Protein AF-A0A843UYZ5-F1 (afdb_monomer)

Foldseek 3Di:
DLLLLVLVLQQQLFPDPPFFWDQPPDDDDDDDDDDDDDDDDDPDDDPDDPDDDDDDDDDDDDDDDDDDDDDDDDDDDDDDDDDDDDDDDDDDDDDDDDDDDDDDDDDDDDDDDDDDDDDPVPVVVVVVVVVVVVVVVVVVVVVVVCCCQFPVLLVVVQVVCVVVVAAEDDADTQQWCVVVQVVQQVVLVVDDDDPPDLPCCCNSRVVVVVRCVVRNQWHWTDHGSDIGTHHNDVVVVCCQVVDPPPSTDGDADFPLVVLLFDALNPDDDPRNVLSCQLQVVCVDPVLVLVLQVQLLVLVVVLVVVVCVVCPPHPDDDDDLLVSLLLSLLSSLCCAAQVDDSVLSVLLLVLSSLSSVLSSVCSSVRVPPPPLVPPDPSSVSSVVSSVSLLVSLLVSLVVLVVCVVVVHPDQSGSSSSSVVSLVVVPVPPPPPPPNHQDSVNSSNVSSVSSVSSRSSRSSLVSLLVVVCVVPVVLVVVQVVLCCVQANPHDDHDVSVVSRDSPDPVNRCSSVSD

Organism: Colocasia esculenta (NCBI:txid4460)

Mean predicted aligned error: 15.02 Å

Radius of gyration: 32.37 Å; Cα contacts (8 Å, |Δi|>4): 406; chains: 1; bounding box: 78×110×70 Å

Solvent-accessible surface area (backbone atoms only — not comparable to full-atom values): 31396 Å² total; per-residue (Å²): 115,72,64,55,38,54,27,42,32,65,61,65,74,38,83,72,65,64,86,43,55,57,80,74,89,70,85,88,80,85,89,77,87,77,80,93,86,85,85,84,90,87,89,86,84,88,88,76,84,92,76,83,84,78,88,83,85,90,82,84,87,86,91,90,85,86,81,89,79,90,87,79,91,86,85,89,88,85,86,88,89,84,89,88,86,86,84,88,86,87,82,82,87,76,90,78,81,91,78,91,81,84,89,77,89,87,81,89,84,90,89,84,87,82,82,85,91,76,69,89,58,54,70,56,50,56,51,54,52,53,52,49,53,53,49,50,53,50,51,51,52,51,52,53,49,48,47,43,49,48,51,49,46,34,56,54,49,53,52,54,39,47,73,71,69,37,39,56,68,79,89,40,81,60,42,25,43,49,63,55,42,50,53,45,39,52,57,35,64,75,45,82,78,69,84,93,60,66,85,45,55,65,45,76,44,31,54,60,41,53,44,32,75,74,40,38,52,51,22,32,47,32,60,24,52,42,79,38,65,47,70,70,40,73,68,59,43,47,50,60,76,67,57,82,83,67,70,66,43,79,61,82,75,46,83,57,45,61,53,62,39,45,34,75,86,66,48,58,68,72,63,26,54,47,52,48,66,41,46,48,69,47,71,34,69,78,44,50,60,70,36,49,65,52,46,51,52,39,51,52,53,52,49,54,52,50,53,62,72,35,65,90,56,96,75,73,94,74,80,56,55,69,56,33,43,50,40,30,46,52,33,46,26,48,41,36,56,67,45,62,71,65,60,46,49,50,44,48,57,44,51,53,55,37,46,54,51,36,50,74,41,51,88,50,57,81,47,85,68,53,78,74,46,90,42,73,64,47,48,49,46,54,50,45,40,51,50,47,50,48,56,46,50,53,54,49,56,55,48,55,49,38,59,74,69,70,52,88,84,50,78,24,41,50,39,36,35,52,51,36,48,50,50,62,59,66,74,45,85,83,51,84,86,72,55,76,49,73,69,51,49,46,26,37,53,41,36,50,58,51,56,58,18,57,40,48,18,42,51,52,41,48,40,54,51,52,34,70,77,34,55,73,59,42,52,50,38,51,50,51,50,41,71,72,40,58,93,53,79,88,49,75,76,57,57,77,71,46,62,64,76,30,73,93,59,36,64,43,76,80,59,86

Structure (mmCIF, N/CA/C/O backbone):
data_AF-A0A843UYZ5-F1
#
_entry.id   AF-A0A843UYZ5-F1
#
loop_
_atom_site.group_PDB
_atom_site.id
_atom_site.type_symbol
_atom_site.label_atom_id
_atom_site.label_alt_id
_atom_site.label_comp_id
_atom_site.label_asym_id
_atom_site.label_entity_id
_atom_site.label_seq_id
_atom_site.pdbx_PDB_ins_code
_atom_site.Cartn_x
_atom_site.Cartn_y
_atom_site.Cartn_z
_atom_site.occupancy
_atom_site.B_iso_or_equiv
_atom_site.auth_seq_id
_atom_site.auth_comp_id
_atom_site.auth_asym_id
_atom_site.auth_atom_id
_atom_site.pdbx_PDB_model_num
ATOM 1 N N . LEU A 1 1 ? -6.862 4.902 -7.242 1.00 24.31 1 LEU A N 1
ATOM 2 C CA . LEU A 1 1 ? -7.133 3.634 -6.495 1.00 24.31 1 LEU A CA 1
ATOM 3 C C . LEU A 1 1 ? -6.486 2.431 -7.177 1.00 24.31 1 LEU A C 1
ATOM 5 O O . LEU A 1 1 ? -5.977 1.574 -6.471 1.00 24.31 1 LEU A O 1
ATOM 9 N N . VAL A 1 2 ? -6.481 2.366 -8.515 1.00 22.83 2 VAL A N 1
ATOM 10 C CA . VAL A 1 2 ? -5.618 1.429 -9.260 1.00 22.83 2 VAL A CA 1
ATOM 11 C C . VAL A 1 2 ? -4.159 1.906 -9.199 1.00 22.83 2 VAL A C 1
ATOM 13 O O . VAL A 1 2 ? -3.271 1.140 -8.844 1.00 22.83 2 VAL A O 1
ATOM 16 N N . ASP A 1 3 ? -3.939 3.202 -9.396 1.00 22.77 3 ASP A N 1
ATOM 17 C CA . ASP A 1 3 ? -2.619 3.860 -9.441 1.00 22.77 3 ASP A CA 1
ATOM 18 C C . ASP A 1 3 ? -1.890 3.775 -8.092 1.00 22.77 3 ASP A C 1
ATOM 20 O O . ASP A 1 3 ? -0.688 3.538 -8.022 1.00 22.77 3 ASP A O 1
ATOM 24 N N . THR A 1 4 ? -2.647 3.829 -6.989 1.00 25.28 4 THR A N 1
ATOM 25 C CA . THR A 1 4 ? -2.118 3.626 -5.636 1.00 25.28 4 THR A CA 1
ATOM 26 C C . THR A 1 4 ? -1.608 2.204 -5.380 1.00 25.28 4 THR A C 1
ATOM 28 O O . THR A 1 4 ? -0.781 2.030 -4.490 1.00 25.28 4 THR A O 1
ATOM 31 N N . CYS A 1 5 ? -2.029 1.186 -6.144 1.00 26.42 5 CYS A N 1
ATOM 32 C CA . CYS A 1 5 ? -1.431 -0.154 -6.070 1.00 26.42 5 CYS A CA 1
ATOM 33 C C . CYS A 1 5 ? -0.097 -0.233 -6.825 1.00 26.42 5 CYS A C 1
ATOM 35 O O . CYS A 1 5 ? 0.814 -0.924 -6.362 1.00 26.42 5 CYS A O 1
ATOM 37 N N . THR A 1 6 ? 0.046 0.497 -7.934 1.00 27.59 6 THR A N 1
ATOM 38 C CA . THR A 1 6 ? 1.318 0.640 -8.658 1.00 27.59 6 THR A CA 1
ATOM 39 C C . THR A 1 6 ? 2.333 1.376 -7.784 1.00 27.59 6 THR A C 1
ATOM 41 O O . THR A 1 6 ? 3.402 0.829 -7.512 1.00 27.59 6 THR A O 1
ATOM 44 N N . LEU A 1 7 ? 1.939 2.518 -7.205 1.00 27.64 7 LEU A N 1
ATOM 45 C CA . LEU A 1 7 ? 2.717 3.254 -6.201 1.00 27.64 7 LEU A CA 1
ATOM 46 C C . LEU A 1 7 ? 3.073 2.389 -4.984 1.00 27.64 7 LEU A C 1
ATOM 48 O O . LEU A 1 7 ? 4.202 2.446 -4.524 1.00 27.64 7 LEU A O 1
ATOM 52 N N . PHE A 1 8 ? 2.175 1.536 -4.479 1.00 31.23 8 PHE A N 1
ATOM 53 C CA . PHE A 1 8 ? 2.491 0.619 -3.369 1.00 31.23 8 PHE A CA 1
ATOM 54 C C . PHE A 1 8 ? 3.527 -0.458 -3.757 1.00 31.23 8 PHE A C 1
ATOM 56 O O . PHE A 1 8 ? 4.366 -0.840 -2.939 1.00 31.23 8 PHE A O 1
ATOM 63 N N . CYS A 1 9 ? 3.531 -0.923 -5.011 1.00 30.27 9 CYS A N 1
ATOM 64 C CA . CYS A 1 9 ? 4.573 -1.826 -5.517 1.00 30.27 9 CYS A CA 1
ATOM 65 C C . CYS A 1 9 ? 5.922 -1.108 -5.718 1.00 30.27 9 CYS A C 1
ATOM 67 O O . CYS A 1 9 ? 6.964 -1.677 -5.388 1.00 30.27 9 CYS A O 1
ATOM 69 N N . LEU A 1 10 ? 5.895 0.132 -6.219 1.00 31.00 10 LEU A N 1
ATOM 70 C CA . LEU A 1 10 ? 7.063 0.988 -6.467 1.00 31.00 10 LEU A CA 1
ATOM 71 C C . LEU A 1 10 ? 7.718 1.481 -5.161 1.00 31.00 10 LEU A C 1
ATOM 73 O O . LEU A 1 10 ? 8.932 1.364 -4.994 1.00 31.00 10 LEU A O 1
ATOM 77 N N . ALA A 1 11 ? 6.914 1.959 -4.209 1.00 30.03 11 ALA A N 1
ATOM 78 C CA . ALA A 1 11 ? 7.319 2.496 -2.906 1.00 30.03 11 ALA A CA 1
ATOM 79 C C . ALA A 1 11 ? 8.086 1.499 -2.038 1.00 30.03 11 ALA A C 1
ATOM 81 O O . ALA A 1 11 ? 9.138 1.796 -1.460 1.00 30.03 11 ALA A O 1
ATOM 82 N N . SER A 1 12 ? 7.501 0.313 -1.899 1.00 28.91 12 SER A N 1
ATOM 83 C CA . SER A 1 12 ? 7.763 -0.552 -0.755 1.00 28.91 12 SER A CA 1
ATOM 84 C C . SER A 1 12 ? 8.662 -1.740 -1.093 1.00 28.91 12 SER A C 1
ATOM 86 O O . SER A 1 12 ? 8.797 -2.647 -0.280 1.00 28.91 12 SER A O 1
ATOM 88 N N . ASN A 1 13 ? 9.281 -1.776 -2.283 1.00 35.75 13 ASN A N 1
ATOM 89 C CA . ASN A 1 13 ? 10.080 -2.922 -2.754 1.00 35.75 13 ASN A CA 1
ATOM 90 C C . ASN A 1 13 ? 9.281 -4.248 -2.809 1.00 35.75 13 ASN A C 1
ATOM 92 O O . ASN A 1 13 ? 9.868 -5.335 -2.864 1.00 35.75 13 ASN A O 1
ATOM 96 N N . ILE A 1 14 ? 7.944 -4.177 -2.784 1.00 35.22 14 ILE A N 1
ATOM 97 C CA . ILE A 1 14 ? 7.080 -5.350 -2.657 1.00 35.22 14 ILE A CA 1
ATOM 98 C C . ILE A 1 14 ? 7.134 -6.156 -3.957 1.00 35.22 14 ILE A C 1
ATOM 100 O O . ILE A 1 14 ? 6.862 -5.626 -5.036 1.00 35.22 14 ILE A O 1
ATOM 104 N N . PRO A 1 15 ? 7.444 -7.458 -3.904 1.00 30.05 15 PRO A N 1
ATOM 105 C CA . PRO A 1 15 ? 7.173 -8.336 -5.025 1.00 30.05 15 PRO A CA 1
ATOM 106 C C . PRO A 1 15 ? 5.655 -8.445 -5.235 1.00 30.05 15 PRO A C 1
ATOM 108 O O . PRO A 1 15 ? 4.947 -9.081 -4.466 1.00 30.05 15 PRO A O 1
ATOM 111 N N . HIS A 1 16 ? 5.186 -7.819 -6.313 1.00 38.69 16 HIS A N 1
ATOM 112 C CA . HIS A 1 16 ? 3.931 -8.101 -7.010 1.00 38.69 16 HIS A CA 1
ATOM 113 C C . HIS A 1 16 ? 2.649 -8.058 -6.170 1.00 38.69 16 HIS A C 1
ATOM 115 O O . HIS A 1 16 ? 2.082 -9.082 -5.790 1.00 38.69 16 HIS A O 1
ATOM 121 N N . ILE A 1 17 ? 2.108 -6.844 -6.056 1.00 30.25 17 ILE A N 1
ATOM 122 C CA . ILE A 1 17 ? 0.656 -6.619 -6.129 1.00 30.25 17 ILE A CA 1
ATOM 123 C C . ILE A 1 17 ? 0.340 -5.943 -7.480 1.00 30.25 17 ILE A C 1
ATOM 125 O O . ILE A 1 17 ? -0.443 -5.005 -7.587 1.00 30.25 17 ILE A O 1
ATOM 129 N N . CYS A 1 18 ? 0.945 -6.463 -8.555 1.00 27.62 18 CYS A N 1
ATOM 130 C CA . CYS A 1 18 ? 0.287 -6.431 -9.858 1.00 27.62 18 CYS A CA 1
ATOM 131 C C . CYS A 1 18 ? -1.019 -7.219 -9.692 1.00 27.62 18 CYS A C 1
ATOM 133 O O . CYS A 1 18 ? -1.004 -8.284 -9.072 1.00 27.62 18 CYS A O 1
ATOM 135 N N . ILE A 1 19 ? -2.148 -6.711 -10.188 1.00 26.75 19 ILE A N 1
ATOM 136 C CA . ILE A 1 19 ? -3.443 -7.367 -9.967 1.00 26.75 19 ILE A CA 1
ATOM 137 C C . ILE A 1 19 ? -3.516 -8.623 -10.846 1.00 26.75 19 ILE A C 1
ATOM 139 O O . ILE A 1 19 ? -3.962 -8.587 -11.990 1.00 26.75 19 ILE A O 1
ATOM 143 N N . LEU A 1 20 ? -3.034 -9.746 -10.309 1.00 29.72 20 LEU A N 1
ATOM 144 C CA . LEU A 1 20 ? -3.018 -11.033 -10.993 1.00 29.72 20 LEU A CA 1
ATOM 145 C C . LEU A 1 20 ? -4.397 -11.679 -10.916 1.00 29.72 20 LEU A C 1
ATOM 147 O O . LEU A 1 20 ? -4.765 -12.328 -9.930 1.00 29.72 20 LEU A O 1
ATOM 151 N N . PHE A 1 21 ? -5.159 -11.502 -11.988 1.00 25.75 21 PHE A N 1
ATOM 152 C CA . PHE A 1 21 ? -6.489 -12.067 -12.109 1.00 25.75 21 PHE A CA 1
ATOM 153 C C . PHE A 1 21 ? -6.445 -13.574 -12.328 1.00 25.75 21 PHE A C 1
ATOM 155 O O . PHE A 1 21 ? -5.776 -14.100 -13.221 1.00 25.75 21 PHE A O 1
ATOM 162 N N . ARG A 1 22 ? -7.215 -14.295 -11.515 1.00 26.42 22 ARG A N 1
ATOM 163 C CA . ARG A 1 22 ? -7.323 -15.747 -11.626 1.00 26.42 22 ARG A CA 1
ATOM 164 C C . ARG A 1 22 ? -8.361 -16.119 -12.681 1.00 26.42 22 ARG A C 1
ATOM 166 O O . ARG A 1 22 ? -9.538 -16.244 -12.357 1.00 26.42 22 ARG A O 1
ATOM 173 N N . LEU A 1 23 ? -7.914 -16.375 -13.911 1.00 24.72 23 LEU A N 1
ATOM 174 C CA . LEU A 1 23 ? -8.761 -16.965 -14.952 1.00 24.72 23 LEU A CA 1
ATOM 175 C C . LEU A 1 23 ? -9.331 -18.312 -14.474 1.00 24.72 23 LEU A C 1
ATOM 177 O O . LEU A 1 23 ? -8.620 -19.314 -14.346 1.00 24.72 23 LEU A O 1
ATOM 181 N N . SER A 1 24 ? -10.635 -18.335 -14.199 1.00 22.78 24 SER A N 1
ATOM 182 C CA . SER A 1 24 ? -11.377 -19.566 -13.946 1.00 22.78 24 SER A CA 1
ATOM 183 C C . SER A 1 24 ? -11.707 -20.219 -15.284 1.00 22.78 24 SER A C 1
ATOM 185 O O . SER A 1 24 ? -12.704 -19.879 -15.916 1.00 22.78 24 SER A O 1
ATOM 187 N N . ALA A 1 25 ? -10.861 -21.154 -15.720 1.00 23.19 25 ALA A N 1
ATOM 188 C CA . ALA A 1 25 ? -11.076 -21.938 -16.934 1.00 23.19 25 ALA A CA 1
ATOM 189 C C . ALA A 1 25 ? -12.264 -22.908 -16.771 1.00 23.19 25 ALA A C 1
ATOM 191 O O . ALA A 1 25 ? -12.086 -24.111 -16.557 1.00 23.19 25 ALA A O 1
ATOM 192 N N . ASN A 1 26 ? -13.483 -22.375 -16.860 1.00 23.12 26 ASN A N 1
ATOM 193 C CA . ASN A 1 26 ? -14.699 -23.155 -17.045 1.00 23.12 26 ASN A CA 1
ATOM 194 C C . ASN A 1 26 ? -14.893 -23.423 -18.544 1.00 23.12 26 ASN A C 1
ATOM 196 O O . ASN A 1 26 ? -14.575 -22.583 -19.383 1.00 23.12 26 ASN A O 1
ATOM 200 N N . ARG A 1 27 ? -15.349 -24.629 -18.889 1.00 28.92 27 ARG A N 1
ATOM 201 C CA . ARG A 1 27 ? -15.431 -25.072 -20.289 1.00 28.92 27 ARG A CA 1
ATOM 202 C C . ARG A 1 27 ? -16.555 -24.349 -21.044 1.00 28.92 27 ARG A C 1
ATOM 204 O O . ARG A 1 27 ? -17.593 -24.068 -20.456 1.00 28.92 27 ARG A O 1
ATOM 211 N N . ASN A 1 28 ? -16.352 -24.202 -22.357 1.00 27.12 28 ASN A N 1
ATOM 212 C CA . ASN A 1 28 ? -17.287 -23.717 -23.385 1.00 27.12 28 ASN A CA 1
ATOM 213 C C . ASN A 1 28 ? -17.425 -22.187 -23.518 1.00 27.12 28 ASN A C 1
ATOM 215 O O . ASN A 1 28 ? -18.382 -21.595 -23.032 1.00 27.12 28 ASN A O 1
ATOM 219 N N . LEU A 1 29 ? -16.531 -21.586 -24.311 1.00 25.58 29 LEU A N 1
ATOM 220 C CA . LEU A 1 29 ? -16.773 -20.342 -25.052 1.00 25.58 29 LEU A CA 1
ATOM 221 C C . LEU A 1 29 ? -16.141 -20.477 -26.453 1.00 25.58 29 LEU A C 1
ATOM 223 O O . LEU A 1 29 ? -14.927 -20.673 -26.533 1.00 25.58 29 LEU A O 1
ATOM 227 N N . PRO A 1 30 ? -16.913 -20.411 -27.554 1.00 24.80 30 PRO A N 1
ATOM 228 C CA . PRO A 1 30 ? -16.354 -20.307 -28.896 1.00 24.80 30 PRO A CA 1
ATOM 229 C C . PRO A 1 30 ? -15.963 -18.850 -29.189 1.00 24.80 30 PRO A C 1
ATOM 231 O O . PRO A 1 30 ? -16.792 -17.947 -29.111 1.00 24.80 30 PRO A O 1
ATOM 234 N N . LEU A 1 31 ? -14.699 -18.618 -29.550 1.00 25.44 31 LEU A N 1
ATOM 235 C CA . LEU A 1 31 ? -14.221 -17.311 -30.012 1.00 25.44 31 LEU A CA 1
ATOM 236 C C . LEU A 1 31 ? -14.725 -17.045 -31.434 1.00 25.44 31 LEU A C 1
ATOM 238 O O . LEU A 1 31 ? -14.150 -17.533 -32.408 1.00 25.44 31 LEU A O 1
ATOM 242 N N . GLN A 1 32 ? -15.788 -16.253 -31.561 1.00 24.75 32 GLN A N 1
ATOM 243 C CA . GLN A 1 32 ? -16.267 -15.786 -32.857 1.00 24.75 32 GLN A CA 1
ATOM 244 C C . GLN A 1 32 ? -15.521 -14.499 -33.237 1.00 24.75 32 GLN A C 1
ATOM 246 O O . GLN A 1 32 ? -15.689 -13.459 -32.606 1.00 24.75 32 GLN A O 1
ATOM 251 N N . ARG A 1 33 ? -14.666 -14.572 -34.266 1.00 24.12 33 ARG A N 1
ATOM 252 C CA . ARG A 1 33 ? -14.035 -13.382 -34.858 1.00 24.12 33 ARG A CA 1
ATOM 253 C C . ARG A 1 33 ? -15.118 -12.510 -35.499 1.00 24.12 33 ARG A C 1
ATOM 255 O O . ARG A 1 33 ? -15.842 -12.998 -36.363 1.00 24.12 33 ARG A O 1
ATOM 262 N N . GLN A 1 34 ? -15.156 -11.224 -35.161 1.00 24.38 34 GLN A N 1
ATOM 263 C CA . GLN A 1 34 ? -15.734 -10.194 -36.026 1.00 24.38 34 GLN A CA 1
ATOM 264 C C . GLN A 1 34 ? -14.660 -9.174 -36.407 1.00 24.38 34 GLN A C 1
ATOM 266 O O . GLN A 1 34 ? -13.699 -8.946 -35.674 1.00 24.38 34 GLN A O 1
ATOM 271 N N . SER A 1 35 ? -14.776 -8.675 -37.633 1.00 23.73 35 SER A N 1
ATOM 272 C CA . SER A 1 35 ? -13.728 -7.981 -38.375 1.00 23.73 35 SER A CA 1
ATOM 273 C C . SER A 1 35 ? -13.571 -6.515 -37.984 1.00 23.73 35 SER A C 1
ATOM 275 O O . SER A 1 35 ? -14.554 -5.813 -37.760 1.00 23.73 35 SER A O 1
ATOM 277 N N . GLN A 1 36 ? -12.332 -6.026 -38.043 1.00 24.50 36 GLN A N 1
ATOM 278 C CA . GLN A 1 36 ? -12.057 -4.597 -38.191 1.00 24.50 36 GLN A CA 1
ATOM 279 C C . GLN A 1 36 ? -12.667 -4.092 -39.507 1.00 24.50 36 GLN A C 1
ATOM 281 O O . GLN A 1 36 ? -12.351 -4.655 -40.551 1.00 24.50 36 GLN A O 1
ATOM 286 N N . ALA A 1 37 ? -13.484 -3.035 -39.451 1.00 22.78 37 ALA A N 1
ATOM 287 C CA . ALA A 1 37 ? -13.659 -2.044 -40.523 1.00 22.78 37 ALA A CA 1
ATOM 288 C C . ALA A 1 37 ? -14.660 -0.946 -40.106 1.00 22.78 37 ALA A C 1
ATOM 290 O O . ALA A 1 37 ? -15.835 -1.035 -40.444 1.00 22.78 37 ALA A O 1
ATOM 291 N N . GLN A 1 38 ? -14.191 0.084 -39.392 1.00 23.28 38 GLN A N 1
ATOM 292 C CA . GLN A 1 38 ? -14.538 1.498 -39.637 1.00 23.28 38 GLN A CA 1
ATOM 293 C C . GLN A 1 38 ? -13.800 2.395 -38.633 1.00 23.28 38 GLN A C 1
ATOM 295 O O . GLN A 1 38 ? -14.203 2.559 -37.484 1.00 23.28 38 GLN A O 1
ATOM 300 N N . GLU A 1 39 ? -12.688 2.967 -39.087 1.00 25.86 39 GLU A N 1
ATOM 301 C CA . GLU A 1 39 ? -12.052 4.112 -38.438 1.00 25.86 39 GLU A CA 1
ATOM 302 C C . GLU A 1 39 ? -12.732 5.419 -38.869 1.00 25.86 39 GLU A C 1
ATOM 304 O O . GLU A 1 39 ? -13.292 5.512 -39.962 1.00 25.86 39 GLU A O 1
ATOM 309 N N . GLY A 1 40 ? -12.558 6.467 -38.059 1.00 24.28 40 GLY A N 1
ATOM 310 C CA . GLY A 1 40 ? -12.625 7.850 -38.533 1.00 24.28 40 GLY A CA 1
ATOM 311 C C . GLY A 1 40 ? -13.745 8.707 -37.940 1.00 24.28 40 GLY A C 1
ATOM 312 O O . GLY A 1 40 ? -14.923 8.444 -38.139 1.00 24.28 40 GLY A O 1
ATOM 313 N N . LYS A 1 41 ? -13.333 9.829 -37.328 1.00 25.61 41 LYS A N 1
ATOM 314 C CA . LYS A 1 41 ? -14.158 10.991 -36.930 1.00 25.61 41 LYS A CA 1
ATOM 315 C C . LYS A 1 41 ? -15.136 10.806 -35.755 1.00 25.61 41 LYS A C 1
ATOM 317 O O . LYS A 1 41 ? -16.344 10.891 -35.935 1.00 25.61 41 LYS A O 1
ATOM 322 N N . LEU A 1 42 ? -14.597 10.741 -34.531 1.00 23.61 42 LEU A N 1
ATOM 323 C CA . LEU A 1 42 ? -15.243 11.344 -33.343 1.00 23.61 42 LEU A CA 1
ATOM 324 C C . LEU A 1 42 ? -14.253 11.619 -32.186 1.00 23.61 42 LEU A C 1
ATOM 326 O O . LEU A 1 42 ? -14.538 11.391 -31.016 1.00 23.61 42 LEU A O 1
ATOM 330 N N . TRP A 1 43 ? -13.072 12.150 -32.522 1.00 24.09 43 TRP A N 1
ATOM 331 C CA . TRP A 1 43 ? -12.060 12.610 -31.558 1.00 24.09 43 TRP A CA 1
ATOM 332 C C . TRP A 1 43 ? -11.929 14.138 -31.603 1.00 24.09 43 TRP A C 1
ATOM 334 O O . TRP A 1 43 ? -11.028 14.657 -32.257 1.00 24.09 43 TRP A O 1
ATOM 344 N N . THR A 1 44 ? -12.850 14.867 -30.958 1.00 25.08 44 THR A N 1
ATOM 345 C CA . THR A 1 44 ? -12.664 16.308 -30.630 1.00 25.08 44 THR A CA 1
ATOM 346 C C . THR A 1 44 ? -13.673 16.905 -29.633 1.00 25.08 44 THR A C 1
ATOM 348 O O . THR A 1 44 ? -13.568 18.086 -29.322 1.00 25.08 44 THR A O 1
ATOM 351 N N . THR A 1 45 ? -14.649 16.149 -29.108 1.00 25.02 45 THR A N 1
ATOM 352 C CA . THR A 1 45 ? -15.730 16.736 -28.285 1.00 25.02 45 THR A CA 1
ATOM 353 C C . THR A 1 45 ? -16.163 15.826 -27.132 1.00 25.02 45 THR A C 1
ATOM 355 O O . THR A 1 45 ? -17.199 15.178 -27.193 1.00 25.02 45 THR A O 1
ATOM 358 N N . MET A 1 46 ? -15.368 15.790 -26.057 1.00 23.55 46 MET A N 1
ATOM 359 C CA . MET A 1 46 ? -15.814 15.363 -24.716 1.00 23.55 46 MET A CA 1
ATOM 360 C C . MET A 1 46 ? -14.871 15.911 -23.628 1.00 23.55 46 MET A C 1
ATOM 362 O O . MET A 1 46 ? -14.271 15.183 -22.845 1.00 23.55 46 MET A O 1
ATOM 366 N N . ALA A 1 47 ? -14.741 17.240 -23.607 1.00 23.52 47 ALA A N 1
ATOM 367 C CA . ALA A 1 47 ? -14.072 18.000 -22.554 1.00 23.52 47 ALA A CA 1
ATOM 368 C C . ALA A 1 47 ? -14.993 19.146 -22.097 1.00 23.52 47 ALA A C 1
ATOM 370 O O . ALA A 1 47 ? -14.776 20.309 -22.420 1.00 23.52 47 ALA A O 1
ATOM 371 N N . ALA A 1 48 ? -16.066 18.790 -21.388 1.00 21.84 48 ALA A N 1
ATOM 372 C CA . ALA A 1 48 ? -16.941 19.722 -20.680 1.00 21.84 48 ALA A CA 1
ATOM 373 C C . ALA A 1 48 ? -17.549 18.997 -19.461 1.00 21.84 48 ALA A C 1
ATOM 375 O O . ALA A 1 48 ? -18.043 17.877 -19.626 1.00 21.84 48 ALA A O 1
ATOM 376 N N . PRO A 1 49 ? -17.489 19.569 -18.246 1.00 25.83 49 PRO A N 1
ATOM 377 C CA . PRO A 1 49 ? -18.021 18.926 -17.050 1.00 25.83 49 PRO A CA 1
ATOM 378 C C . PRO A 1 49 ? -19.549 19.021 -16.997 1.00 25.83 49 PRO A C 1
ATOM 380 O O . PRO A 1 49 ? -20.134 20.055 -17.319 1.00 25.83 49 PRO A O 1
ATOM 383 N N . ILE A 1 50 ? -20.196 17.956 -16.521 1.00 21.58 50 ILE A N 1
ATOM 384 C CA . ILE A 1 50 ? -21.608 18.000 -16.132 1.00 21.58 50 ILE A CA 1
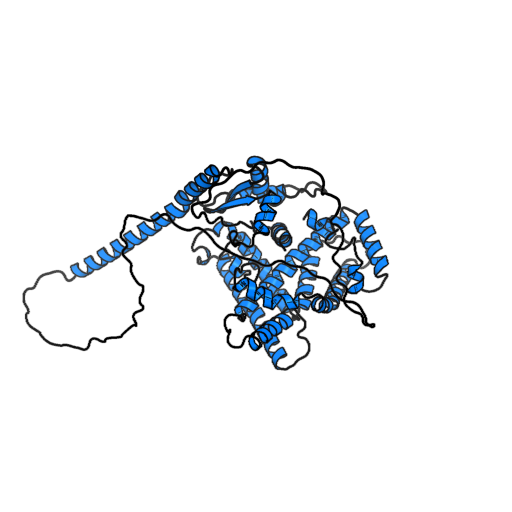ATOM 385 C C . ILE A 1 50 ? -21.687 18.722 -14.783 1.00 21.58 50 ILE A C 1
ATOM 387 O O . ILE A 1 50 ? -21.441 18.127 -13.736 1.00 21.58 50 ILE A O 1
ATOM 391 N N . VAL A 1 51 ? -22.010 20.014 -14.828 1.00 23.81 51 VAL A N 1
ATOM 392 C CA . VAL A 1 51 ? -22.431 20.795 -13.661 1.00 23.81 51 VAL A CA 1
ATOM 393 C C . VAL A 1 51 ? -23.947 20.670 -13.549 1.00 23.81 51 VAL A C 1
ATOM 395 O O . VAL A 1 51 ? -24.671 21.056 -14.464 1.00 23.81 51 VAL A O 1
ATOM 398 N N . THR A 1 52 ? -24.428 20.111 -12.442 1.00 24.47 52 THR A N 1
ATOM 399 C CA . THR A 1 52 ? -25.849 20.136 -12.075 1.00 24.47 52 THR A CA 1
ATOM 400 C C . THR A 1 52 ? -26.064 21.188 -10.996 1.00 24.47 52 THR A C 1
ATOM 402 O O . THR A 1 52 ? -25.906 20.887 -9.813 1.00 24.47 52 THR A O 1
ATOM 405 N N . ASP A 1 53 ? -26.430 22.400 -11.406 1.00 22.86 53 ASP A N 1
ATOM 406 C CA . ASP A 1 53 ? -27.010 23.390 -10.496 1.00 22.86 53 ASP A CA 1
ATOM 407 C C . ASP A 1 53 ? -28.465 23.023 -10.169 1.00 22.86 53 ASP A C 1
ATOM 409 O O . ASP A 1 53 ? -29.192 22.475 -11.004 1.00 22.86 53 ASP A O 1
ATOM 413 N N . TYR A 1 54 ? -28.893 23.344 -8.950 1.00 20.97 54 TYR A N 1
ATOM 414 C CA . TYR A 1 54 ? -30.271 23.194 -8.487 1.00 20.97 54 TYR A CA 1
ATOM 415 C C . TYR A 1 54 ? -30.705 24.466 -7.744 1.00 20.97 54 TYR A C 1
ATOM 417 O O . TYR A 1 54 ? -29.915 25.045 -7.006 1.00 20.97 54 TYR A O 1
ATOM 425 N N . GLU A 1 55 ? -31.982 24.832 -7.916 1.00 24.02 55 GLU A N 1
ATOM 426 C CA . GLU A 1 55 ? -32.695 25.981 -7.311 1.00 24.02 55 GLU A CA 1
ATOM 427 C C . GLU A 1 55 ? -32.318 27.378 -7.872 1.00 24.02 55 GLU A C 1
ATOM 429 O O . GLU A 1 55 ? -31.177 27.812 -7.838 1.00 24.02 55 GLU A O 1
ATOM 434 N N . ASN A 1 56 ? -33.266 28.178 -8.389 1.00 22.83 56 ASN A N 1
ATOM 435 C CA . ASN A 1 56 ? -34.382 28.668 -7.577 1.00 22.83 56 ASN A CA 1
ATOM 436 C C . ASN A 1 56 ? -35.646 29.147 -8.346 1.00 22.83 56 ASN A C 1
ATOM 438 O O . ASN A 1 56 ? -35.563 29.892 -9.315 1.00 22.83 56 ASN A O 1
ATOM 442 N N . SER A 1 57 ? -36.808 28.786 -7.788 1.00 21.58 57 SER A N 1
ATOM 443 C CA . SER A 1 57 ? -38.053 29.568 -7.604 1.00 21.58 57 SER A CA 1
ATOM 444 C C . SER A 1 57 ? -38.761 30.370 -8.733 1.00 21.58 57 SER A C 1
ATOM 446 O O . SER A 1 57 ? -38.308 31.411 -9.188 1.00 21.58 57 SER A O 1
ATOM 448 N N . THR A 1 58 ? -40.025 29.966 -8.958 1.00 22.73 58 THR A N 1
ATOM 449 C CA . THR A 1 58 ? -41.258 30.745 -9.269 1.00 22.73 58 THR A CA 1
ATOM 450 C C . THR A 1 58 ? -41.356 31.721 -10.463 1.00 22.73 58 THR A C 1
ATOM 452 O O . THR A 1 58 ? -40.831 32.828 -10.433 1.00 22.73 58 THR A O 1
ATOM 455 N N . ARG A 1 59 ? -42.302 31.430 -11.388 1.00 24.53 59 ARG A N 1
ATOM 456 C CA . ARG A 1 59 ? -43.564 32.207 -11.570 1.00 24.53 59 ARG A CA 1
ATOM 457 C C . ARG A 1 59 ? -44.538 31.617 -12.622 1.00 24.53 59 ARG A C 1
ATOM 459 O O . ARG A 1 59 ? -44.137 31.261 -13.716 1.00 24.53 59 ARG A O 1
ATOM 466 N N . THR A 1 60 ? -45.824 31.584 -12.243 1.00 24.81 60 THR A N 1
ATOM 467 C CA . THR A 1 60 ? -47.067 31.712 -13.055 1.00 24.81 60 THR A CA 1
ATOM 468 C C . THR A 1 60 ? -47.244 30.995 -14.412 1.00 24.81 60 THR A C 1
ATOM 470 O O . THR A 1 60 ? -46.630 31.341 -15.414 1.00 24.81 60 THR A O 1
ATOM 473 N N . ALA A 1 61 ? -48.260 30.121 -14.449 1.00 20.23 61 ALA A N 1
ATOM 474 C CA . ALA A 1 61 ? -49.039 29.672 -15.621 1.00 20.23 61 ALA A CA 1
ATOM 475 C C . ALA A 1 61 ? -49.874 30.845 -16.245 1.00 20.23 61 ALA A C 1
ATOM 477 O O . ALA A 1 61 ? -49.850 31.920 -15.638 1.00 20.23 61 ALA A O 1
ATOM 478 N N . PRO A 1 62 ? -50.670 30.698 -17.346 1.00 29.84 62 PRO A N 1
ATOM 479 C CA . PRO A 1 62 ? -51.156 29.445 -17.958 1.00 29.84 62 PRO A CA 1
ATOM 480 C C . PRO A 1 62 ? -51.269 29.384 -19.505 1.00 29.84 62 PRO A C 1
ATOM 482 O O . PRO A 1 62 ? -51.154 30.381 -20.207 1.00 29.84 62 PRO A O 1
ATOM 485 N N . GLY A 1 63 ? -51.674 28.208 -20.010 1.00 20.97 63 GLY A N 1
ATOM 486 C CA . GLY A 1 63 ? -52.622 28.133 -21.133 1.00 20.97 63 GLY A CA 1
ATOM 487 C C . GLY A 1 63 ? -52.178 27.400 -22.405 1.00 20.97 63 GLY A C 1
ATOM 488 O O . GLY A 1 63 ? -51.330 27.889 -23.138 1.00 20.97 63 GLY A O 1
ATOM 489 N N . ILE A 1 64 ? -52.907 26.309 -22.694 1.00 22.75 64 ILE A N 1
ATOM 490 C CA . ILE A 1 64 ? -53.295 25.713 -23.998 1.00 22.75 64 ILE A CA 1
ATOM 491 C C . ILE A 1 64 ? -53.031 24.196 -24.054 1.00 22.75 64 ILE A C 1
ATOM 493 O O . ILE A 1 64 ? -52.011 23.673 -23.617 1.00 22.75 64 ILE A O 1
ATOM 497 N N . SER A 1 65 ? -54.026 23.473 -24.563 1.00 19.91 65 SER A N 1
ATOM 498 C CA . SER A 1 65 ? -54.096 22.016 -24.755 1.00 19.91 65 SER A CA 1
ATOM 499 C C . SER A 1 65 ? -54.814 21.752 -26.102 1.00 19.91 65 SER A C 1
ATOM 501 O O . SER A 1 65 ? -55.226 22.714 -26.746 1.00 19.91 65 SER A O 1
ATOM 503 N N . PRO A 1 66 ? -55.105 20.503 -26.506 1.00 32.78 66 PRO A N 1
ATOM 504 C CA . PRO A 1 66 ? -54.158 19.428 -26.820 1.00 32.78 66 PRO A CA 1
ATOM 505 C C . PRO A 1 66 ? -54.435 18.789 -28.206 1.00 32.78 66 PRO A C 1
ATOM 507 O O . PRO A 1 66 ? -55.559 18.839 -28.699 1.00 32.78 66 PRO A O 1
ATOM 510 N N . VAL A 1 67 ? -53.467 18.068 -28.794 1.00 22.92 67 VAL A N 1
ATOM 511 C CA . VAL A 1 67 ? -53.722 17.157 -29.935 1.00 22.92 67 VAL A CA 1
ATOM 512 C C . VAL A 1 67 ? -52.881 15.874 -29.810 1.00 22.92 67 VAL A C 1
ATOM 514 O O . VAL A 1 67 ? -51.658 15.936 -29.790 1.00 22.92 67 VAL A O 1
ATOM 517 N N . SER A 1 68 ? -53.577 14.739 -29.638 1.00 21.42 68 SER A N 1
ATOM 518 C CA . SER A 1 68 ? -53.539 13.484 -30.436 1.00 21.42 68 SER A CA 1
ATOM 519 C C . SER A 1 68 ? -52.261 13.159 -31.257 1.00 21.42 68 SER A C 1
ATOM 521 O O . SER A 1 68 ? -51.685 14.039 -31.878 1.00 21.42 68 SER A O 1
ATOM 523 N N . SER A 1 69 ? -51.810 11.906 -31.445 1.00 22.12 69 SER A N 1
ATOM 524 C CA . SER A 1 69 ? -52.580 10.646 -31.537 1.00 22.12 69 SER A CA 1
ATOM 525 C C . SER A 1 69 ? -51.683 9.386 -31.414 1.00 22.12 69 SER A C 1
ATOM 527 O O . SER A 1 69 ? -50.528 9.455 -31.806 1.00 22.12 69 SER A O 1
ATOM 529 N N . TYR A 1 70 ? -52.257 8.264 -30.933 1.00 21.80 70 TYR A N 1
ATOM 530 C CA . TYR A 1 70 ? -52.028 6.811 -31.212 1.00 21.80 70 TYR A CA 1
ATOM 531 C C . TYR A 1 70 ? -50.670 6.275 -31.771 1.00 21.80 70 TYR A C 1
ATOM 533 O O . TYR A 1 70 ? -50.035 6.890 -32.610 1.00 21.80 70 TYR A O 1
ATOM 541 N N . HIS A 1 71 ? -50.172 5.071 -31.424 1.00 22.44 71 HIS A N 1
ATOM 542 C CA . HIS A 1 71 ? -50.866 3.775 -31.235 1.00 22.44 71 HIS A CA 1
ATOM 543 C C . HIS A 1 71 ? -50.253 2.844 -30.152 1.00 22.44 71 HIS A C 1
ATOM 545 O O . HIS A 1 71 ? -49.139 3.042 -29.676 1.00 22.44 71 HIS A O 1
ATOM 551 N N . ARG A 1 72 ? -50.996 1.778 -29.800 1.00 20.55 72 ARG A N 1
ATOM 552 C CA . ARG A 1 72 ? -50.652 0.695 -28.849 1.00 20.55 72 ARG A CA 1
ATOM 553 C C . ARG A 1 72 ? -50.831 -0.696 -29.492 1.00 20.55 72 ARG A C 1
ATOM 555 O O . ARG A 1 72 ? -51.921 -0.924 -30.002 1.00 20.55 72 ARG A O 1
ATOM 562 N N . PHE A 1 73 ? -49.872 -1.615 -29.260 1.00 20.45 73 PHE A N 1
ATOM 563 C CA . PHE A 1 73 ? -50.011 -3.102 -29.220 1.00 20.45 73 PHE A CA 1
ATOM 564 C C . PHE A 1 73 ? -50.554 -3.821 -30.499 1.00 20.45 73 PHE A C 1
ATOM 566 O O . PHE A 1 73 ? -50.938 -3.118 -31.430 1.00 20.45 73 PHE A O 1
ATOM 573 N N . PRO A 1 74 ? -50.589 -5.183 -30.612 1.00 28.31 74 PRO A N 1
ATOM 574 C CA . PRO A 1 74 ? -50.284 -6.259 -29.644 1.00 28.31 74 PRO A CA 1
ATOM 575 C C . PRO A 1 74 ? -49.336 -7.400 -30.140 1.00 28.31 74 PRO A C 1
ATOM 577 O O . PRO A 1 74 ? -48.624 -7.267 -31.128 1.00 28.31 74 PRO A O 1
ATOM 580 N N . LEU A 1 75 ? -49.317 -8.497 -29.365 1.00 23.72 75 LEU A N 1
ATOM 581 C CA . LEU A 1 75 ? -48.580 -9.770 -29.496 1.00 23.72 75 LEU A CA 1
ATOM 582 C C . LEU A 1 75 ? -49.181 -10.797 -30.497 1.00 23.72 75 LEU A C 1
ATOM 584 O O . LEU A 1 75 ? -50.318 -10.652 -30.935 1.00 23.72 75 LEU A O 1
ATOM 588 N N . ASP A 1 76 ? -48.426 -11.900 -30.662 1.00 21.56 76 ASP A N 1
ATOM 589 C CA . ASP A 1 76 ? -48.822 -13.301 -30.957 1.00 21.56 76 ASP A CA 1
ATOM 590 C C . ASP A 1 76 ? -48.915 -13.847 -32.401 1.00 21.56 76 ASP A C 1
ATOM 592 O O . ASP A 1 76 ? -49.308 -13.156 -33.336 1.00 21.56 76 ASP A O 1
ATOM 596 N N . SER A 1 77 ? -48.645 -15.175 -32.496 1.00 21.89 77 SER A N 1
ATOM 597 C CA . SER A 1 77 ? -48.682 -16.128 -33.650 1.00 21.89 77 SER A CA 1
ATOM 598 C C . SER A 1 77 ? -47.284 -16.487 -34.208 1.00 21.89 77 SER A C 1
ATOM 600 O O . SER A 1 77 ? -46.512 -15.582 -34.490 1.00 21.89 77 SER A O 1
ATOM 602 N N . ILE A 1 78 ? -46.815 -17.738 -34.406 1.00 25.52 78 ILE A N 1
ATOM 603 C CA . ILE A 1 78 ? -47.322 -19.146 -34.435 1.00 25.52 78 ILE A CA 1
ATOM 604 C C . ILE A 1 78 ? -46.134 -20.047 -33.964 1.00 25.52 78 ILE A C 1
ATOM 606 O O . ILE A 1 78 ? -45.005 -19.751 -34.336 1.00 25.52 78 ILE A O 1
ATOM 610 N N . LYS A 1 79 ? -46.167 -21.035 -33.047 1.00 23.53 79 LYS A N 1
ATOM 611 C CA . LYS A 1 79 ? -46.891 -22.322 -32.845 1.00 23.53 79 LYS A CA 1
ATOM 612 C C . LYS A 1 79 ? -46.611 -23.503 -33.821 1.00 23.53 79 LYS A C 1
ATOM 614 O O . LYS A 1 79 ? -47.037 -23.498 -34.960 1.00 23.53 79 LYS A O 1
ATOM 619 N N . ASN A 1 80 ? -46.083 -24.595 -33.245 1.00 22.92 80 ASN A N 1
ATOM 620 C CA . ASN A 1 80 ? -46.199 -26.016 -33.646 1.00 22.92 80 ASN A CA 1
ATOM 621 C C . ASN A 1 80 ? -45.394 -26.587 -34.841 1.00 22.92 80 ASN A C 1
ATOM 623 O O . ASN A 1 80 ? -45.819 -26.483 -35.984 1.00 22.92 80 ASN A O 1
ATOM 627 N N . VAL A 1 81 ? -44.416 -27.451 -34.521 1.00 23.33 81 VAL A N 1
ATOM 628 C CA . VAL A 1 81 ? -44.403 -28.874 -34.949 1.00 23.33 81 VAL A CA 1
ATOM 629 C C . VAL A 1 81 ? -44.003 -29.727 -33.730 1.00 23.33 81 VAL A C 1
ATOM 631 O O . VAL A 1 81 ? -43.131 -29.325 -32.964 1.00 23.33 81 VAL A O 1
ATOM 634 N N . THR A 1 82 ? -44.666 -30.866 -33.509 1.00 24.09 82 THR A N 1
ATOM 635 C CA . THR A 1 82 ? -44.450 -31.776 -32.361 1.00 24.09 82 THR A CA 1
ATOM 636 C C . THR A 1 82 ? -44.050 -33.190 -32.788 1.00 24.09 82 THR A C 1
ATOM 638 O O . THR A 1 82 ? -44.415 -33.622 -33.878 1.00 24.09 82 THR A O 1
ATOM 641 N N . ASP A 1 83 ? -43.441 -33.897 -31.812 1.00 22.77 83 ASP A N 1
ATOM 642 C CA . ASP A 1 83 ? -43.312 -35.366 -31.654 1.00 22.77 83 ASP A CA 1
ATOM 643 C C . ASP A 1 83 ? -42.186 -36.082 -32.460 1.00 22.77 83 ASP A C 1
ATOM 645 O O . ASP A 1 83 ? -41.704 -35.546 -33.451 1.00 22.77 83 ASP A O 1
ATOM 649 N N . ARG A 1 84 ? -41.655 -37.269 -32.079 1.00 23.41 84 ARG A N 1
ATOM 650 C CA . ARG A 1 84 ? -41.949 -38.162 -30.923 1.00 23.41 84 ARG A CA 1
ATOM 651 C C . ARG A 1 84 ? -40.758 -39.058 -30.500 1.00 23.41 84 ARG A C 1
ATOM 653 O O . ARG A 1 84 ? -40.412 -39.955 -31.260 1.00 23.41 84 ARG A O 1
ATOM 660 N N . SER A 1 85 ? -40.247 -38.955 -29.257 1.00 23.94 85 SER A N 1
ATOM 661 C CA . SER A 1 85 ? -39.656 -40.108 -28.515 1.00 23.94 85 SER A CA 1
ATOM 662 C C . SER A 1 85 ? -39.302 -39.810 -27.038 1.00 23.94 85 SER A C 1
ATOM 664 O O . SER A 1 85 ? -38.412 -39.011 -26.751 1.00 23.94 85 SER A O 1
ATOM 666 N N . LEU A 1 86 ? -39.974 -40.504 -26.111 1.00 24.12 86 LEU A N 1
ATOM 667 C CA . LEU A 1 86 ? -39.724 -40.570 -24.653 1.00 24.12 86 LEU A CA 1
ATOM 668 C C . LEU A 1 86 ? -38.623 -41.621 -24.296 1.00 24.12 86 LEU A C 1
ATOM 670 O O . LEU A 1 86 ? -38.182 -42.301 -25.223 1.00 24.12 86 LEU A O 1
ATOM 674 N N . PRO A 1 87 ? -38.202 -41.839 -23.013 1.00 30.83 87 PRO A N 1
ATOM 675 C CA . PRO A 1 87 ? -38.800 -41.372 -21.749 1.00 30.83 87 PRO A CA 1
ATOM 676 C C . PRO A 1 87 ? -37.879 -40.711 -20.696 1.00 30.83 87 PRO A C 1
ATOM 678 O O . PRO A 1 87 ? -36.667 -40.894 -20.637 1.00 30.83 87 PRO A O 1
ATOM 681 N N . HIS A 1 88 ? -38.536 -39.997 -19.776 1.00 22.72 88 HIS A N 1
ATOM 682 C CA . HIS A 1 88 ? -37.986 -39.482 -18.518 1.00 22.72 88 HIS A CA 1
ATOM 683 C C . HIS A 1 88 ? -37.804 -40.570 -17.445 1.00 22.72 88 HIS A C 1
ATOM 685 O O . HIS A 1 88 ? -38.611 -41.493 -17.354 1.00 22.72 88 HIS A O 1
ATOM 691 N N . LEU A 1 89 ? -36.919 -40.308 -16.473 1.00 22.52 89 LEU A N 1
ATOM 692 C CA . LEU A 1 89 ? -37.247 -40.579 -15.068 1.00 22.52 89 LEU A CA 1
ATOM 693 C C . LEU A 1 89 ? -36.892 -39.376 -14.180 1.00 22.52 89 LEU A C 1
ATOM 695 O O . LEU A 1 89 ? -35.795 -38.827 -14.243 1.00 22.52 89 LEU A O 1
ATOM 699 N N . ILE A 1 90 ? -37.856 -38.950 -13.365 1.00 24.97 90 ILE A N 1
ATOM 700 C CA . ILE A 1 90 ? -37.764 -37.792 -12.467 1.00 24.97 90 ILE A CA 1
ATOM 701 C C . ILE A 1 90 ? -37.420 -38.289 -11.062 1.00 24.97 90 ILE A C 1
ATOM 703 O O . ILE A 1 90 ? -38.107 -39.165 -10.544 1.00 24.97 90 ILE A O 1
ATOM 707 N N . CYS A 1 91 ? -36.442 -37.671 -10.392 1.00 22.67 91 CYS A N 1
ATOM 708 C CA . CYS A 1 91 ? -36.236 -37.862 -8.955 1.00 22.67 91 CYS A CA 1
ATOM 709 C C . CYS A 1 91 ? -36.495 -36.551 -8.199 1.00 22.67 91 CYS A C 1
ATOM 711 O O . CYS A 1 91 ? -35.713 -35.601 -8.276 1.00 22.67 91 CYS A O 1
ATOM 713 N N . ARG A 1 92 ? -37.604 -36.493 -7.451 1.00 25.05 92 ARG A N 1
ATOM 714 C CA . ARG A 1 92 ? -37.926 -35.365 -6.562 1.00 25.05 92 ARG A CA 1
ATOM 715 C C . ARG A 1 92 ? -36.955 -35.327 -5.379 1.00 25.05 92 ARG A C 1
ATOM 717 O O . ARG A 1 92 ? -36.728 -36.342 -4.728 1.00 25.05 92 ARG A O 1
ATOM 724 N N . ARG A 1 93 ? -36.463 -34.135 -5.028 1.00 26.00 93 ARG A N 1
ATOM 725 C CA . ARG A 1 93 ? -35.901 -33.884 -3.691 1.00 26.00 93 ARG A CA 1
ATOM 726 C C . ARG A 1 93 ? -37.047 -33.786 -2.685 1.00 26.00 93 ARG A C 1
ATOM 728 O O . ARG A 1 93 ? -37.998 -33.042 -2.904 1.00 26.00 93 ARG A O 1
ATOM 735 N N . SER A 1 94 ? -36.948 -34.491 -1.566 1.00 24.59 94 SER A N 1
ATOM 736 C CA . SER A 1 94 ? -37.810 -34.277 -0.400 1.00 24.59 94 SER A CA 1
ATOM 737 C C . SER A 1 94 ? -36.965 -34.304 0.864 1.00 24.59 94 SER A C 1
ATOM 739 O O . SER A 1 94 ? -36.148 -35.201 1.062 1.00 24.59 94 SER A O 1
ATOM 741 N N . CYS A 1 95 ? -37.135 -33.281 1.698 1.00 25.69 95 CYS A N 1
ATOM 742 C CA . CYS A 1 95 ? -36.490 -33.187 3.001 1.00 25.69 95 CYS A CA 1
ATOM 743 C C . CYS A 1 95 ? -36.953 -34.332 3.906 1.00 25.69 95 CYS A C 1
ATOM 745 O O . CYS A 1 95 ? -38.149 -34.615 3.960 1.00 25.69 95 CYS A O 1
ATOM 747 N N . PHE A 1 96 ? -36.049 -34.902 4.706 1.00 25.12 96 PHE A N 1
ATOM 748 C CA . PHE A 1 96 ? -36.452 -35.721 5.848 1.00 25.12 96 PHE A CA 1
ATOM 749 C C . PHE A 1 96 ? -35.760 -35.277 7.137 1.00 25.12 96 PHE A C 1
ATOM 751 O O . PHE A 1 96 ? -34.554 -35.028 7.180 1.00 25.12 96 PHE A O 1
ATOM 758 N N . ARG A 1 97 ? -36.567 -35.128 8.192 1.00 27.28 97 ARG A N 1
ATOM 759 C CA . ARG A 1 97 ? -36.139 -34.679 9.523 1.00 27.28 97 ARG A CA 1
ATOM 760 C C . ARG A 1 97 ? -35.257 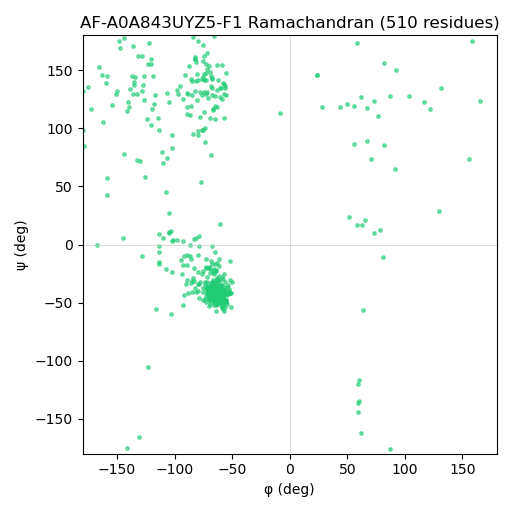-35.733 10.195 1.00 27.28 97 ARG A C 1
ATOM 762 O O . ARG A 1 97 ? -35.545 -36.925 10.127 1.00 27.28 97 ARG A O 1
ATOM 769 N N . ARG A 1 98 ? -34.265 -35.277 10.968 1.00 29.41 98 ARG A N 1
ATOM 770 C CA . ARG A 1 98 ? -33.601 -36.108 11.984 1.00 29.41 98 ARG A CA 1
ATOM 771 C C . ARG A 1 98 ? -34.641 -36.595 13.004 1.00 29.41 98 ARG A C 1
ATOM 773 O O . ARG A 1 98 ? -35.298 -35.768 13.634 1.00 29.41 98 ARG A O 1
ATOM 780 N N . ARG A 1 99 ? -34.736 -37.908 13.225 1.00 27.45 99 ARG A N 1
ATOM 781 C CA . ARG A 1 99 ? -35.310 -38.494 14.449 1.00 27.45 99 ARG A CA 1
ATOM 782 C C . ARG A 1 99 ? -34.220 -39.279 15.169 1.00 27.45 99 ARG A C 1
ATOM 784 O O . ARG A 1 99 ? -33.531 -40.091 14.566 1.00 27.45 99 ARG A O 1
ATOM 791 N N . ILE A 1 100 ? -34.060 -38.981 16.453 1.00 29.77 100 ILE A N 1
ATOM 792 C CA . ILE A 1 100 ? -33.101 -39.622 17.351 1.00 29.77 100 ILE A CA 1
ATOM 793 C C . ILE A 1 100 ? -33.753 -40.895 17.895 1.00 29.77 100 ILE A C 1
ATOM 795 O O . ILE A 1 100 ? -34.859 -40.823 18.427 1.00 29.77 100 ILE A O 1
ATOM 799 N N . ILE A 1 101 ? -33.068 -42.035 17.804 1.00 30.03 101 ILE A N 1
ATOM 800 C CA . ILE A 1 101 ? -33.458 -43.282 18.475 1.00 30.03 101 ILE A CA 1
ATOM 801 C C . ILE A 1 101 ? -32.250 -43.773 19.280 1.00 30.03 101 ILE A C 1
ATOM 803 O O . ILE A 1 101 ? -31.155 -43.920 18.742 1.00 30.03 101 ILE A O 1
ATOM 807 N N . LYS A 1 102 ? -32.448 -43.979 20.587 1.00 30.00 102 LYS A N 1
ATOM 808 C CA . LYS A 1 102 ? -31.456 -44.560 21.506 1.00 30.00 102 LYS A CA 1
ATOM 809 C C . LYS A 1 102 ? -31.541 -46.092 21.457 1.00 30.00 102 LYS A C 1
ATOM 811 O O . LYS A 1 102 ? -32.662 -46.596 21.499 1.00 30.00 102 LYS A O 1
ATOM 816 N N . PRO A 1 103 ? -30.426 -46.834 21.527 1.00 35.41 103 PRO A N 1
ATOM 817 C CA . PRO A 1 103 ? -30.444 -48.220 21.975 1.00 35.41 103 PRO A CA 1
ATOM 818 C C . PRO A 1 103 ? -30.294 -48.289 23.506 1.00 35.41 103 PRO A C 1
ATOM 820 O O . PRO A 1 103 ? -29.382 -47.694 24.083 1.00 35.41 103 PRO A O 1
ATOM 823 N N . ARG A 1 104 ? -31.189 -49.025 24.174 1.00 32.78 104 ARG A N 1
ATOM 824 C CA . ARG A 1 104 ? -31.034 -49.469 25.569 1.00 32.78 104 ARG A CA 1
ATOM 825 C C . ARG A 1 104 ? -30.724 -50.968 25.564 1.00 32.78 104 ARG A C 1
ATOM 827 O O . ARG A 1 104 ? -31.448 -51.718 24.927 1.00 32.78 104 ARG A O 1
ATOM 834 N N . LEU A 1 105 ? -29.677 -51.336 26.304 1.00 33.59 105 LEU A N 1
ATOM 835 C CA . LEU A 1 105 ? -29.511 -52.566 27.095 1.00 33.59 105 LEU A CA 1
ATOM 836 C C . LEU A 1 105 ? -30.260 -53.840 26.659 1.00 33.59 105 LEU A C 1
ATOM 838 O O . LEU A 1 105 ? -31.471 -53.948 26.832 1.00 33.59 105 LEU A O 1
ATOM 842 N N . LEU A 1 106 ? -29.483 -54.878 26.341 1.00 32.94 106 LEU A N 1
ATOM 843 C CA . LEU A 1 106 ? -29.823 -56.260 26.680 1.00 32.94 106 LEU A CA 1
ATOM 844 C C . LEU A 1 106 ? -28.551 -56.977 27.154 1.00 32.94 106 LEU A C 1
ATOM 846 O O . LEU A 1 106 ? -27.477 -56.805 26.582 1.00 32.94 106 LEU A O 1
ATOM 850 N N . HIS A 1 107 ? -28.677 -57.705 28.260 1.00 33.28 107 HIS A N 1
ATOM 851 C CA . HIS A 1 107 ? -27.611 -58.405 28.982 1.00 33.28 107 HIS A CA 1
ATOM 852 C C . HIS A 1 107 ? -27.968 -59.902 29.014 1.00 33.28 107 HIS A C 1
ATOM 854 O O . HIS A 1 107 ? -29.158 -60.200 29.009 1.00 33.28 107 HIS A O 1
ATOM 860 N N . TRP A 1 108 ? -26.962 -60.784 29.152 1.00 31.25 108 TRP A N 1
ATOM 861 C CA . TRP A 1 108 ? -26.984 -62.271 29.051 1.00 31.25 108 TRP A CA 1
ATOM 862 C C . TRP A 1 108 ? -26.791 -62.816 27.621 1.00 31.25 108 TRP A C 1
ATOM 864 O O . TRP A 1 108 ? -27.454 -62.372 26.698 1.00 31.25 108 TRP A O 1
ATOM 874 N N . CYS A 1 109 ? -25.865 -63.746 27.350 1.00 29.66 109 CYS A N 1
ATOM 875 C CA . CYS A 1 109 ? -25.495 -64.937 28.132 1.00 29.66 109 CYS A CA 1
ATOM 876 C C . CYS A 1 109 ? -23.974 -65.191 28.234 1.00 29.66 109 CYS A C 1
ATOM 878 O O . CYS A 1 109 ? -23.230 -65.020 27.273 1.00 29.66 109 CYS A O 1
ATOM 880 N N . LEU A 1 110 ? -23.538 -65.709 29.388 1.00 37.91 110 LEU A N 1
ATOM 881 C CA . LEU A 1 110 ? -22.251 -66.398 29.567 1.00 37.91 110 LEU A CA 1
ATOM 882 C C . LEU A 1 110 ? -22.369 -67.854 29.094 1.00 37.91 110 LEU A C 1
ATOM 884 O O . LEU A 1 110 ? -23.358 -68.503 29.426 1.00 37.91 110 LEU A O 1
ATOM 888 N N . GLY A 1 111 ? -21.343 -68.409 28.432 1.00 31.56 111 GLY A N 1
ATOM 889 C CA . GLY A 1 111 ? -21.257 -69.871 28.303 1.00 31.56 111 GLY A CA 1
ATOM 890 C C . GLY A 1 111 ? -20.469 -70.464 27.136 1.00 31.56 111 GLY A C 1
ATOM 891 O O . GLY A 1 111 ? -21.073 -71.096 26.277 1.00 31.56 111 GLY A O 1
ATOM 892 N N . ARG A 1 112 ? -19.129 -70.395 27.176 1.00 37.00 112 ARG A N 1
ATOM 893 C CA . ARG A 1 112 ? -18.241 -71.587 27.164 1.00 37.00 112 ARG A CA 1
ATOM 894 C C . ARG A 1 112 ? -16.760 -71.189 27.228 1.00 37.00 112 ARG A C 1
ATOM 896 O O . ARG A 1 112 ? -16.304 -70.329 26.486 1.00 37.00 112 ARG A O 1
ATOM 903 N N . ARG A 1 113 ? -16.015 -71.845 28.124 1.00 39.59 113 ARG A N 1
ATOM 904 C CA . ARG A 1 113 ? -14.542 -71.887 28.128 1.00 39.59 113 ARG A CA 1
ATOM 905 C C . ARG A 1 113 ? -14.074 -73.045 27.242 1.00 39.59 113 ARG A C 1
ATOM 907 O O . ARG A 1 113 ? -14.761 -74.063 27.197 1.00 39.59 113 ARG A O 1
ATOM 914 N N . GLY A 1 114 ? -12.869 -72.953 26.683 1.00 33.84 114 GLY A N 1
ATOM 915 C CA . GLY A 1 114 ? -12.126 -74.127 26.214 1.00 33.84 114 GLY A CA 1
ATOM 916 C C . GLY A 1 114 ? -10.953 -73.789 25.292 1.00 33.84 114 GLY A C 1
ATOM 917 O O . GLY A 1 114 ? -11.185 -73.201 24.248 1.00 33.84 114 GLY A O 1
ATOM 918 N N . LEU A 1 115 ? -9.746 -74.237 25.675 1.00 38.00 115 LEU A N 1
ATOM 919 C CA . LEU A 1 115 ? -8.509 -74.307 24.866 1.00 38.00 115 LEU A CA 1
ATOM 920 C C . LEU A 1 115 ? -7.916 -72.930 24.473 1.00 38.00 115 LEU A C 1
ATOM 922 O O . LEU A 1 115 ? -8.372 -72.276 23.548 1.00 38.00 115 LEU A O 1
ATOM 926 N N . MET A 1 116 ? -7.036 -72.333 25.287 1.00 34.41 116 MET A N 1
ATOM 927 C CA . MET A 1 116 ? -5.587 -72.614 25.433 1.00 34.41 116 MET A CA 1
ATOM 928 C C . MET A 1 116 ? -4.737 -72.382 24.171 1.00 34.41 116 MET A C 1
ATOM 930 O O . MET A 1 116 ? -4.958 -73.016 23.149 1.00 34.41 116 MET A O 1
ATOM 934 N N . GLY A 1 117 ? -3.665 -71.590 24.328 1.00 42.28 117 GLY A N 1
ATOM 935 C CA . GLY A 1 117 ? -2.461 -71.679 23.490 1.00 42.28 117 GLY A CA 1
ATOM 936 C C . GLY A 1 117 ? -2.415 -70.789 22.244 1.00 42.28 117 GLY A C 1
ATOM 937 O O . GLY A 1 117 ? -2.330 -71.303 21.138 1.00 42.28 117 GLY A O 1
ATOM 938 N N . GLY A 1 118 ? -2.399 -69.462 22.409 1.00 41.94 118 GLY A N 1
ATOM 939 C CA . GLY A 1 118 ? -2.200 -68.531 21.290 1.00 41.94 118 GLY A CA 1
ATOM 940 C C . GLY A 1 118 ? -1.783 -67.135 21.753 1.00 41.94 118 GLY A C 1
ATOM 941 O O . GLY A 1 118 ? -2.600 -66.402 22.300 1.00 41.94 118 GLY A O 1
ATOM 942 N N . SER A 1 119 ? -0.500 -66.817 21.563 1.00 48.91 119 SER A N 1
ATOM 943 C CA . SER A 1 119 ? 0.170 -65.517 21.735 1.00 48.91 119 SER A CA 1
ATOM 944 C C . SER A 1 119 ? -0.728 -64.290 22.005 1.00 48.91 119 SER A C 1
ATOM 946 O O . SER A 1 119 ? -1.402 -63.765 21.118 1.00 48.91 119 SER A O 1
ATOM 948 N N . HIS A 1 120 ? -0.622 -63.721 23.213 1.00 48.50 120 HIS A N 1
ATOM 949 C CA . HIS A 1 120 ? -1.131 -62.371 23.511 1.00 48.50 120 HIS A CA 1
ATOM 950 C C . HIS A 1 120 ? -0.366 -61.244 22.774 1.00 48.50 120 HIS A C 1
ATOM 952 O O . HIS A 1 120 ? -0.735 -60.079 22.906 1.00 48.50 120 HIS A O 1
ATOM 958 N N . GLY A 1 121 ? 0.664 -61.564 21.979 1.00 53.44 121 GLY A N 1
ATOM 959 C CA . GLY A 1 121 ? 1.344 -60.608 21.102 1.00 53.44 121 GLY A CA 1
ATOM 960 C C . GLY A 1 121 ? 0.641 -60.389 19.756 1.00 53.44 121 GLY A C 1
ATOM 961 O O . GLY A 1 121 ? 0.684 -59.283 19.219 1.00 53.44 121 GLY A O 1
ATOM 962 N N . ASP A 1 122 ? -0.046 -61.395 19.212 1.00 57.53 122 ASP A N 1
ATOM 963 C CA . ASP A 1 122 ? -0.395 -61.398 17.781 1.00 57.53 122 ASP A CA 1
ATOM 964 C C . ASP A 1 122 ? -1.470 -60.358 17.438 1.00 57.53 122 ASP A C 1
ATOM 966 O O . ASP A 1 122 ? -1.335 -59.605 16.473 1.00 57.53 122 ASP A O 1
ATOM 970 N N . GLY A 1 123 ? -2.510 -60.239 18.269 1.00 58.94 123 GLY A N 1
ATOM 971 C CA . GLY A 1 123 ? -3.564 -59.231 18.089 1.00 58.94 123 GLY A CA 1
ATOM 972 C C . GLY A 1 123 ? -3.046 -57.787 18.144 1.00 58.94 123 GLY A C 1
ATOM 973 O O . GLY A 1 123 ? -3.569 -56.917 17.449 1.00 58.94 123 GLY A O 1
ATOM 974 N N . PHE A 1 124 ? -1.985 -57.536 18.917 1.00 63.12 124 PHE A N 1
ATOM 975 C CA . PHE A 1 124 ? -1.318 -56.234 18.972 1.00 63.12 124 PHE A CA 1
ATOM 976 C C . PHE A 1 124 ? -0.563 -55.960 17.665 1.00 63.12 124 PHE A C 1
ATOM 978 O O . PHE A 1 124 ? -0.710 -54.883 17.086 1.00 63.12 124 PHE A O 1
ATOM 985 N N . VAL A 1 125 ? 0.171 -56.954 17.149 1.00 71.50 125 VAL A N 1
ATOM 986 C CA . VAL A 1 125 ? 0.897 -56.862 15.871 1.00 71.50 125 VAL A CA 1
ATOM 987 C C . VAL A 1 125 ? -0.049 -56.478 14.727 1.00 71.50 125 VAL A C 1
ATOM 989 O O . VAL A 1 125 ? 0.227 -55.502 14.029 1.00 71.50 125 VAL A O 1
ATOM 992 N N . TRP A 1 126 ? -1.200 -57.140 14.570 1.00 74.50 126 TRP A N 1
ATOM 993 C CA . TRP A 1 126 ? -2.155 -56.814 13.496 1.00 74.50 126 TRP A CA 1
ATOM 994 C C . TRP A 1 126 ? -2.675 -55.366 13.542 1.00 74.50 126 TRP A C 1
ATOM 996 O O . TRP A 1 126 ? -2.853 -54.749 12.489 1.00 74.50 126 TRP A O 1
ATOM 1006 N N . VAL A 1 127 ? -2.860 -54.784 14.734 1.00 80.50 127 VAL A N 1
ATOM 1007 C CA . VAL A 1 127 ? -3.255 -53.370 14.883 1.00 80.50 127 VAL A CA 1
ATOM 1008 C C . VAL A 1 127 ? -2.140 -52.430 14.418 1.00 80.50 127 VAL A C 1
ATOM 1010 O O . VAL A 1 127 ? -2.415 -51.484 13.677 1.00 80.50 127 VAL A O 1
ATOM 1013 N N . TRP A 1 128 ? -0.880 -52.698 14.774 1.00 83.19 128 TRP A N 1
ATOM 1014 C CA . TRP A 1 128 ? 0.260 -51.897 14.305 1.00 83.19 128 TRP A CA 1
ATOM 1015 C C . TRP A 1 128 ? 0.491 -52.016 12.796 1.00 83.19 128 TRP A C 1
ATOM 1017 O O . TRP A 1 128 ? 0.774 -51.006 12.153 1.00 83.19 128 TRP A O 1
ATOM 1027 N N . TRP A 1 129 ? 0.297 -53.198 12.206 1.00 86.50 129 TRP A N 1
ATOM 1028 C CA . TRP A 1 129 ? 0.331 -53.372 10.748 1.00 86.50 129 TRP A CA 1
ATOM 1029 C C . TRP A 1 129 ? -0.804 -52.608 10.049 1.00 86.50 129 TRP A C 1
ATOM 1031 O O . TRP A 1 129 ? -0.560 -51.929 9.051 1.00 86.50 129 TRP A O 1
ATOM 1041 N N . GLY A 1 130 ? -2.024 -52.635 10.597 1.00 86.62 130 GLY A N 1
ATOM 1042 C CA . GLY A 1 130 ? -3.152 -51.847 10.087 1.00 86.62 130 GLY A CA 1
ATOM 1043 C C . GLY A 1 130 ? -2.898 -50.335 10.144 1.00 86.62 130 GLY A C 1
ATOM 1044 O O . GLY A 1 130 ? -3.104 -49.632 9.153 1.00 86.62 130 GLY A O 1
ATOM 1045 N N . LEU A 1 131 ? -2.378 -49.833 11.269 1.00 89.75 131 LEU A N 1
ATOM 1046 C CA . LEU A 1 131 ? -1.969 -48.430 11.418 1.00 89.75 131 LEU A CA 1
ATOM 1047 C C . LEU A 1 131 ? -0.817 -48.061 10.469 1.00 89.75 131 LEU A C 1
ATOM 1049 O O . LEU A 1 131 ? -0.843 -46.985 9.871 1.00 89.75 131 LEU A O 1
ATOM 1053 N N . GLY A 1 132 ? 0.154 -48.959 10.279 1.00 90.81 132 GLY A N 1
ATOM 1054 C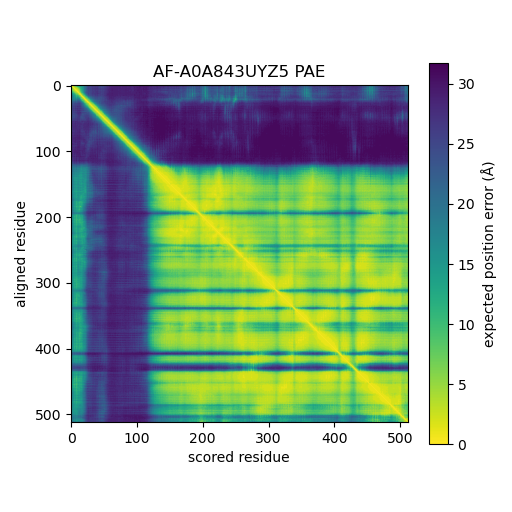 CA . GLY A 1 132 ? 1.262 -48.789 9.338 1.00 90.81 132 GLY A CA 1
ATOM 1055 C C . GLY A 1 132 ? 0.794 -48.668 7.886 1.00 90.81 132 GLY A C 1
ATOM 1056 O O . GLY A 1 132 ? 1.226 -47.758 7.180 1.00 90.81 132 GLY A O 1
ATOM 1057 N N . LEU A 1 133 ? -0.145 -49.514 7.451 1.00 91.69 133 LEU A N 1
ATOM 1058 C CA . LEU A 1 133 ? -0.739 -49.445 6.109 1.00 91.69 133 LEU A CA 1
ATOM 1059 C C . LEU A 1 133 ? -1.564 -48.167 5.897 1.00 91.69 133 LEU A C 1
ATOM 1061 O O . LEU A 1 133 ? -1.480 -47.555 4.831 1.00 91.69 133 LEU A O 1
ATOM 1065 N N . LEU A 1 134 ? -2.316 -47.717 6.908 1.00 93.00 134 LEU A N 1
ATOM 1066 C CA . LEU A 1 134 ? -3.040 -46.441 6.855 1.00 93.00 134 LEU A CA 1
ATOM 1067 C C . LEU A 1 134 ? -2.084 -45.242 6.764 1.00 93.00 134 LEU A C 1
ATOM 1069 O O . LEU A 1 134 ? -2.317 -44.329 5.968 1.00 93.00 134 LEU A O 1
ATOM 1073 N N . LEU A 1 135 ? -0.990 -45.256 7.531 1.00 93.50 135 LEU A N 1
ATOM 1074 C CA . LEU A 1 135 ? 0.040 -44.219 7.483 1.00 93.50 135 LEU A CA 1
ATOM 1075 C C . LEU A 1 135 ? 0.768 -44.219 6.131 1.00 93.50 135 LEU A C 1
ATOM 1077 O O . LEU A 1 135 ? 0.937 -43.154 5.540 1.00 93.50 135 LEU A O 1
ATOM 1081 N N . LEU A 1 136 ? 1.117 -45.391 5.593 1.00 93.88 136 LEU A N 1
ATOM 1082 C CA . LEU A 1 136 ? 1.703 -45.533 4.258 1.00 93.88 136 LEU A CA 1
ATOM 1083 C C . LEU A 1 136 ? 0.762 -44.987 3.172 1.00 93.88 136 LEU A C 1
ATOM 1085 O O . LEU A 1 136 ? 1.184 -44.182 2.342 1.00 93.88 136 LEU A O 1
ATOM 1089 N N . GLY A 1 137 ? -0.522 -45.356 3.206 1.00 95.12 137 GLY A N 1
ATOM 1090 C CA . GLY A 1 137 ? -1.536 -44.850 2.277 1.00 95.12 137 GLY A CA 1
ATOM 1091 C C . GLY A 1 137 ? -1.713 -43.330 2.355 1.00 95.12 137 GLY A C 1
ATOM 1092 O O . GLY A 1 137 ? -1.830 -42.661 1.324 1.00 95.12 137 GLY A O 1
ATOM 1093 N N . TRP A 1 138 ? -1.657 -42.758 3.562 1.00 94.75 138 TRP A N 1
ATOM 1094 C CA . TRP A 1 138 ? -1.655 -41.308 3.761 1.00 94.75 138 TRP A CA 1
ATOM 1095 C C . TRP A 1 138 ? -0.396 -40.650 3.179 1.00 94.75 138 TRP A C 1
ATOM 1097 O O . TRP A 1 138 ? -0.522 -39.681 2.429 1.00 94.75 138 TRP A O 1
ATOM 1107 N N . VAL A 1 139 ? 0.801 -41.192 3.439 1.00 94.19 139 VAL A N 1
ATOM 1108 C CA . VAL A 1 139 ? 2.068 -40.686 2.873 1.00 94.19 139 VAL A CA 1
ATOM 1109 C C . VAL A 1 139 ? 2.029 -40.714 1.344 1.00 94.19 139 VAL A C 1
ATOM 1111 O O . VAL A 1 139 ? 2.291 -39.688 0.716 1.00 94.19 139 VAL A O 1
ATOM 1114 N N . VAL A 1 140 ? 1.623 -41.832 0.734 1.00 95.06 140 VAL A N 1
ATOM 1115 C CA . VAL A 1 140 ? 1.476 -41.955 -0.728 1.00 95.06 140 VAL A CA 1
ATOM 1116 C C . VAL A 1 140 ? 0.490 -40.915 -1.268 1.00 95.06 140 VAL A C 1
ATOM 1118 O O . VAL A 1 140 ? 0.796 -40.239 -2.252 1.00 95.06 140 VAL A O 1
ATOM 1121 N N . MET A 1 141 ? -0.652 -40.697 -0.605 1.00 94.12 141 MET A N 1
ATOM 1122 C CA . MET A 1 141 ? -1.606 -39.657 -1.007 1.00 94.12 141 MET A CA 1
ATOM 1123 C C . MET A 1 141 ? -0.993 -38.247 -0.957 1.00 94.12 141 MET A C 1
ATOM 1125 O O . MET A 1 141 ? -1.247 -37.445 -1.861 1.00 94.12 141 MET A O 1
ATOM 1129 N N . GLN A 1 142 ? -0.183 -37.926 0.057 1.00 92.38 142 GLN A N 1
ATOM 1130 C CA . GLN A 1 142 ? 0.492 -36.624 0.137 1.00 92.38 142 GLN A CA 1
ATOM 1131 C C . GLN A 1 142 ? 1.585 -36.474 -0.928 1.00 92.38 142 GLN A C 1
ATOM 1133 O O . GLN A 1 142 ? 1.676 -35.411 -1.543 1.00 92.38 142 GLN A O 1
ATOM 1138 N N . VAL A 1 143 ? 2.359 -37.526 -1.216 1.00 93.88 143 VAL A N 1
ATOM 1139 C CA . VAL A 1 143 ? 3.359 -37.528 -2.300 1.00 93.88 143 VAL A CA 1
ATOM 1140 C C . VAL A 1 143 ? 2.685 -37.310 -3.657 1.00 93.88 143 VAL A C 1
ATOM 1142 O O . VAL A 1 143 ? 3.097 -36.425 -4.405 1.00 93.88 143 VAL A O 1
ATOM 1145 N N . VAL A 1 144 ? 1.593 -38.023 -3.954 1.00 94.69 144 VAL A N 1
ATOM 1146 C CA . VAL A 1 144 ? 0.815 -37.825 -5.191 1.00 94.69 144 VAL A CA 1
ATOM 1147 C C . VAL A 1 144 ? 0.273 -36.396 -5.278 1.00 94.69 144 VAL A C 1
ATOM 1149 O O . VAL A 1 144 ? 0.385 -35.764 -6.329 1.00 94.69 144 VAL A O 1
ATOM 1152 N N . ARG A 1 145 ? -0.255 -35.833 -4.182 1.00 92.81 145 ARG A N 1
ATOM 1153 C CA . ARG A 1 145 ? -0.693 -34.425 -4.139 1.00 92.81 145 ARG A CA 1
ATOM 1154 C C . ARG A 1 145 ? 0.457 -33.451 -4.392 1.00 92.81 145 ARG A C 1
ATOM 1156 O O . ARG A 1 145 ? 0.269 -32.505 -5.155 1.00 92.81 145 ARG A O 1
ATOM 1163 N N . ALA A 1 146 ? 1.631 -33.685 -3.808 1.00 91.00 146 ALA A N 1
ATOM 1164 C CA . ALA A 1 146 ? 2.814 -32.854 -4.008 1.00 91.00 146 ALA A CA 1
ATOM 1165 C C . ALA A 1 146 ? 3.306 -32.905 -5.463 1.00 91.00 146 ALA A C 1
ATOM 1167 O O . ALA A 1 146 ? 3.506 -31.855 -6.067 1.00 91.00 146 ALA A O 1
ATOM 1168 N N . VAL A 1 147 ? 3.405 -34.090 -6.075 1.00 93.69 147 VAL A N 1
ATOM 1169 C CA . VAL A 1 147 ? 3.762 -34.245 -7.500 1.00 93.69 147 VAL A CA 1
ATOM 1170 C C . VAL A 1 147 ? 2.720 -33.577 -8.406 1.00 93.69 147 VAL A C 1
ATOM 1172 O O . VAL A 1 147 ? 3.072 -32.861 -9.348 1.00 93.69 147 VAL A O 1
ATOM 1175 N N . MET A 1 148 ? 1.430 -33.735 -8.101 1.00 94.00 148 MET A N 1
ATOM 1176 C CA . MET A 1 148 ? 0.357 -33.089 -8.859 1.00 94.00 148 MET A CA 1
ATOM 1177 C C . MET A 1 148 ? 0.399 -31.559 -8.754 1.00 94.00 148 MET A C 1
ATOM 1179 O O . MET A 1 148 ? 0.104 -30.877 -9.738 1.00 94.00 148 MET A O 1
ATOM 1183 N N . TRP A 1 149 ? 0.776 -31.019 -7.595 1.00 92.19 149 TRP A N 1
ATOM 1184 C CA . TRP A 1 149 ? 0.874 -29.582 -7.332 1.00 92.19 149 TRP A CA 1
ATOM 1185 C C . TRP A 1 149 ? 2.153 -28.946 -7.900 1.00 92.19 149 TRP A C 1
ATOM 1187 O O . TRP A 1 149 ? 2.063 -27.911 -8.553 1.00 92.19 149 TRP A O 1
ATOM 1197 N N . VAL A 1 150 ? 3.321 -29.567 -7.703 1.00 92.50 150 VAL A N 1
ATOM 1198 C CA . VAL A 1 150 ? 4.632 -29.013 -8.098 1.00 92.50 150 VAL A CA 1
ATOM 1199 C C . VAL A 1 150 ? 4.987 -29.309 -9.555 1.00 92.50 150 VAL A C 1
ATOM 1201 O O . VAL A 1 150 ? 5.674 -28.511 -10.175 1.00 92.50 150 VAL A O 1
ATOM 1204 N N . TRP A 1 151 ? 4.553 -30.435 -10.132 1.00 92.69 151 TRP A N 1
ATOM 1205 C CA . TRP A 1 151 ? 5.007 -30.861 -11.466 1.00 92.69 151 TRP A CA 1
ATOM 1206 C C . TRP A 1 151 ? 3.887 -30.896 -12.503 1.00 92.69 151 TRP A C 1
ATOM 1208 O O . TRP A 1 151 ? 3.986 -30.265 -13.558 1.00 92.69 151 TRP A O 1
ATOM 1218 N N . TRP A 1 152 ? 2.808 -31.633 -12.221 1.00 94.88 152 TRP A N 1
ATOM 1219 C CA . TRP A 1 152 ? 1.769 -31.889 -13.223 1.00 94.88 152 TRP A CA 1
ATOM 1220 C C . TRP A 1 152 ? 0.915 -30.656 -13.520 1.00 94.88 152 TRP A C 1
ATOM 1222 O O . TRP A 1 152 ? 0.719 -30.301 -14.683 1.00 94.88 152 TRP A O 1
ATOM 1232 N N . THR A 1 153 ? 0.411 -29.985 -12.481 1.00 95.06 153 TH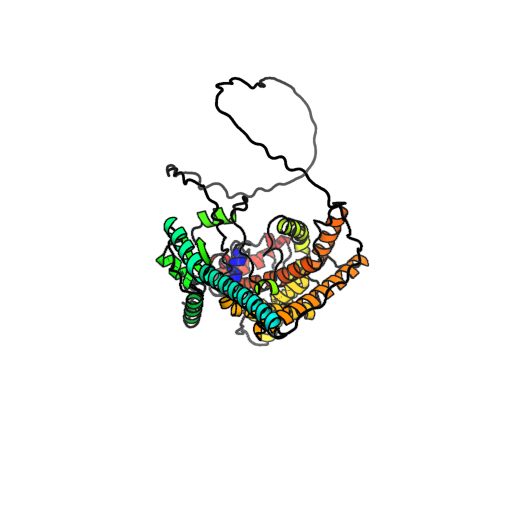R A N 1
ATOM 1233 C CA . THR A 1 153 ? -0.480 -28.827 -12.645 1.00 95.06 153 THR A CA 1
ATOM 1234 C C . THR A 1 153 ? 0.210 -27.653 -13.348 1.00 95.06 153 THR A C 1
ATOM 1236 O O . THR A 1 153 ? -0.387 -27.164 -14.308 1.00 95.06 153 THR A O 1
ATOM 1239 N N . PRO A 1 154 ? 1.448 -27.245 -12.989 1.00 95.38 154 PRO A N 1
ATOM 1240 C CA . PRO A 1 154 ? 2.170 -26.191 -13.701 1.00 95.38 154 PRO A CA 1
ATOM 1241 C C . PRO A 1 154 ? 2.361 -26.530 -15.180 1.00 95.38 154 PRO A C 1
ATOM 1243 O O . PRO A 1 154 ? 1.893 -25.788 -16.037 1.00 95.38 154 PRO A O 1
ATOM 1246 N N . ARG A 1 155 ? 2.908 -27.711 -15.507 1.00 95.19 155 ARG A N 1
ATOM 1247 C CA . ARG A 1 155 ? 3.111 -28.134 -16.907 1.00 95.19 155 ARG A CA 1
ATOM 1248 C C . ARG A 1 155 ? 1.808 -28.223 -17.707 1.00 95.19 155 ARG A C 1
ATOM 1250 O O . ARG A 1 155 ? 1.799 -27.926 -18.899 1.00 95.19 155 ARG A O 1
ATOM 1257 N N . ARG A 1 156 ? 0.696 -28.621 -17.078 1.00 96.44 156 ARG A N 1
ATOM 1258 C CA . ARG A 1 156 ? -0.629 -28.635 -17.719 1.00 96.44 156 ARG A CA 1
ATOM 1259 C C . ARG A 1 156 ? -1.141 -27.219 -17.997 1.00 96.44 156 ARG A C 1
ATOM 1261 O O . ARG A 1 156 ? -1.684 -26.988 -19.072 1.00 96.44 156 ARG A O 1
ATOM 1268 N N . LEU A 1 157 ? -0.985 -26.297 -17.045 1.00 96.12 157 LEU A N 1
ATOM 1269 C CA . LEU A 1 157 ? -1.385 -24.897 -17.213 1.00 96.12 157 LEU A CA 1
ATOM 1270 C C . LEU A 1 157 ? -0.511 -24.183 -18.251 1.00 96.12 157 LEU A C 1
ATOM 1272 O O . LEU A 1 157 ? -1.054 -23.468 -19.083 1.00 96.12 157 LEU A O 1
ATOM 1276 N N . GLU A 1 158 ? 0.799 -24.444 -18.272 1.00 96.19 158 GLU A N 1
ATOM 1277 C CA . GLU A 1 158 ? 1.719 -23.896 -19.275 1.00 96.19 158 GLU A CA 1
ATOM 1278 C C . GLU A 1 158 ? 1.273 -24.260 -20.697 1.00 96.19 158 GLU A C 1
ATOM 1280 O O . GLU A 1 158 ? 1.107 -23.387 -21.546 1.00 96.19 158 GLU A O 1
ATOM 1285 N N . ARG A 1 159 ? 0.994 -25.549 -20.946 1.00 96.44 159 ARG A N 1
ATOM 1286 C CA . ARG A 1 159 ? 0.467 -26.011 -22.240 1.00 96.44 159 ARG A CA 1
ATOM 1287 C C . ARG A 1 159 ? -0.856 -25.334 -22.588 1.00 96.44 159 ARG A C 1
ATOM 1289 O O . ARG A 1 159 ? -1.028 -24.931 -23.730 1.00 96.44 159 ARG A O 1
ATOM 1296 N N . ALA A 1 160 ? -1.767 -25.196 -21.623 1.00 97.19 160 ALA A N 1
ATOM 1297 C CA . ALA A 1 160 ? -3.071 -24.579 -21.850 1.00 97.19 160 ALA A CA 1
ATOM 1298 C C . ALA A 1 160 ? -2.973 -23.079 -22.189 1.00 97.19 160 ALA A C 1
ATOM 1300 O O . ALA A 1 160 ? -3.736 -22.611 -23.030 1.00 97.19 160 ALA A O 1
ATOM 1301 N N . LEU A 1 161 ? -2.045 -22.339 -21.570 1.00 96.69 161 LEU A N 1
ATOM 1302 C CA . LEU A 1 161 ? -1.779 -20.927 -21.879 1.00 96.69 161 LEU A CA 1
ATOM 1303 C C . LEU A 1 161 ? -1.140 -20.774 -23.265 1.00 96.69 161 LEU A C 1
ATOM 1305 O O . LEU A 1 161 ? -1.635 -20.001 -24.083 1.00 96.69 161 LEU A O 1
ATOM 1309 N N . ARG A 1 162 ? -0.124 -21.591 -23.582 1.00 96.50 162 ARG A N 1
ATOM 1310 C CA . ARG A 1 162 ? 0.504 -21.603 -24.916 1.00 96.50 162 ARG A CA 1
ATOM 1311 C C . ARG A 1 162 ? -0.486 -21.997 -26.024 1.00 96.50 162 ARG A C 1
ATOM 1313 O O . ARG A 1 162 ? -0.460 -21.404 -27.094 1.00 96.50 162 ARG A O 1
ATOM 1320 N N . GLN A 1 163 ? -1.403 -22.934 -25.763 1.00 97.12 163 GLN A N 1
ATOM 1321 C CA . GLN A 1 163 ? -2.493 -23.303 -26.686 1.00 97.12 163 GLN A CA 1
ATOM 1322 C C . GLN A 1 163 ? -3.518 -22.179 -26.911 1.00 97.12 163 GLN A C 1
ATOM 1324 O O . GLN A 1 163 ? -4.150 -22.144 -27.961 1.00 97.12 163 GLN A O 1
ATOM 1329 N N . GLN A 1 164 ? -3.671 -21.258 -25.956 1.00 95.69 164 GLN A N 1
ATOM 1330 C CA . GLN A 1 164 ? -4.483 -20.042 -26.103 1.00 95.69 164 GLN A CA 1
ATOM 1331 C C . GLN A 1 164 ? -3.721 -18.901 -26.803 1.00 95.69 164 GLN A C 1
ATOM 1333 O O . GLN A 1 164 ? -4.245 -17.798 -26.914 1.00 95.69 164 GLN A O 1
ATOM 1338 N N . GLY A 1 165 ? -2.493 -19.149 -27.273 1.00 95.25 165 GLY A N 1
ATOM 1339 C CA . GLY A 1 165 ? -1.652 -18.144 -27.921 1.00 95.25 165 GLY A CA 1
ATOM 1340 C C . GLY A 1 165 ? -0.964 -17.179 -26.955 1.00 95.25 165 GLY A C 1
ATOM 1341 O O . GLY A 1 165 ? -0.422 -16.181 -27.413 1.00 95.25 165 GLY A O 1
ATOM 1342 N N . ILE A 1 166 ? -0.963 -17.455 -25.643 1.00 96.31 166 ILE A N 1
ATOM 1343 C CA . ILE A 1 166 ? -0.287 -16.615 -24.646 1.00 96.31 166 ILE A CA 1
ATOM 1344 C C . ILE A 1 166 ? 1.167 -17.110 -24.486 1.00 96.31 166 ILE A C 1
ATOM 1346 O O . ILE A 1 166 ? 1.370 -18.229 -24.000 1.00 96.31 166 ILE A O 1
ATOM 1350 N N . PRO A 1 167 ? 2.184 -16.327 -24.894 1.00 96.62 167 PRO A N 1
ATOM 1351 C CA . PRO A 1 167 ? 3.597 -16.648 -24.688 1.00 96.62 167 PRO A CA 1
ATOM 1352 C C . PRO A 1 167 ? 4.030 -16.414 -23.232 1.00 96.62 167 PRO A C 1
ATOM 1354 O O . PRO A 1 167 ? 3.285 -15.878 -22.414 1.00 96.62 167 PRO A O 1
ATOM 1357 N N . GLY A 1 168 ? 5.242 -16.837 -22.877 1.00 95.25 168 GLY A N 1
ATOM 1358 C CA . GLY A 1 168 ? 5.732 -16.727 -21.504 1.00 95.25 168 GLY A CA 1
ATOM 1359 C C . GLY A 1 168 ? 6.862 -17.690 -21.160 1.00 95.25 168 GLY A C 1
ATOM 1360 O O . GLY A 1 168 ? 7.244 -18.569 -21.950 1.00 95.25 168 GLY A O 1
ATOM 1361 N N . ASN A 1 169 ? 7.384 -17.524 -19.947 1.00 94.31 169 ASN A N 1
ATOM 1362 C CA . ASN A 1 169 ? 8.510 -18.293 -19.426 1.00 94.31 169 ASN A CA 1
ATOM 1363 C C . ASN A 1 169 ? 8.143 -19.769 -19.210 1.00 94.31 169 ASN A C 1
ATOM 1365 O O . ASN A 1 169 ? 7.040 -20.105 -18.780 1.00 94.31 169 ASN A O 1
ATOM 1369 N N . SER A 1 170 ? 9.083 -20.673 -19.479 1.00 94.56 170 SER A N 1
ATOM 1370 C CA . SER A 1 170 ? 8.915 -22.102 -19.188 1.00 94.56 170 SER A CA 1
ATOM 1371 C C . SER A 1 170 ? 9.001 -22.371 -17.686 1.00 94.56 170 SER A C 1
ATOM 1373 O O . SER A 1 170 ? 9.833 -21.780 -16.994 1.00 94.56 170 SER A O 1
ATOM 1375 N N . TYR A 1 171 ? 8.172 -23.279 -17.167 1.00 94.50 171 TYR A N 1
ATOM 1376 C CA . TYR A 1 171 ? 8.093 -23.510 -15.724 1.00 94.50 171 TYR A CA 1
ATOM 1377 C C . TYR A 1 171 ? 9.406 -24.046 -15.116 1.00 94.50 171 TYR A C 1
ATOM 1379 O O . TYR A 1 171 ? 9.834 -25.168 -15.408 1.00 94.50 171 TYR A O 1
ATOM 1387 N N . ARG A 1 172 ? 10.002 -23.278 -14.193 1.00 93.19 172 ARG A N 1
ATOM 1388 C CA . ARG A 1 172 ? 11.142 -23.702 -13.359 1.00 93.19 172 ARG A CA 1
ATOM 1389 C C . ARG A 1 172 ? 10.640 -24.366 -12.070 1.00 93.19 172 ARG A C 1
ATOM 1391 O O . ARG A 1 172 ? 9.796 -23.812 -11.366 1.00 93.19 172 ARG A O 1
ATOM 1398 N N . LEU A 1 173 ? 11.169 -25.546 -11.738 1.00 91.12 173 LEU A N 1
ATOM 1399 C CA . LEU A 1 173 ? 10.629 -26.398 -10.672 1.00 91.12 173 LEU A CA 1
ATOM 1400 C C . LEU A 1 173 ? 10.548 -25.699 -9.302 1.00 91.12 173 LEU A C 1
ATOM 1402 O O . LEU A 1 173 ? 11.503 -25.061 -8.858 1.00 91.12 173 LEU A O 1
ATOM 1406 N N . LEU A 1 174 ? 9.418 -25.897 -8.617 1.00 86.62 174 LEU A N 1
ATOM 1407 C CA . LEU A 1 174 ? 9.052 -25.371 -7.296 1.00 86.62 174 LEU A CA 1
ATOM 1408 C C . LEU A 1 174 ? 8.934 -23.839 -7.221 1.00 86.62 174 LEU A C 1
ATOM 1410 O O . LEU A 1 174 ? 7.874 -23.350 -6.846 1.00 86.62 174 LEU A O 1
ATOM 1414 N N . PHE A 1 175 ? 9.978 -23.094 -7.585 1.00 87.06 175 PHE A N 1
ATOM 1415 C CA . PHE A 1 175 ? 10.061 -21.641 -7.403 1.00 87.06 175 PHE A CA 1
ATOM 1416 C C . PHE A 1 175 ? 9.582 -20.814 -8.601 1.00 87.06 175 PHE A C 1
ATOM 1418 O O . PHE A 1 175 ? 9.297 -19.633 -8.415 1.00 87.06 175 PHE A O 1
ATOM 1425 N N . GLY A 1 176 ? 9.466 -21.382 -9.803 1.00 91.25 176 GLY A N 1
ATOM 1426 C CA . GLY A 1 176 ? 9.159 -20.584 -10.988 1.00 91.25 176 GLY A CA 1
ATOM 1427 C C . GLY A 1 176 ? 10.218 -19.503 -11.225 1.00 91.25 176 GLY A C 1
ATOM 1428 O O . GLY A 1 176 ? 11.415 -19.741 -11.039 1.00 91.25 176 GLY A O 1
ATOM 1429 N N . ASP A 1 177 ? 9.778 -18.293 -11.554 1.00 91.06 177 ASP A N 1
ATOM 1430 C CA . ASP A 1 177 ? 10.661 -17.159 -11.828 1.00 91.06 177 ASP A CA 1
ATOM 1431 C C . ASP A 1 177 ? 11.047 -16.385 -10.549 1.00 91.06 177 ASP A C 1
ATOM 1433 O O . ASP A 1 177 ? 11.835 -15.447 -10.598 1.00 91.06 177 ASP A O 1
ATOM 1437 N N . MET A 1 178 ? 10.566 -16.798 -9.368 1.00 86.19 178 MET A N 1
ATOM 1438 C CA . MET A 1 178 ? 10.752 -16.078 -8.094 1.00 86.19 178 MET A CA 1
ATOM 1439 C C . MET A 1 178 ? 12.217 -15.817 -7.710 1.00 86.19 178 MET A C 1
ATOM 1441 O O . MET A 1 178 ? 12.552 -14.751 -7.183 1.00 86.19 178 MET A O 1
ATOM 1445 N N . ARG A 1 179 ? 13.099 -16.794 -7.958 1.00 88.56 179 ARG A N 1
ATOM 1446 C CA . ARG A 1 179 ? 14.546 -16.651 -7.712 1.00 88.56 179 ARG A CA 1
ATOM 1447 C C . ARG A 1 179 ? 15.193 -15.699 -8.718 1.00 88.56 179 ARG A C 1
ATOM 1449 O O . ARG A 1 179 ? 16.039 -14.901 -8.332 1.00 88.56 179 ARG A O 1
ATOM 1456 N N . GLU A 1 180 ? 14.743 -15.748 -9.970 1.00 90.62 180 GLU A N 1
ATOM 1457 C CA . GLU A 1 180 ? 15.207 -14.873 -11.049 1.00 90.62 180 GLU A CA 1
ATOM 1458 C C . GLU A 1 180 ? 14.800 -13.419 -10.789 1.00 90.62 180 GLU A C 1
ATOM 1460 O O . GLU A 1 180 ? 15.647 -12.534 -10.823 1.00 90.62 180 GLU A O 1
ATOM 1465 N N . SER A 1 181 ? 13.535 -13.190 -10.415 1.00 88.50 181 SER A N 1
ATOM 1466 C CA . SER A 1 181 ? 13.021 -11.879 -10.000 1.00 88.50 181 SER A CA 1
ATOM 1467 C C . SER A 1 181 ? 13.857 -11.291 -8.861 1.00 88.50 181 SER A C 1
ATOM 1469 O O . SER A 1 181 ? 14.201 -10.114 -8.895 1.00 88.50 181 SER A O 1
ATOM 1471 N N . THR A 1 182 ? 14.252 -12.112 -7.877 1.00 85.69 182 THR A N 1
ATOM 1472 C CA . THR A 1 182 ? 15.110 -11.650 -6.771 1.00 85.69 182 THR A CA 1
ATOM 1473 C C . THR A 1 182 ? 16.503 -11.250 -7.268 1.00 85.69 182 THR A C 1
ATOM 1475 O O . THR A 1 182 ? 16.919 -10.119 -7.028 1.00 85.69 182 THR A O 1
ATOM 1478 N N . ARG A 1 183 ? 17.177 -12.129 -8.028 1.00 91.38 183 ARG A N 1
ATOM 1479 C CA . ARG A 1 183 ? 18.510 -11.883 -8.611 1.00 91.38 183 ARG A CA 1
ATOM 1480 C C . ARG A 1 183 ? 18.539 -10.603 -9.452 1.00 91.38 183 ARG A C 1
ATOM 1482 O O . ARG A 1 183 ? 19.368 -9.728 -9.224 1.00 91.38 183 ARG A O 1
ATOM 1489 N N . LEU A 1 184 ? 17.594 -10.466 -10.382 1.00 90.56 184 LEU A N 1
ATOM 1490 C CA . LEU A 1 184 ? 17.502 -9.311 -11.276 1.00 90.56 184 LEU A CA 1
ATOM 1491 C C . LEU A 1 184 ? 17.241 -8.002 -10.514 1.00 90.56 184 LEU A C 1
ATOM 1493 O O . LEU A 1 184 ? 17.799 -6.971 -10.874 1.00 90.56 184 LEU A O 1
ATOM 1497 N N . ARG A 1 185 ? 16.435 -8.024 -9.441 1.00 86.75 185 ARG A N 1
ATOM 1498 C CA . ARG A 1 185 ? 16.206 -6.846 -8.580 1.00 86.75 185 ARG A CA 1
ATOM 1499 C C . ARG A 1 185 ? 17.450 -6.450 -7.788 1.00 86.75 185 ARG A C 1
ATOM 1501 O O . ARG A 1 185 ? 17.672 -5.260 -7.581 1.00 86.75 185 ARG A O 1
ATOM 1508 N N . GLU A 1 186 ? 18.237 -7.411 -7.315 1.00 88.81 186 GLU A N 1
ATOM 1509 C CA . GLU A 1 186 ? 19.504 -7.139 -6.624 1.00 88.81 186 GLU A CA 1
ATOM 1510 C C . GLU A 1 186 ? 20.525 -6.530 -7.598 1.00 88.81 186 GLU A C 1
ATOM 1512 O O . GLU A 1 186 ? 21.063 -5.456 -7.330 1.00 88.81 186 GLU A O 1
ATOM 1517 N N . GLU A 1 187 ? 20.685 -7.115 -8.787 1.00 91.88 187 GLU A N 1
ATOM 1518 C CA . GLU A 1 187 ? 21.539 -6.581 -9.859 1.00 91.88 187 GLU A CA 1
ATOM 1519 C C . GLU A 1 187 ? 21.096 -5.194 -10.350 1.00 91.88 187 GLU A C 1
ATOM 1521 O O . GLU A 1 187 ? 21.937 -4.333 -10.612 1.00 91.88 187 GLU A O 1
ATOM 1526 N N . ALA A 1 188 ? 19.788 -4.945 -10.449 1.00 88.19 188 ALA A N 1
ATOM 1527 C CA . ALA A 1 188 ? 19.250 -3.635 -10.807 1.00 88.19 188 ALA A CA 1
ATOM 1528 C C . ALA A 1 188 ? 19.558 -2.572 -9.741 1.00 88.19 188 ALA A C 1
ATOM 1530 O O . ALA A 1 188 ? 19.899 -1.444 -10.092 1.00 88.19 188 ALA A O 1
ATOM 1531 N N . LYS A 1 189 ? 19.487 -2.919 -8.448 1.00 84.25 189 LYS A N 1
ATOM 1532 C CA . LYS A 1 189 ? 19.802 -2.000 -7.338 1.00 84.25 189 LYS A CA 1
ATOM 1533 C C . LYS A 1 189 ? 21.276 -1.613 -7.283 1.00 84.25 189 LYS A C 1
ATOM 1535 O O . LYS A 1 189 ? 21.560 -0.456 -6.986 1.00 84.25 189 LYS A O 1
ATOM 1540 N N . LEU A 1 190 ? 22.178 -2.553 -7.578 1.00 89.81 190 LEU A N 1
ATOM 1541 C CA . LEU A 1 190 ? 23.630 -2.327 -7.587 1.00 89.81 190 LEU A CA 1
ATOM 1542 C C . LEU A 1 190 ? 24.084 -1.355 -8.687 1.00 89.81 190 LEU A C 1
ATOM 1544 O O . LEU A 1 190 ? 25.131 -0.726 -8.556 1.00 89.81 190 LEU A O 1
ATOM 1548 N N . LYS A 1 191 ? 23.306 -1.210 -9.764 1.00 87.56 191 LYS A N 1
ATOM 1549 C CA . LYS A 1 191 ? 23.572 -0.224 -10.818 1.00 87.56 191 LYS A CA 1
ATOM 1550 C C . LYS A 1 191 ? 23.083 1.166 -10.376 1.00 87.56 191 LYS A C 1
ATOM 1552 O O . LYS A 1 191 ? 21.998 1.253 -9.788 1.00 87.56 191 LYS A O 1
ATOM 1557 N N . PRO A 1 192 ? 23.807 2.259 -10.680 1.00 83.38 192 PRO A N 1
ATOM 1558 C CA . PRO A 1 192 ? 23.272 3.608 -10.512 1.00 83.38 192 PRO A CA 1
ATOM 1559 C C . PRO A 1 192 ? 22.058 3.819 -11.432 1.00 83.38 192 PRO A C 1
ATOM 1561 O O . PRO A 1 192 ? 21.925 3.154 -12.462 1.00 83.38 192 PRO A O 1
ATOM 1564 N N . MET A 1 193 ? 21.161 4.737 -11.068 1.00 77.06 193 MET A N 1
ATOM 1565 C CA . MET A 1 193 ? 20.130 5.196 -12.003 1.00 77.06 193 MET A CA 1
ATOM 1566 C C . MET A 1 193 ? 20.752 6.128 -13.049 1.00 77.06 193 MET A C 1
ATOM 1568 O O . MET A 1 193 ? 21.592 6.949 -12.678 1.00 77.06 193 MET A O 1
ATOM 1572 N N . PRO A 1 194 ? 20.332 6.055 -14.326 1.00 73.62 194 PRO A N 1
ATOM 1573 C CA . PRO A 1 194 ? 20.619 7.110 -15.289 1.00 73.62 194 PRO A CA 1
ATOM 1574 C C . PRO A 1 194 ? 20.074 8.442 -14.764 1.00 73.62 194 PRO A C 1
ATOM 1576 O O . PRO A 1 194 ? 18.913 8.517 -14.349 1.00 73.62 194 PRO A O 1
ATOM 1579 N N . SER A 1 195 ? 20.908 9.480 -14.764 1.00 71.44 195 SER A N 1
ATOM 1580 C CA . SER A 1 195 ? 20.534 10.803 -14.265 1.00 71.44 195 SER A CA 1
ATOM 1581 C C . SER A 1 195 ? 19.283 11.317 -14.978 1.00 71.44 195 SER A C 1
ATOM 1583 O O . SER A 1 195 ? 19.241 11.342 -16.205 1.00 71.44 195 SER A O 1
ATOM 1585 N N . PHE A 1 196 ? 18.285 11.748 -14.203 1.00 71.75 196 PHE A N 1
ATOM 1586 C CA . PHE A 1 196 ? 17.058 12.389 -14.694 1.00 71.75 196 PHE A CA 1
ATOM 1587 C C . PHE A 1 196 ? 16.152 11.530 -15.608 1.00 71.75 196 PHE A C 1
ATOM 1589 O O . PHE A 1 196 ? 15.266 12.075 -16.259 1.00 71.75 196 PHE A O 1
ATOM 1596 N N . SER A 1 197 ? 16.315 10.199 -15.640 1.00 78.88 197 SER A N 1
ATOM 1597 C CA . SER A 1 197 ? 15.395 9.315 -16.378 1.00 78.88 197 SER A CA 1
ATOM 1598 C C . SER A 1 197 ? 14.127 8.986 -15.581 1.00 78.88 197 SER A C 1
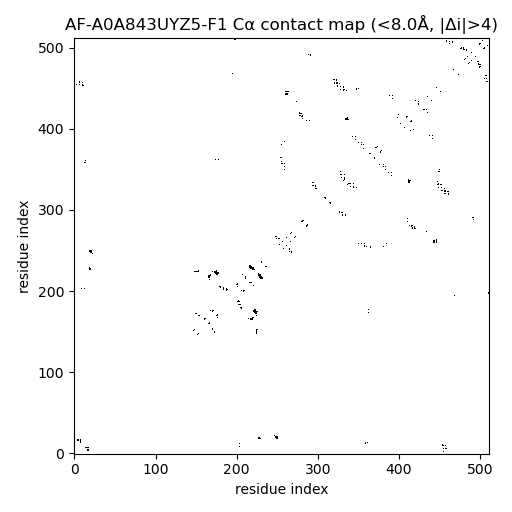ATOM 1600 O O . SER A 1 197 ? 14.201 8.546 -14.431 1.00 78.88 197 SER A O 1
ATOM 1602 N N . HIS A 1 198 ? 12.969 9.117 -16.232 1.00 78.69 198 HIS A N 1
ATOM 1603 C CA . HIS A 1 198 ? 11.686 8.595 -15.746 1.00 78.69 198 HIS A CA 1
ATOM 1604 C C . HIS A 1 198 ? 11.447 7.125 -16.136 1.00 78.69 198 HIS A C 1
ATOM 1606 O O . HIS A 1 198 ? 10.562 6.486 -15.573 1.00 78.69 198 HIS A O 1
ATOM 1612 N N . ASP A 1 199 ? 12.237 6.552 -17.056 1.00 82.06 199 ASP A N 1
ATOM 1613 C CA . ASP A 1 199 ? 12.165 5.116 -17.341 1.00 82.06 199 ASP A CA 1
ATOM 1614 C C . ASP A 1 199 ? 12.833 4.320 -16.213 1.00 82.06 199 ASP A C 1
ATOM 1616 O O . ASP A 1 199 ? 14.059 4.189 -16.127 1.00 82.06 199 ASP A O 1
ATOM 1620 N N . ILE A 1 200 ? 11.986 3.822 -15.314 1.00 82.75 200 ILE A N 1
ATOM 1621 C CA . ILE A 1 200 ? 12.362 3.039 -14.135 1.00 82.75 200 ILE A CA 1
ATOM 1622 C C . ILE A 1 200 ? 11.873 1.587 -14.197 1.00 82.75 200 ILE A C 1
ATOM 1624 O O . ILE A 1 200 ? 12.160 0.813 -13.277 1.00 82.75 200 ILE A O 1
ATOM 1628 N N . ALA A 1 201 ? 11.161 1.183 -15.256 1.00 83.69 201 ALA A N 1
ATOM 1629 C CA . ALA A 1 201 ? 10.527 -0.136 -15.342 1.00 83.69 201 ALA A CA 1
ATOM 1630 C C . ALA A 1 201 ? 11.568 -1.263 -15.245 1.00 83.69 201 ALA A C 1
ATOM 1632 O O . ALA A 1 201 ? 11.464 -2.144 -14.386 1.00 83.69 201 ALA A O 1
ATOM 1633 N N . ALA A 1 202 ? 12.646 -1.148 -16.024 1.00 85.81 202 ALA A N 1
ATOM 1634 C CA . ALA A 1 202 ? 13.789 -2.059 -16.003 1.00 85.81 202 ALA A CA 1
ATOM 1635 C C . ALA A 1 202 ? 14.559 -2.082 -14.663 1.00 85.81 202 ALA A C 1
ATOM 1637 O O . ALA A 1 202 ? 15.332 -3.009 -14.421 1.00 85.81 202 ALA A O 1
ATOM 1638 N N . ARG A 1 203 ? 14.364 -1.096 -13.772 1.00 84.75 203 ARG A N 1
ATOM 1639 C CA . ARG A 1 203 ? 14.963 -1.079 -12.424 1.00 84.75 203 ARG A CA 1
ATOM 1640 C C . ARG A 1 203 ? 14.059 -1.721 -11.375 1.00 84.75 203 ARG A C 1
ATOM 1642 O O . ARG A 1 203 ? 14.552 -2.443 -10.510 1.00 84.75 203 ARG A O 1
ATOM 1649 N N . VAL A 1 204 ? 12.761 -1.423 -11.410 1.00 82.81 204 VAL A N 1
ATOM 1650 C CA . VAL A 1 204 ? 11.824 -1.806 -10.341 1.00 82.81 204 VAL A CA 1
ATOM 1651 C C . VAL A 1 204 ? 11.222 -3.191 -10.573 1.00 82.81 204 VAL A C 1
ATOM 1653 O O . VAL A 1 204 ? 11.127 -3.990 -9.637 1.00 82.81 204 VAL A O 1
ATOM 1656 N N . VAL A 1 205 ? 10.854 -3.493 -11.818 1.00 86.38 205 VAL A N 1
ATOM 1657 C CA . VAL A 1 205 ? 10.236 -4.759 -12.241 1.00 86.38 205 VAL A CA 1
ATOM 1658 C C . VAL A 1 205 ? 11.035 -5.390 -13.396 1.00 86.38 205 VAL A C 1
ATOM 1660 O O . VAL A 1 205 ? 10.504 -5.607 -14.485 1.00 86.38 205 VAL A O 1
ATOM 1663 N N . PRO A 1 206 ? 12.340 -5.679 -13.190 1.00 90.12 206 PRO A N 1
ATOM 1664 C CA . PRO A 1 206 ? 13.244 -6.084 -14.268 1.00 90.12 206 PRO A CA 1
ATOM 1665 C C . PRO A 1 206 ? 12.808 -7.371 -14.977 1.00 90.12 206 PRO A C 1
ATOM 1667 O O . PRO A 1 206 ? 12.937 -7.460 -16.194 1.00 90.12 206 PRO A O 1
ATOM 1670 N N . LEU A 1 207 ? 12.270 -8.351 -14.238 1.00 90.69 207 LEU A N 1
ATOM 1671 C CA . LEU A 1 207 ? 11.792 -9.615 -14.805 1.00 90.69 207 LEU A CA 1
ATOM 1672 C C . LEU A 1 207 ? 10.604 -9.387 -15.748 1.00 90.69 207 LEU A C 1
ATOM 1674 O O . LEU A 1 207 ? 10.556 -9.960 -16.832 1.00 90.69 207 LEU A O 1
ATOM 1678 N N . GLU A 1 208 ? 9.647 -8.563 -15.333 1.00 89.06 208 GLU A N 1
ATOM 1679 C CA . GLU A 1 208 ? 8.427 -8.269 -16.084 1.00 89.06 208 GLU A CA 1
ATOM 1680 C C . GLU A 1 208 ? 8.738 -7.411 -17.307 1.00 89.06 208 GLU A C 1
ATOM 1682 O O . GLU A 1 208 ? 8.159 -7.640 -18.366 1.00 89.06 208 GLU A O 1
ATOM 1687 N N . ASN A 1 209 ? 9.694 -6.485 -17.189 1.00 90.44 209 ASN A N 1
ATOM 1688 C CA . ASN A 1 209 ? 10.189 -5.709 -18.318 1.00 90.44 209 ASN A CA 1
ATOM 1689 C C . ASN A 1 209 ? 10.857 -6.619 -19.366 1.00 90.44 209 ASN A C 1
ATOM 1691 O O . ASN A 1 209 ? 10.444 -6.621 -20.522 1.00 90.44 209 ASN A O 1
ATOM 1695 N N . GLN A 1 210 ? 11.788 -7.491 -18.952 1.00 93.38 210 GLN A N 1
ATOM 1696 C CA . GLN A 1 210 ? 12.404 -8.484 -19.847 1.00 93.38 210 GLN A CA 1
ATOM 1697 C C . GLN A 1 210 ? 11.376 -9.439 -20.471 1.00 93.38 210 GLN A C 1
ATOM 1699 O O . GLN A 1 210 ? 11.474 -9.792 -21.649 1.00 93.38 210 GLN A O 1
ATOM 1704 N N . ALA A 1 211 ? 10.382 -9.879 -19.695 1.00 92.88 211 ALA A N 1
ATOM 1705 C CA . ALA A 1 211 ? 9.327 -10.758 -20.184 1.00 92.88 211 ALA A CA 1
ATOM 1706 C C . ALA A 1 211 ? 8.408 -10.042 -21.188 1.00 92.88 211 ALA A C 1
ATOM 1708 O O . ALA A 1 211 ? 8.023 -10.651 -22.184 1.00 92.88 211 ALA A O 1
ATOM 1709 N N . MET A 1 212 ? 8.111 -8.756 -20.981 1.00 92.50 212 MET A N 1
ATOM 1710 C CA . MET A 1 212 ? 7.365 -7.921 -21.925 1.00 92.50 212 MET A CA 1
ATOM 1711 C C . MET A 1 212 ? 8.138 -7.702 -23.231 1.00 92.50 212 MET A C 1
ATOM 1713 O O . MET A 1 212 ? 7.549 -7.818 -24.302 1.00 92.50 212 MET A O 1
ATOM 1717 N N . GLU A 1 213 ? 9.441 -7.431 -23.160 1.00 93.56 213 GLU A N 1
ATOM 1718 C CA . GLU A 1 213 ? 10.312 -7.285 -24.337 1.00 93.56 213 GLU A CA 1
ATOM 1719 C C . GLU A 1 213 ? 10.419 -8.594 -25.138 1.00 93.56 213 GLU A C 1
ATOM 1721 O O . GLU A 1 213 ? 10.385 -8.577 -26.366 1.00 93.56 213 GLU A O 1
ATOM 1726 N N . THR A 1 214 ? 10.502 -9.737 -24.449 1.00 95.62 214 THR A N 1
ATOM 1727 C CA . THR A 1 214 ? 10.699 -11.058 -25.077 1.00 95.62 214 THR A CA 1
ATOM 1728 C C . THR A 1 214 ? 9.404 -11.665 -25.625 1.00 95.62 214 THR A C 1
ATOM 1730 O O . THR A 1 214 ? 9.406 -12.285 -26.687 1.00 95.62 214 THR A O 1
ATOM 1733 N N . HIS A 1 215 ? 8.296 -11.536 -24.887 1.00 95.12 215 HIS A N 1
ATOM 1734 C CA . HIS A 1 215 ? 7.030 -12.234 -25.160 1.00 95.12 215 HIS A CA 1
ATOM 1735 C C . HIS A 1 215 ? 5.891 -11.287 -25.574 1.00 95.12 215 HIS A C 1
ATOM 1737 O O . HIS A 1 215 ? 4.820 -11.751 -25.957 1.00 95.12 215 HIS A O 1
ATOM 1743 N N . GLY A 1 216 ? 6.094 -9.971 -25.515 1.00 94.38 216 GLY A N 1
ATOM 1744 C CA . GLY A 1 216 ? 5.093 -8.958 -25.845 1.00 94.38 216 GLY A CA 1
ATOM 1745 C C . GLY A 1 216 ? 4.184 -8.554 -24.676 1.00 94.38 216 GLY A C 1
ATOM 1746 O O . GLY A 1 216 ? 4.333 -8.982 -23.529 1.00 94.38 216 GLY A O 1
ATOM 1747 N N . LYS A 1 217 ? 3.201 -7.693 -24.979 1.00 93.00 217 LYS A N 1
ATOM 1748 C CA . LYS A 1 217 ? 2.329 -7.045 -23.978 1.00 93.00 217 LYS A CA 1
ATOM 1749 C C . LYS A 1 217 ? 1.434 -8.001 -23.183 1.00 93.00 217 LYS A C 1
ATOM 1751 O O . LYS A 1 217 ? 0.987 -7.632 -22.104 1.00 93.00 217 LYS A O 1
ATOM 1756 N N . VAL A 1 218 ? 1.141 -9.192 -23.701 1.00 95.12 218 VAL A N 1
ATOM 1757 C CA . VAL A 1 218 ? 0.338 -10.206 -23.005 1.00 95.12 218 VAL A CA 1
ATOM 1758 C C . VAL A 1 218 ? 1.161 -11.479 -22.928 1.00 95.12 218 VAL A C 1
ATOM 1760 O O . VAL A 1 218 ? 1.384 -12.138 -23.939 1.00 95.12 218 VAL A O 1
ATOM 1763 N N . HIS A 1 219 ? 1.631 -11.809 -21.731 1.00 94.88 219 HIS A N 1
ATOM 1764 C CA . HIS A 1 219 ? 2.522 -12.943 -21.498 1.00 94.88 219 HIS A CA 1
ATOM 1765 C C . HIS A 1 219 ? 2.287 -13.547 -20.108 1.00 94.88 219 HIS A C 1
ATOM 1767 O O . HIS A 1 219 ? 1.515 -13.003 -19.318 1.00 94.88 219 HIS A O 1
ATOM 1773 N N . PHE A 1 220 ? 2.957 -14.654 -19.771 1.00 95.19 220 PHE A N 1
ATOM 1774 C CA . PHE A 1 220 ? 2.937 -15.196 -18.409 1.00 95.19 220 PHE A CA 1
ATOM 1775 C C . PHE A 1 220 ? 4.323 -15.432 -17.785 1.00 95.19 220 PHE A C 1
ATOM 1777 O O . PHE A 1 220 ? 5.276 -15.839 -18.455 1.00 95.19 220 PHE A O 1
ATOM 1784 N N . THR A 1 221 ? 4.401 -15.209 -16.471 1.00 94.50 221 THR A N 1
ATOM 1785 C CA . THR A 1 221 ? 5.541 -15.522 -15.586 1.00 94.50 221 THR A CA 1
ATOM 1786 C C . THR A 1 221 ? 5.102 -16.465 -14.453 1.00 94.50 221 THR A C 1
ATOM 1788 O O . THR A 1 221 ? 3.918 -16.798 -14.333 1.00 94.50 221 THR A O 1
ATOM 1791 N N . TRP A 1 222 ? 6.037 -16.956 -13.631 1.00 92.50 222 TRP A N 1
ATOM 1792 C CA . TRP A 1 222 ? 5.760 -17.980 -12.607 1.00 92.50 222 TRP A CA 1
ATOM 1793 C C . TRP A 1 222 ? 6.003 -17.544 -11.160 1.00 92.50 222 TRP A C 1
ATOM 1795 O O . TRP A 1 222 ? 7.138 -17.300 -10.748 1.00 92.50 222 TRP A O 1
ATOM 1805 N N . PHE A 1 223 ? 4.947 -17.615 -10.348 1.00 87.56 223 PHE A N 1
ATOM 1806 C CA . PHE A 1 223 ? 4.957 -17.385 -8.903 1.00 87.56 223 PHE A CA 1
ATOM 1807 C C . PHE A 1 223 ? 4.925 -18.721 -8.163 1.00 87.56 223 PHE A C 1
ATOM 1809 O O . PHE A 1 223 ? 3.865 -19.238 -7.787 1.00 87.56 223 PHE A O 1
ATOM 1816 N N . GLY A 1 224 ? 6.098 -19.335 -8.004 1.00 88.12 224 GLY A N 1
ATOM 1817 C CA . GLY A 1 224 ? 6.162 -20.739 -7.613 1.00 88.12 224 GLY A CA 1
ATOM 1818 C C . GLY A 1 224 ? 5.455 -21.608 -8.666 1.00 88.12 224 GLY A C 1
ATOM 1819 O O . GLY A 1 224 ? 5.637 -21.372 -9.859 1.00 88.12 224 GLY A O 1
ATOM 1820 N N . PRO A 1 225 ? 4.609 -22.579 -8.278 1.00 90.25 225 PRO A N 1
ATOM 1821 C CA . PRO A 1 225 ? 3.838 -23.410 -9.210 1.00 90.25 225 PRO A CA 1
ATOM 1822 C C . PRO A 1 225 ? 2.584 -22.727 -9.793 1.00 90.25 225 PRO A C 1
ATOM 1824 O O . PRO A 1 225 ? 1.781 -23.391 -10.452 1.00 90.25 225 PRO A O 1
ATOM 1827 N N . TYR A 1 226 ? 2.369 -21.431 -9.552 1.00 89.94 226 TYR A N 1
ATOM 1828 C CA . TYR A 1 226 ? 1.214 -20.697 -10.072 1.00 89.94 226 TYR A CA 1
ATOM 1829 C C . TYR A 1 226 ? 1.637 -19.788 -11.236 1.00 89.94 226 TYR A C 1
ATOM 1831 O O . TYR A 1 226 ? 2.506 -18.938 -11.035 1.00 89.94 226 TYR A O 1
ATOM 1839 N N . PRO A 1 227 ? 1.046 -19.928 -12.437 1.00 92.50 227 PRO A N 1
ATOM 1840 C CA . PRO A 1 227 ? 1.294 -18.991 -13.522 1.00 92.50 227 PRO A CA 1
ATOM 1841 C C . PRO A 1 227 ? 0.549 -17.678 -13.262 1.00 92.50 227 PRO A C 1
ATOM 1843 O O . PRO A 1 227 ? -0.574 -17.672 -12.750 1.00 92.50 227 PRO A O 1
ATOM 1846 N N . ALA A 1 228 ? 1.177 -16.581 -13.657 1.00 90.62 228 ALA A N 1
ATOM 1847 C CA . ALA A 1 228 ? 0.676 -15.221 -13.581 1.00 90.62 228 ALA A CA 1
ATOM 1848 C C . ALA A 1 228 ? 0.602 -14.654 -14.996 1.00 90.62 228 ALA A C 1
ATOM 1850 O O . ALA A 1 228 ? 1.630 -14.548 -15.657 1.00 90.62 228 ALA A O 1
ATOM 1851 N N . VAL A 1 229 ? -0.601 -14.326 -15.472 1.00 92.81 229 VAL A N 1
ATOM 1852 C CA . VAL A 1 229 ? -0.779 -13.659 -16.768 1.00 92.81 229 VAL A CA 1
ATOM 1853 C C . VAL A 1 229 ? -0.643 -12.157 -16.549 1.00 92.81 229 VAL A C 1
ATOM 1855 O O . VAL A 1 229 ? -1.424 -11.566 -15.802 1.00 92.81 229 VAL A O 1
ATOM 1858 N N . ASN A 1 230 ? 0.344 -11.559 -17.206 1.00 91.75 230 ASN A N 1
ATOM 1859 C CA . ASN A 1 230 ? 0.619 -10.132 -17.185 1.00 91.75 230 ASN A CA 1
ATOM 1860 C C . ASN A 1 230 ? -0.025 -9.504 -18.425 1.00 91.75 230 ASN A C 1
ATOM 1862 O O . ASN A 1 230 ? 0.155 -9.991 -19.544 1.00 91.75 230 ASN A O 1
ATOM 1866 N N . ILE A 1 231 ? -0.796 -8.438 -18.217 1.00 91.56 231 ILE A N 1
ATOM 1867 C CA . ILE A 1 231 ? -1.533 -7.728 -19.265 1.00 91.56 231 ILE A CA 1
ATOM 1868 C C . ILE A 1 231 ? -1.042 -6.283 -19.261 1.00 91.56 231 ILE A C 1
ATOM 1870 O O . ILE A 1 231 ? -1.429 -5.505 -18.396 1.00 91.56 231 ILE A O 1
ATOM 1874 N N . MET A 1 232 ? -0.187 -5.952 -20.226 1.00 89.06 232 MET A N 1
ATOM 1875 C CA . MET A 1 232 ? 0.409 -4.627 -20.455 1.00 89.06 232 MET A CA 1
ATOM 1876 C C . MET A 1 232 ? -0.254 -3.891 -21.634 1.00 89.06 232 MET A C 1
ATOM 1878 O O . MET A 1 232 ? 0.262 -2.890 -22.127 1.00 89.06 232 MET A O 1
ATOM 1882 N N . ASP A 1 233 ? -1.383 -4.404 -22.129 1.00 90.75 233 ASP A N 1
ATOM 1883 C CA . ASP A 1 233 ? -2.197 -3.728 -23.136 1.00 90.75 233 ASP A CA 1
ATOM 1884 C C . ASP A 1 233 ? -3.302 -2.882 -22.471 1.00 90.75 233 ASP A C 1
ATOM 1886 O O . ASP A 1 233 ? -4.089 -3.431 -21.695 1.00 90.75 233 ASP A O 1
ATOM 1890 N N . PRO A 1 234 ? -3.408 -1.572 -22.767 1.00 90.19 234 PRO A N 1
ATOM 1891 C CA . PRO A 1 234 ? -4.330 -0.676 -22.071 1.00 90.19 234 PRO A CA 1
ATOM 1892 C C . PRO A 1 234 ? -5.812 -0.945 -22.373 1.00 90.19 234 PRO A C 1
ATOM 1894 O O . PRO A 1 234 ? -6.664 -0.613 -21.545 1.00 90.19 234 PRO A O 1
ATOM 1897 N N . VAL A 1 235 ? -6.149 -1.548 -23.520 1.00 92.81 235 VAL A N 1
ATOM 1898 C CA . VAL A 1 235 ? -7.539 -1.906 -23.852 1.00 92.81 235 VAL A CA 1
ATOM 1899 C C . VAL A 1 235 ? -7.962 -3.106 -23.010 1.00 92.81 235 VAL A C 1
ATOM 1901 O O . VAL A 1 235 ? -9.000 -3.054 -22.348 1.00 92.81 235 VAL A O 1
ATOM 1904 N N . LEU A 1 236 ? -7.116 -4.137 -22.946 1.00 91.25 236 LEU A N 1
ATOM 1905 C CA . LEU A 1 236 ? -7.358 -5.316 -22.111 1.00 91.25 236 LEU A CA 1
ATOM 1906 C C . LEU A 1 236 ? -7.306 -4.983 -20.612 1.00 91.25 236 LEU A C 1
ATOM 1908 O O . LEU A 1 236 ? -8.160 -5.444 -19.859 1.00 91.25 236 LEU A O 1
ATOM 1912 N N . MET A 1 237 ? -6.371 -4.135 -20.167 1.00 90.69 237 MET A N 1
ATOM 1913 C CA . MET A 1 237 ? -6.353 -3.609 -18.793 1.00 90.69 237 MET A CA 1
ATOM 1914 C C . MET A 1 237 ? -7.682 -2.926 -18.448 1.00 90.69 237 MET A C 1
ATOM 1916 O O . MET A 1 237 ? -8.262 -3.208 -17.398 1.00 90.69 237 MET A O 1
ATOM 1920 N N . ARG A 1 238 ? -8.195 -2.055 -19.332 1.00 89.75 238 ARG A N 1
ATOM 1921 C CA . ARG A 1 238 ? -9.483 -1.378 -19.133 1.00 89.75 238 ARG A CA 1
ATOM 1922 C C . ARG A 1 238 ? -10.632 -2.374 -19.055 1.00 89.75 238 ARG A C 1
ATOM 1924 O O . ARG A 1 238 ? -11.456 -2.236 -18.154 1.00 89.75 238 ARG A O 1
ATOM 1931 N N . GLU A 1 239 ? -10.697 -3.347 -19.963 1.00 90.06 239 GLU A N 1
ATOM 1932 C CA . GLU A 1 239 ? -11.731 -4.386 -19.944 1.00 90.06 239 GLU A CA 1
ATOM 1933 C C . GLU A 1 239 ? -11.721 -5.123 -18.601 1.00 90.06 239 GLU A C 1
ATOM 1935 O O . GLU A 1 239 ? -12.730 -5.144 -17.899 1.00 90.06 239 GLU A O 1
ATOM 1940 N N . VAL A 1 240 ? -10.560 -5.643 -18.204 1.00 88.12 240 VAL A N 1
ATOM 1941 C CA . VAL A 1 240 ? -10.376 -6.428 -16.981 1.00 88.12 240 VAL A CA 1
ATOM 1942 C C . VAL A 1 240 ? -10.718 -5.624 -15.717 1.00 88.12 240 VAL A C 1
ATOM 1944 O O . VAL A 1 240 ? -11.418 -6.135 -14.843 1.00 88.12 240 VAL A O 1
ATOM 1947 N N . LEU A 1 241 ? -10.283 -4.362 -15.625 1.00 86.00 241 LEU A N 1
ATOM 1948 C CA . LEU A 1 241 ? -10.529 -3.490 -14.465 1.00 86.00 241 LEU A CA 1
ATOM 1949 C C . LEU A 1 241 ? -11.960 -2.924 -14.406 1.00 86.00 241 LEU A C 1
ATOM 1951 O O . LEU A 1 241 ? -12.437 -2.594 -13.320 1.00 86.00 241 LEU A O 1
ATOM 1955 N N . SER A 1 242 ? -12.649 -2.807 -15.546 1.00 85.69 242 SER A N 1
ATOM 1956 C CA . SER A 1 242 ? -14.017 -2.258 -15.625 1.00 85.69 242 SER A CA 1
ATOM 1957 C C . SER A 1 242 ? -15.108 -3.334 -15.574 1.00 85.69 242 SER A C 1
ATOM 1959 O O . SER A 1 242 ? -16.287 -3.011 -15.410 1.00 85.69 242 SER A O 1
ATOM 1961 N N . ASN A 1 243 ? -14.743 -4.607 -15.739 1.00 81.19 243 ASN A N 1
ATOM 1962 C CA . ASN A 1 243 ? -15.668 -5.732 -15.810 1.00 81.19 243 ASN A CA 1
ATOM 1963 C C . ASN A 1 243 ? -16.392 -5.964 -14.470 1.00 81.19 243 ASN A C 1
ATOM 1965 O O . ASN A 1 243 ? -15.787 -6.330 -13.464 1.00 81.19 243 ASN A O 1
ATOM 1969 N N . LYS A 1 244 ? -17.721 -5.812 -14.477 1.00 77.88 244 LYS A N 1
ATOM 1970 C CA . LYS A 1 244 ? -18.586 -6.025 -13.301 1.00 77.88 244 LYS A CA 1
ATOM 1971 C C . LYS A 1 244 ? -19.261 -7.404 -13.270 1.00 77.88 244 LYS A C 1
ATOM 1973 O O . LYS A 1 244 ? -20.032 -7.676 -12.35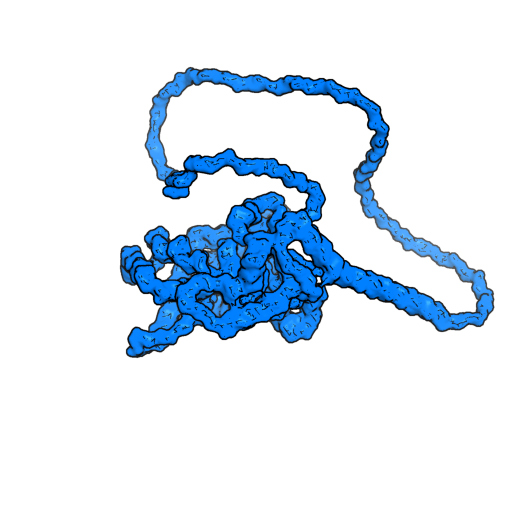7 1.00 77.88 244 LYS A O 1
ATOM 1978 N N . PHE A 1 245 ? -18.964 -8.290 -14.225 1.00 79.62 245 PHE A N 1
ATOM 1979 C CA . PHE A 1 245 ? -19.557 -9.632 -14.322 1.00 79.62 245 PHE A CA 1
ATOM 1980 C C . PHE A 1 245 ? -18.931 -10.652 -13.350 1.00 79.62 245 PHE A C 1
ATOM 1982 O O . PHE A 1 245 ? -19.332 -11.812 -13.320 1.00 79.62 245 PHE A O 1
ATOM 1989 N N . GLY A 1 246 ? -17.933 -10.250 -12.554 1.00 76.75 246 GLY A N 1
ATOM 1990 C CA . GLY A 1 246 ? -17.299 -11.115 -11.550 1.00 76.75 246 GLY A CA 1
ATOM 1991 C C . GLY A 1 246 ? -16.384 -12.202 -12.128 1.00 76.75 246 GLY A C 1
ATOM 1992 O O . GLY A 1 246 ? -15.927 -13.071 -11.387 1.00 76.75 246 GLY A O 1
ATOM 1993 N N . HIS A 1 247 ? -16.083 -12.149 -13.432 1.00 82.38 247 HIS A N 1
ATOM 1994 C CA . HIS A 1 247 ? -15.121 -13.041 -14.096 1.00 82.38 247 HIS A CA 1
ATOM 1995 C C . HIS A 1 247 ? -13.697 -12.871 -13.542 1.00 82.38 247 HIS A C 1
ATOM 1997 O O . HIS A 1 247 ? -12.898 -13.808 -13.535 1.00 82.38 247 HIS A O 1
ATOM 2003 N N . PHE A 1 248 ? -13.398 -11.661 -13.070 1.00 83.50 248 PHE A N 1
ATOM 2004 C CA . PHE A 1 248 ? -12.088 -11.209 -12.639 1.00 83.50 248 PHE A CA 1
ATOM 2005 C C . PHE A 1 248 ? -12.097 -10.954 -11.127 1.00 83.50 248 PHE A C 1
ATOM 2007 O O . PHE A 1 248 ? -12.563 -9.923 -10.653 1.00 83.50 248 PHE A O 1
ATOM 2014 N N . GLN A 1 249 ? -11.598 -11.934 -10.369 1.00 82.19 249 GLN A N 1
ATOM 2015 C CA . GLN A 1 249 ? -11.447 -11.858 -8.911 1.00 82.19 249 GLN A CA 1
ATOM 2016 C C . GLN A 1 249 ? -10.069 -11.317 -8.523 1.00 82.19 249 GLN A C 1
ATOM 2018 O O . GLN A 1 249 ? -9.062 -11.634 -9.168 1.00 82.19 249 GLN A O 1
ATOM 2023 N N . LYS A 1 250 ? -10.025 -10.570 -7.417 1.00 79.31 250 LYS A N 1
ATOM 2024 C CA . LYS A 1 250 ? -8.803 -10.149 -6.730 1.00 79.31 250 LYS A CA 1
ATOM 2025 C C . LYS A 1 250 ? -7.946 -11.361 -6.366 1.00 79.31 250 LYS A C 1
ATOM 2027 O O . LYS A 1 250 ? -8.434 -12.440 -6.015 1.00 79.31 250 LYS A O 1
ATOM 2032 N N . GLN A 1 251 ? -6.633 -11.165 -6.377 1.00 72.19 251 GLN A N 1
ATOM 2033 C CA . GLN A 1 251 ? -5.694 -12.194 -5.955 1.00 72.19 251 GLN A CA 1
ATOM 2034 C C . GLN A 1 251 ? -5.888 -12.536 -4.468 1.00 72.19 251 GLN A C 1
ATOM 2036 O O . GLN A 1 251 ? -5.948 -11.661 -3.604 1.00 72.19 251 GLN A O 1
ATOM 2041 N N . LYS A 1 252 ? -5.951 -13.834 -4.148 1.00 72.50 252 LYS A N 1
ATOM 2042 C CA . LYS A 1 252 ? -6.086 -14.296 -2.760 1.00 72.50 252 LYS A CA 1
ATOM 2043 C C . LYS A 1 252 ? -4.845 -13.929 -1.954 1.00 72.50 252 LYS A C 1
ATOM 2045 O O . LYS A 1 252 ? -3.760 -14.426 -2.239 1.00 72.50 252 LYS A O 1
ATOM 2050 N N . SER A 1 253 ? -5.024 -13.125 -0.911 1.00 69.75 253 SER A N 1
ATOM 2051 C CA . SER A 1 253 ? -3.943 -12.656 -0.044 1.00 69.75 253 SER A CA 1
ATOM 2052 C C . SER A 1 253 ? -3.157 -13.804 0.598 1.00 69.75 253 SER A C 1
ATOM 2054 O O . SER A 1 253 ? -3.726 -14.778 1.108 1.00 69.75 253 SER A O 1
ATOM 2056 N N . SER A 1 254 ? -1.833 -13.658 0.629 1.00 75.12 254 SER A N 1
ATOM 2057 C CA . SER A 1 254 ? -0.942 -14.609 1.289 1.00 75.12 254 SER A CA 1
ATOM 2058 C C . SER A 1 254 ? -1.263 -14.775 2.782 1.00 75.12 254 SER A C 1
ATOM 2060 O O . SER A 1 254 ? -1.782 -13.857 3.424 1.00 75.12 254 SER A O 1
ATOM 2062 N N . PRO A 1 255 ? -0.938 -15.924 3.404 1.00 79.69 255 PRO A N 1
ATOM 2063 C CA . PRO A 1 255 ? -1.034 -16.051 4.852 1.00 79.69 255 PRO A CA 1
ATOM 2064 C C . PRO A 1 255 ? -0.185 -15.011 5.600 1.00 79.69 255 PRO A C 1
ATOM 2066 O O . PRO A 1 255 ? -0.573 -14.641 6.700 1.00 79.69 255 PRO A O 1
ATOM 2069 N N . ALA A 1 256 ? 0.931 -14.536 5.037 1.00 79.06 256 ALA A N 1
ATOM 2070 C CA . ALA A 1 256 ? 1.760 -13.499 5.654 1.00 79.06 256 ALA A CA 1
ATOM 2071 C C . ALA A 1 256 ? 1.113 -12.105 5.537 1.00 79.06 256 ALA A C 1
ATOM 2073 O O . ALA A 1 256 ? 0.952 -11.417 6.537 1.00 79.06 256 ALA A O 1
ATOM 2074 N N . SER A 1 257 ? 0.644 -11.715 4.349 1.00 80.06 257 SER A N 1
ATOM 2075 C CA . SER A 1 257 ? -0.010 -10.417 4.129 1.00 80.06 257 SER A CA 1
ATOM 2076 C C . SER A 1 257 ? -1.320 -10.275 4.908 1.00 80.06 257 SER A C 1
ATOM 2078 O O . SER A 1 257 ? -1.591 -9.193 5.407 1.00 80.06 257 SER A O 1
ATOM 2080 N N . ARG A 1 258 ? -2.064 -11.370 5.147 1.00 83.75 258 ARG A N 1
ATOM 2081 C CA . ARG A 1 258 ? -3.219 -11.383 6.072 1.00 83.75 258 ARG A CA 1
ATOM 2082 C C . ARG A 1 258 ? -2.875 -11.122 7.552 1.00 83.75 258 ARG A C 1
ATOM 2084 O O . ARG A 1 258 ? -3.789 -11.068 8.365 1.00 83.75 258 ARG A O 1
ATOM 2091 N N . LEU A 1 259 ? -1.596 -11.035 7.933 1.00 85.38 259 LEU A N 1
ATOM 2092 C CA . LEU A 1 259 ? -1.179 -10.494 9.238 1.00 85.38 259 LEU A CA 1
ATOM 2093 C C . LEU A 1 259 ? -0.932 -8.983 9.173 1.00 85.38 259 LEU A C 1
ATOM 2095 O O . LEU A 1 259 ? -1.204 -8.282 10.140 1.00 85.38 259 LEU A O 1
ATOM 2099 N N . LEU A 1 260 ? -0.435 -8.479 8.044 1.00 85.06 260 LEU A N 1
ATOM 2100 C CA . LEU A 1 260 ? -0.200 -7.051 7.854 1.00 85.06 260 LEU A CA 1
ATOM 2101 C C . LEU A 1 260 ? -1.521 -6.277 7.753 1.00 85.06 260 LEU A C 1
ATOM 2103 O O . LEU A 1 260 ? -1.715 -5.299 8.471 1.00 85.06 260 LEU A O 1
ATOM 2107 N N . VAL A 1 261 ? -2.409 -6.712 6.855 1.00 84.06 261 VAL A N 1
ATOM 2108 C CA . VAL A 1 261 ? -3.652 -6.006 6.528 1.00 84.06 261 VAL A CA 1
ATOM 2109 C C . VAL A 1 261 ? -4.645 -6.922 5.806 1.00 84.06 261 VAL A C 1
ATOM 2111 O O . VAL A 1 261 ? -4.255 -7.772 4.997 1.00 84.06 261 VAL A O 1
ATOM 2114 N N . THR A 1 262 ? -5.940 -6.726 6.055 1.00 84.88 262 THR A N 1
ATOM 2115 C CA . THR A 1 262 ? -7.016 -7.244 5.197 1.00 84.88 262 THR A CA 1
ATOM 2116 C C . THR A 1 262 ? -7.928 -6.114 4.710 1.00 84.88 262 THR A C 1
ATOM 2118 O O . THR A 1 262 ? -7.529 -5.378 3.807 1.00 84.88 262 THR A O 1
ATOM 2121 N N . GLY A 1 263 ? -9.140 -5.973 5.246 1.00 85.81 263 GLY A N 1
ATOM 2122 C CA . GLY A 1 263 ? -10.048 -4.870 4.908 1.00 85.81 263 GLY A CA 1
ATOM 2123 C C . GLY A 1 263 ? -10.487 -4.800 3.434 1.00 85.81 263 GLY A C 1
ATOM 2124 O O . GLY A 1 263 ? -10.332 -5.758 2.657 1.00 85.81 263 GLY A O 1
ATOM 2125 N N . LEU A 1 264 ? -10.994 -3.629 3.030 1.00 88.12 264 LEU A N 1
ATOM 2126 C CA . LEU A 1 264 ? -11.508 -3.300 1.690 1.00 88.12 264 LEU A CA 1
ATOM 2127 C C . LEU A 1 264 ? -10.563 -3.664 0.538 1.00 88.12 264 LEU A C 1
ATOM 2129 O O . LEU A 1 264 ? -11.029 -4.010 -0.555 1.00 88.12 264 LEU A O 1
ATOM 2133 N N . ALA A 1 265 ? -9.249 -3.604 0.764 1.00 82.81 265 ALA A N 1
ATOM 2134 C CA . ALA A 1 265 ? -8.250 -4.013 -0.217 1.00 82.81 265 ALA A CA 1
ATOM 2135 C C . ALA A 1 265 ? -8.455 -5.478 -0.638 1.00 82.81 265 ALA A C 1
ATOM 2137 O O . ALA A 1 265 ? -8.449 -5.791 -1.828 1.00 82.81 265 ALA A O 1
ATOM 2138 N N . THR A 1 266 ? -8.743 -6.361 0.322 1.00 83.00 266 THR A N 1
ATOM 2139 C CA . THR A 1 266 ? -8.777 -7.821 0.127 1.00 83.00 266 THR A CA 1
ATOM 2140 C C . THR A 1 266 ? -10.178 -8.422 0.000 1.00 83.00 266 THR A C 1
ATOM 2142 O O . THR A 1 266 ? -10.321 -9.490 -0.590 1.00 83.00 266 THR A O 1
ATOM 2145 N N . TYR A 1 267 ? -11.214 -7.764 0.530 1.00 87.44 267 TYR A N 1
ATOM 2146 C CA . TYR A 1 267 ? -12.582 -8.290 0.487 1.00 87.44 267 TYR A CA 1
ATOM 2147 C C . TYR A 1 267 ? -13.210 -8.213 -0.912 1.00 87.44 267 TYR A C 1
ATOM 2149 O O . TYR A 1 267 ? -12.860 -7.354 -1.725 1.00 87.44 267 TYR A O 1
ATOM 2157 N N . GLU A 1 268 ? -14.184 -9.095 -1.156 1.00 85.06 268 GLU A N 1
ATOM 2158 C CA . GLU A 1 268 ? -14.987 -9.188 -2.383 1.00 85.06 268 GLU A CA 1
ATOM 2159 C C . GLU A 1 268 ? -16.482 -9.386 -2.062 1.00 85.06 268 GLU A C 1
ATOM 2161 O O . GLU A 1 268 ? -16.854 -9.638 -0.911 1.00 85.06 268 GLU A O 1
ATOM 2166 N N . GLY A 1 269 ? -17.337 -9.299 -3.089 1.00 86.94 269 GLY A N 1
ATOM 2167 C CA . GLY A 1 269 ? -18.763 -9.639 -3.012 1.00 86.94 269 GLY A CA 1
ATOM 2168 C C . GLY A 1 269 ? -19.551 -8.820 -1.984 1.00 86.94 269 GLY A C 1
ATOM 2169 O O . GLY A 1 269 ? -19.265 -7.641 -1.767 1.00 86.94 269 GLY A O 1
ATOM 2170 N N . GLU A 1 270 ? -20.533 -9.460 -1.334 1.00 87.56 270 GLU A N 1
ATOM 2171 C CA . GLU A 1 270 ? -21.386 -8.834 -0.307 1.00 87.56 270 GLU A CA 1
ATOM 2172 C C . GLU A 1 270 ? -20.564 -8.166 0.807 1.00 87.56 270 GLU A C 1
ATOM 2174 O O . GLU A 1 270 ? -20.874 -7.042 1.197 1.00 87.56 270 GLU A O 1
ATOM 2179 N N . LYS A 1 271 ? -19.477 -8.804 1.276 1.00 88.62 271 LYS A N 1
ATOM 2180 C CA . LYS A 1 271 ? -18.637 -8.239 2.344 1.00 88.62 271 LYS A CA 1
ATOM 2181 C C . LYS A 1 271 ? -17.957 -6.946 1.897 1.00 88.62 271 LYS A C 1
ATOM 2183 O O . LYS A 1 271 ? -17.974 -5.963 2.630 1.00 88.62 271 LYS A O 1
ATOM 2188 N N . TRP A 1 272 ? -17.392 -6.912 0.690 1.00 90.62 272 TRP A N 1
ATOM 2189 C CA . TRP A 1 272 ? -16.798 -5.681 0.164 1.00 90.62 272 TRP A CA 1
ATOM 2190 C C . TRP A 1 272 ? -17.836 -4.567 -0.004 1.00 90.62 272 TRP A C 1
ATOM 2192 O O . TRP A 1 272 ? -17.582 -3.438 0.409 1.00 90.62 272 TRP A O 1
ATOM 2202 N N . ALA A 1 273 ? -19.012 -4.886 -0.554 1.00 89.69 273 ALA A N 1
ATOM 2203 C CA . ALA A 1 273 ? -20.082 -3.912 -0.760 1.00 89.69 273 ALA A CA 1
ATOM 2204 C C . ALA A 1 273 ? -20.588 -3.316 0.568 1.00 89.69 273 ALA A C 1
ATOM 2206 O O . ALA A 1 273 ? -20.727 -2.098 0.678 1.00 89.69 273 ALA A O 1
ATOM 2207 N N . MET A 1 274 ? -20.784 -4.158 1.590 1.00 89.56 274 MET A N 1
ATOM 2208 C CA . MET A 1 274 ? -21.143 -3.754 2.954 1.00 89.56 274 MET A CA 1
ATOM 2209 C C . MET A 1 274 ? -20.103 -2.802 3.554 1.00 89.56 274 MET A C 1
ATOM 2211 O O . MET A 1 274 ? -20.441 -1.680 3.923 1.00 89.56 274 MET A O 1
ATOM 2215 N N . HIS A 1 275 ? -18.828 -3.209 3.589 1.00 91.81 275 HIS A N 1
ATOM 2216 C CA . HIS A 1 275 ? -17.749 -2.374 4.127 1.00 91.81 275 HIS A CA 1
ATOM 2217 C C . HIS A 1 275 ? -17.666 -1.039 3.378 1.00 91.81 275 HIS A C 1
ATOM 2219 O O . HIS A 1 275 ? -17.584 0.019 3.996 1.00 91.81 275 HIS A O 1
ATOM 2225 N N . ARG A 1 276 ? -17.760 -1.060 2.041 1.00 91.31 276 ARG A N 1
ATOM 2226 C CA . ARG A 1 276 ? -17.670 0.150 1.216 1.00 91.31 276 ARG A CA 1
ATOM 2227 C C . ARG A 1 276 ? -18.823 1.116 1.501 1.00 91.31 276 ARG A C 1
ATOM 2229 O O . ARG A 1 276 ? -18.576 2.314 1.591 1.00 91.31 276 ARG A O 1
ATOM 2236 N N . ARG A 1 277 ? -20.047 0.610 1.702 1.00 89.62 277 ARG A N 1
ATOM 2237 C CA . ARG A 1 277 ? -21.226 1.411 2.082 1.00 89.62 277 ARG A CA 1
ATOM 2238 C C . ARG A 1 277 ? -21.071 2.069 3.458 1.00 89.62 277 ARG A C 1
ATOM 2240 O O . ARG A 1 277 ? -21.433 3.233 3.597 1.00 89.62 277 ARG A O 1
ATOM 2247 N N . ILE A 1 278 ? -20.525 1.352 4.441 1.00 89.50 278 ILE A N 1
ATOM 2248 C CA . ILE A 1 278 ? -20.326 1.858 5.812 1.00 89.50 278 ILE A CA 1
ATOM 2249 C C . ILE A 1 278 ? -19.177 2.881 5.872 1.00 89.50 278 ILE A C 1
ATOM 2251 O O . ILE A 1 278 ? -19.261 3.858 6.606 1.00 89.50 278 ILE A O 1
ATOM 2255 N N . ILE A 1 279 ? -18.116 2.679 5.085 1.00 91.56 279 ILE 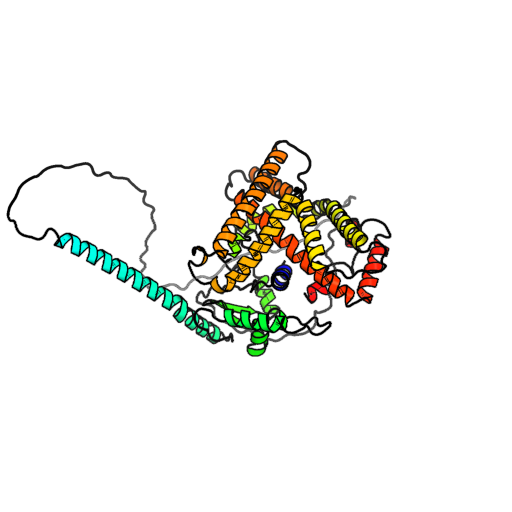A N 1
ATOM 2256 C CA . ILE A 1 279 ? -16.897 3.505 5.105 1.00 91.56 279 ILE A CA 1
ATOM 2257 C C . ILE A 1 279 ? -17.035 4.794 4.275 1.00 91.56 279 ILE A C 1
ATOM 2259 O O . ILE A 1 279 ? -16.500 5.830 4.666 1.00 91.56 279 ILE A O 1
ATOM 2263 N N . ASN A 1 280 ? -17.729 4.754 3.131 1.00 90.94 280 ASN A N 1
ATOM 2264 C CA . ASN A 1 280 ? -17.806 5.881 2.188 1.00 90.94 280 ASN A CA 1
ATOM 2265 C C . ASN A 1 280 ? -18.217 7.244 2.800 1.00 90.94 280 ASN A C 1
ATOM 2267 O O . ASN A 1 280 ? -17.574 8.228 2.427 1.00 90.94 280 ASN A O 1
ATOM 2271 N N . PRO A 1 281 ? -19.201 7.347 3.722 1.00 88.50 281 PRO A N 1
ATOM 2272 C CA . PRO A 1 281 ? -19.623 8.631 4.298 1.00 88.50 281 PRO A CA 1
ATOM 2273 C C . PRO A 1 281 ? -18.490 9.430 4.952 1.00 88.50 281 PRO A C 1
ATOM 2275 O O . PRO A 1 281 ? -18.475 10.657 4.886 1.00 88.50 281 PRO A O 1
ATOM 2278 N N . ALA A 1 282 ? -17.497 8.749 5.529 1.00 87.00 282 ALA A N 1
ATOM 2279 C CA . ALA A 1 282 ? -16.352 9.401 6.160 1.00 87.00 282 ALA A CA 1
ATOM 2280 C C . ALA A 1 282 ? -15.359 10.029 5.157 1.00 87.00 282 ALA A C 1
ATOM 2282 O O . ALA A 1 282 ? -14.507 10.823 5.548 1.00 87.00 282 ALA A O 1
ATOM 2283 N N . PHE A 1 283 ? -15.489 9.703 3.867 1.00 88.94 283 PHE A N 1
ATOM 2284 C CA . PHE A 1 283 ? -14.706 10.264 2.761 1.00 88.94 283 PHE A CA 1
ATOM 2285 C C . PHE A 1 283 ? -15.504 11.272 1.912 1.00 88.94 283 PHE A C 1
ATOM 2287 O O . PHE A 1 283 ? -15.050 11.668 0.839 1.00 88.94 283 PHE A O 1
ATOM 2294 N N . HIS A 1 284 ? -16.688 11.700 2.363 1.00 89.44 284 HIS A N 1
ATOM 2295 C CA . HIS A 1 284 ? -17.428 12.787 1.718 1.00 89.44 284 HIS A CA 1
ATOM 2296 C C . HIS A 1 284 ? -16.712 14.134 1.915 1.00 89.44 284 HIS A C 1
ATOM 2298 O O . HIS A 1 284 ? -16.086 14.375 2.947 1.00 89.44 284 HIS A O 1
ATOM 2304 N N . VAL A 1 285 ? -16.844 15.039 0.937 1.00 87.50 285 VAL A N 1
ATOM 2305 C CA . VAL A 1 285 ? -16.155 16.346 0.896 1.00 87.50 285 VAL A CA 1
ATOM 2306 C C . VAL A 1 285 ? -16.336 17.156 2.185 1.00 87.50 285 VAL A C 1
ATOM 2308 O O . VAL A 1 285 ? -15.371 17.714 2.703 1.00 87.50 285 VAL A O 1
ATOM 2311 N N . GLU A 1 286 ? -17.542 17.166 2.750 1.00 86.88 286 GLU A N 1
ATOM 2312 C CA . GLU A 1 286 ? -17.859 17.849 4.012 1.00 86.88 286 GLU A CA 1
ATOM 2313 C C . GLU A 1 286 ? -17.045 17.326 5.202 1.00 86.88 286 GLU A C 1
ATOM 2315 O O . GLU A 1 286 ? -16.620 18.106 6.050 1.00 86.88 286 GLU A O 1
ATOM 2320 N N . LYS A 1 287 ? -16.777 16.016 5.253 1.00 87.12 287 LYS A N 1
ATOM 2321 C CA . LYS A 1 287 ? -15.953 15.397 6.300 1.00 87.12 287 LYS A CA 1
ATOM 2322 C C . LYS A 1 287 ? -14.461 15.595 6.039 1.00 87.12 287 LYS A C 1
ATOM 2324 O O . LYS A 1 287 ? -13.713 15.860 6.975 1.00 87.12 287 LYS A O 1
ATOM 2329 N N . LEU A 1 288 ? -14.036 15.606 4.774 1.00 86.19 288 LEU A N 1
ATOM 2330 C CA . LEU A 1 288 ? -12.662 15.963 4.397 1.00 86.19 288 LEU A CA 1
ATOM 2331 C C . LEU A 1 288 ? -12.322 17.429 4.734 1.00 86.19 288 LEU A C 1
ATOM 2333 O O . LEU A 1 288 ? -11.199 17.705 5.159 1.00 86.19 288 LEU A O 1
ATOM 2337 N N . LYS A 1 289 ? -13.285 18.363 4.637 1.00 87.44 289 LYS A N 1
ATOM 2338 C CA . LYS A 1 289 ? -13.119 19.766 5.078 1.00 87.44 289 LYS A CA 1
ATOM 2339 C C . LYS A 1 289 ? -12.672 19.869 6.546 1.00 87.44 289 LYS A C 1
ATOM 2341 O O . LYS A 1 289 ? -11.831 20.711 6.861 1.00 87.44 289 LYS A O 1
ATOM 2346 N N . LEU A 1 290 ? -13.155 18.981 7.421 1.00 85.88 290 LEU A N 1
ATOM 2347 C CA . LEU A 1 290 ? -12.817 18.955 8.854 1.00 85.88 290 LEU A CA 1
ATOM 2348 C C . LEU A 1 290 ? -11.366 18.515 9.132 1.00 85.88 290 LEU A C 1
ATOM 2350 O O . LEU A 1 290 ? -10.821 18.828 10.189 1.00 85.88 290 LEU A O 1
ATOM 2354 N N . MET A 1 291 ? -10.713 17.832 8.186 1.00 87.88 291 MET A N 1
ATOM 2355 C CA . MET A 1 291 ? -9.334 17.339 8.329 1.00 87.88 291 MET A CA 1
ATOM 2356 C C . MET A 1 291 ? -8.270 18.403 8.005 1.00 87.88 291 MET A C 1
ATOM 2358 O O . MET A 1 291 ? -7.125 18.298 8.456 1.00 87.88 291 MET A O 1
ATOM 2362 N N . LEU A 1 292 ? -8.633 19.457 7.263 1.00 87.94 292 LEU A N 1
ATOM 2363 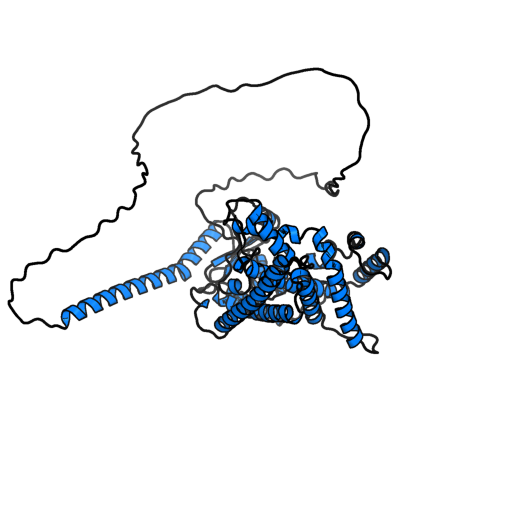C CA . LEU A 1 292 ? -7.698 20.476 6.773 1.00 87.94 292 LEU A CA 1
ATOM 2364 C C . LEU A 1 292 ? -6.892 21.204 7.877 1.00 87.94 292 LEU A C 1
ATOM 2366 O O . LEU A 1 292 ? -5.686 21.391 7.683 1.00 87.94 292 LEU A O 1
ATOM 2370 N N . PRO A 1 293 ? -7.461 21.572 9.047 1.00 88.38 293 PRO A N 1
ATOM 2371 C CA . PRO A 1 293 ? -6.688 22.189 10.128 1.00 88.38 293 PRO A CA 1
ATOM 2372 C C . PRO A 1 293 ? -5.568 21.283 10.654 1.00 88.38 293 PRO A C 1
ATOM 2374 O O . PRO A 1 293 ? -4.469 21.760 10.940 1.00 88.38 293 PRO A O 1
ATOM 2377 N N . ALA A 1 294 ? -5.813 19.972 10.728 1.00 88.69 294 ALA A N 1
ATOM 2378 C CA . ALA A 1 294 ? -4.818 19.001 11.169 1.00 88.69 294 ALA A CA 1
ATOM 2379 C C . ALA A 1 294 ? -3.718 18.793 10.117 1.00 88.69 294 ALA A C 1
ATOM 2381 O O . ALA A 1 294 ? -2.548 18.710 10.493 1.00 88.69 294 ALA A O 1
ATOM 2382 N N . PHE A 1 295 ? -4.050 18.793 8.817 1.00 90.06 295 PHE A N 1
ATOM 2383 C CA . PHE A 1 295 ? -3.040 18.820 7.750 1.00 90.06 295 PHE A CA 1
ATOM 2384 C C . PHE A 1 295 ? -2.135 20.056 7.883 1.00 90.06 295 PHE A C 1
ATOM 2386 O O . PHE A 1 295 ? -0.913 19.922 7.932 1.00 90.06 295 PHE A O 1
ATOM 2393 N N . SER A 1 296 ? -2.728 21.248 8.036 1.00 90.25 296 SER A N 1
ATOM 2394 C CA . SER A 1 296 ? -1.987 22.507 8.195 1.00 90.25 296 SER A CA 1
ATOM 2395 C C . SER A 1 296 ? -1.074 22.495 9.428 1.00 90.25 296 SER A C 1
ATOM 2397 O O . SER A 1 296 ? 0.090 22.883 9.325 1.00 90.25 296 SER A O 1
ATOM 2399 N N . ALA A 1 297 ? -1.553 21.991 10.572 1.00 91.06 297 ALA A N 1
ATOM 2400 C CA . ALA A 1 297 ? -0.741 21.841 11.780 1.00 91.06 297 ALA A CA 1
ATOM 2401 C C . ALA A 1 297 ? 0.473 20.918 11.560 1.00 91.06 297 ALA A C 1
ATOM 2403 O O . ALA A 1 297 ? 1.589 21.286 11.923 1.00 91.06 297 ALA A O 1
ATOM 2404 N N . CYS A 1 298 ? 0.286 19.767 10.901 1.00 92.25 298 CYS A N 1
ATOM 2405 C CA . CYS A 1 298 ? 1.389 18.854 10.576 1.00 92.25 298 CYS A CA 1
ATOM 2406 C C . CYS A 1 298 ? 2.412 19.493 9.621 1.00 92.25 298 CYS A C 1
ATOM 2408 O O . CYS A 1 298 ? 3.613 19.283 9.785 1.00 92.25 298 CYS A O 1
ATOM 2410 N N . CYS A 1 299 ? 1.962 20.287 8.640 1.00 93.12 299 CYS A N 1
ATOM 2411 C CA . CYS A 1 299 ? 2.859 21.004 7.728 1.00 93.12 299 CYS A CA 1
ATOM 2412 C C . CYS A 1 299 ? 3.699 22.051 8.473 1.00 93.12 299 CYS A C 1
ATOM 2414 O O . CYS A 1 299 ? 4.901 22.140 8.246 1.00 93.12 299 CYS A O 1
ATOM 2416 N N . ILE A 1 300 ? 3.090 22.816 9.384 1.00 92.69 300 ILE A N 1
ATOM 2417 C CA . ILE A 1 300 ? 3.793 23.824 10.194 1.00 92.69 300 ILE A CA 1
ATOM 2418 C C . ILE A 1 300 ? 4.824 23.157 11.116 1.00 92.69 300 ILE A C 1
ATOM 2420 O O . ILE A 1 300 ? 5.948 23.638 11.234 1.00 92.69 300 ILE A O 1
ATOM 2424 N N . GLU A 1 301 ? 4.482 22.025 11.733 1.00 92.88 301 GLU A N 1
ATOM 2425 C CA . GLU A 1 301 ? 5.416 21.257 12.564 1.00 92.88 301 GLU A CA 1
ATOM 2426 C C . GLU A 1 301 ? 6.592 20.695 11.752 1.00 92.88 301 GLU A C 1
ATOM 2428 O O . GLU A 1 301 ? 7.733 20.777 12.208 1.00 92.88 301 GLU A O 1
ATOM 2433 N N . LEU A 1 302 ? 6.343 20.175 10.543 1.00 93.94 302 LEU A N 1
ATOM 2434 C CA . LEU A 1 302 ? 7.384 19.730 9.610 1.00 93.94 302 LEU A CA 1
ATOM 2435 C C . LEU A 1 302 ? 8.336 20.880 9.246 1.00 93.94 302 LEU A C 1
ATOM 2437 O O . LEU A 1 302 ? 9.547 20.748 9.424 1.00 93.94 302 LEU A O 1
ATOM 2441 N N . LEU A 1 303 ? 7.789 22.014 8.798 1.00 92.69 303 LEU A N 1
ATOM 2442 C CA . LEU A 1 303 ? 8.571 23.193 8.416 1.00 92.69 303 LEU A CA 1
ATOM 2443 C C . LEU A 1 303 ? 9.387 23.731 9.597 1.00 92.69 303 LEU A C 1
ATOM 2445 O O . LEU A 1 303 ? 10.580 23.964 9.442 1.00 92.69 303 LEU A O 1
ATOM 2449 N N . SER A 1 304 ? 8.812 23.797 10.802 1.00 93.06 304 SER A N 1
ATOM 2450 C CA . SER A 1 304 ? 9.543 24.218 12.005 1.00 93.06 304 SER A CA 1
ATOM 2451 C C . SER A 1 304 ? 10.708 23.281 12.359 1.00 93.06 304 SER A C 1
ATOM 2453 O O . SER A 1 304 ? 11.725 23.735 12.885 1.00 93.06 304 SER A O 1
ATOM 2455 N N . ARG A 1 305 ? 10.620 21.972 12.062 1.00 91.69 305 ARG A N 1
ATOM 2456 C CA . ARG A 1 305 ? 11.783 21.070 12.188 1.00 91.69 305 ARG A CA 1
ATOM 2457 C C . ARG A 1 305 ? 12.859 21.381 11.149 1.00 91.69 305 ARG A C 1
ATOM 2459 O O . ARG A 1 305 ? 14.038 21.298 11.480 1.00 91.69 305 ARG A O 1
ATOM 2466 N N . TRP A 1 306 ? 12.477 21.719 9.920 1.00 92.44 306 TRP A N 1
ATOM 2467 C CA . TRP A 1 306 ? 13.422 22.035 8.843 1.00 92.44 306 TRP A CA 1
ATOM 2468 C C . TRP A 1 306 ? 14.111 23.387 9.078 1.00 92.44 306 TRP A C 1
ATOM 2470 O O . TRP A 1 306 ? 15.330 23.465 8.971 1.00 92.44 306 TRP A O 1
ATOM 2480 N N . GLU A 1 307 ? 13.378 24.408 9.523 1.00 91.25 307 GLU A N 1
ATOM 2481 C CA . GLU A 1 307 ? 13.925 25.700 9.973 1.00 91.25 307 GLU A CA 1
ATOM 2482 C C . GLU A 1 307 ? 14.944 25.520 11.111 1.00 91.25 307 GLU A C 1
ATOM 2484 O O . GLU A 1 307 ? 16.030 26.093 11.077 1.00 91.25 307 GLU A O 1
ATOM 2489 N N . LYS A 1 308 ? 14.647 24.656 12.093 1.00 90.62 308 LYS A N 1
ATOM 2490 C CA . LYS A 1 308 ? 15.585 24.331 13.185 1.00 90.62 308 LYS A CA 1
ATOM 2491 C C . LYS A 1 308 ? 16.836 23.585 12.719 1.00 90.62 308 LYS A C 1
ATOM 2493 O O . LYS A 1 308 ? 17.883 23.765 13.330 1.00 90.62 308 LYS A O 1
ATOM 2498 N N . LYS A 1 309 ? 16.739 22.753 11.674 1.00 88.06 309 LYS A N 1
ATOM 2499 C CA . LYS A 1 309 ? 17.903 22.103 11.044 1.00 88.06 309 LYS A CA 1
ATOM 2500 C C . LYS A 1 309 ? 18.758 23.098 10.258 1.00 88.06 309 LYS A C 1
ATOM 2502 O O . LYS A 1 309 ? 19.972 22.960 10.256 1.00 88.06 309 LYS A O 1
ATOM 2507 N N . LEU A 1 310 ? 18.127 24.085 9.621 1.00 89.31 310 LEU A N 1
ATOM 2508 C CA . LEU A 1 310 ? 18.799 25.141 8.867 1.00 89.31 310 LEU A CA 1
ATOM 2509 C C . LEU A 1 310 ? 19.575 26.106 9.784 1.00 89.31 310 LEU A C 1
ATOM 2511 O O . LEU A 1 310 ? 20.670 26.544 9.442 1.00 89.31 310 LEU A O 1
ATOM 2515 N N . GLY A 1 311 ? 19.029 26.421 10.963 1.00 84.44 311 GLY A N 1
ATOM 2516 C CA . GLY A 1 311 ? 19.710 27.237 11.970 1.00 84.44 311 GLY A CA 1
ATOM 2517 C C . GLY A 1 311 ? 20.052 28.638 11.451 1.00 84.44 311 GLY A C 1
ATOM 2518 O O . GLY A 1 311 ? 19.157 29.423 11.150 1.00 84.44 311 GLY A O 1
ATOM 2519 N N . SER A 1 312 ? 21.347 28.956 11.367 1.00 81.69 312 SER A N 1
ATOM 2520 C CA . SER A 1 312 ? 21.862 30.211 10.793 1.00 81.69 312 SER A CA 1
ATOM 2521 C C . SER A 1 312 ? 22.420 30.068 9.369 1.00 81.69 312 SER A C 1
ATOM 2523 O O . SER A 1 312 ? 22.953 31.037 8.825 1.00 81.69 312 SER A O 1
ATOM 2525 N N . GLU A 1 313 ? 22.348 28.881 8.763 1.00 81.44 313 GLU A N 1
ATOM 2526 C CA . GLU A 1 313 ? 22.827 28.635 7.400 1.00 81.44 313 GLU A CA 1
ATOM 2527 C C . GLU A 1 313 ? 21.793 29.066 6.344 1.00 81.44 313 GLU A C 1
ATOM 2529 O O . GLU A 1 313 ? 20.611 29.253 6.629 1.00 81.44 313 GLU A O 1
ATOM 2534 N N . ARG A 1 314 ? 22.230 29.253 5.091 1.00 81.06 314 ARG A N 1
ATOM 2535 C CA . ARG A 1 314 ? 21.336 29.648 3.979 1.00 81.06 314 ARG A CA 1
ATOM 2536 C C . ARG A 1 314 ? 20.712 28.466 3.233 1.00 81.06 314 ARG A C 1
ATOM 2538 O O . ARG A 1 314 ? 19.735 28.655 2.514 1.00 81.06 314 ARG A O 1
ATOM 2545 N N . SER A 1 315 ? 21.276 27.271 3.377 1.00 87.75 315 SER A N 1
ATOM 2546 C CA . SER A 1 315 ? 20.852 26.043 2.698 1.00 87.75 315 SER A CA 1
ATOM 2547 C C . SER A 1 315 ? 21.357 24.827 3.468 1.00 87.75 315 SER A C 1
ATOM 2549 O O . SER A 1 315 ? 22.474 24.869 3.965 1.00 87.75 315 SER A O 1
ATOM 2551 N N . CYS A 1 316 ? 20.583 23.744 3.503 1.00 88.31 316 CYS A N 1
ATOM 2552 C CA . CYS A 1 316 ? 20.935 22.494 4.178 1.00 88.31 316 CYS A CA 1
ATOM 2553 C C . CYS A 1 316 ? 20.600 21.307 3.258 1.00 88.31 316 CYS A C 1
ATOM 2555 O O . CYS A 1 316 ? 19.566 21.329 2.586 1.00 88.31 316 CYS A O 1
ATOM 2557 N N . GLU A 1 317 ? 21.456 20.283 3.219 1.00 89.88 317 GLU A N 1
ATOM 2558 C CA . GLU A 1 317 ? 21.149 19.016 2.547 1.00 89.88 317 GLU A CA 1
ATOM 2559 C C . GLU A 1 317 ? 20.225 18.166 3.432 1.00 89.88 317 GLU A C 1
ATOM 2561 O O . GLU A 1 317 ? 20.473 17.986 4.626 1.00 89.88 317 GLU A O 1
ATOM 2566 N N . LEU A 1 318 ? 19.138 17.644 2.857 1.00 89.50 318 LEU A N 1
ATOM 2567 C CA . LEU A 1 318 ? 18.109 16.920 3.599 1.00 89.50 318 LEU A CA 1
ATOM 2568 C C . LEU A 1 318 ? 17.604 15.708 2.810 1.00 89.50 318 LEU A C 1
ATOM 2570 O O . LEU A 1 318 ? 17.018 15.862 1.740 1.00 89.50 318 LEU A O 1
ATOM 2574 N N . ASP A 1 319 ? 17.717 14.515 3.399 1.00 90.62 319 ASP A N 1
ATOM 2575 C CA . ASP A 1 319 ? 16.903 13.375 2.974 1.00 90.62 319 ASP A CA 1
ATOM 2576 C C . ASP A 1 319 ? 15.437 13.629 3.362 1.00 90.62 319 ASP A C 1
ATOM 2578 O O . ASP A 1 319 ? 15.057 13.628 4.538 1.00 90.62 319 ASP A O 1
ATOM 2582 N N . VAL A 1 320 ? 14.612 13.881 2.347 1.00 92.00 320 VAL A N 1
ATOM 2583 C CA . VAL A 1 320 ? 13.189 14.194 2.507 1.00 92.00 320 VAL A CA 1
ATOM 2584 C C . VAL A 1 320 ? 12.344 12.964 2.838 1.00 92.00 320 VAL A C 1
ATOM 2586 O O . VAL A 1 320 ? 11.273 13.118 3.427 1.00 92.00 320 VAL A O 1
ATOM 2589 N N . ARG A 1 321 ? 12.791 11.739 2.518 1.00 90.38 321 ARG A N 1
ATOM 2590 C CA . ARG A 1 321 ? 11.962 10.530 2.674 1.00 90.38 321 ARG A CA 1
ATOM 2591 C C . ARG A 1 321 ? 11.589 10.259 4.144 1.00 90.38 321 ARG A C 1
ATOM 2593 O O . ARG A 1 321 ? 10.393 10.111 4.408 1.00 90.38 321 ARG A O 1
ATOM 2600 N N . PRO A 1 322 ? 12.524 10.230 5.119 1.00 91.25 322 PRO A N 1
ATOM 2601 C CA . PRO A 1 322 ? 12.184 10.026 6.529 1.00 91.25 322 PRO A CA 1
ATOM 2602 C C . PRO A 1 322 ? 11.282 11.134 7.085 1.00 91.25 322 PRO A C 1
ATOM 2604 O O . PRO A 1 322 ? 10.360 10.864 7.855 1.00 91.25 322 PRO A O 1
ATOM 2607 N N . GLU A 1 323 ? 11.506 12.383 6.670 1.00 92.44 323 GLU A N 1
ATOM 2608 C CA . GLU A 1 323 ? 10.702 13.533 7.094 1.00 92.44 323 GLU A CA 1
ATOM 2609 C C . GLU A 1 323 ? 9.260 13.453 6.571 1.00 92.44 323 GLU A C 1
ATOM 2611 O O . GLU A 1 323 ? 8.319 13.707 7.328 1.00 92.44 323 GLU A O 1
ATOM 2616 N N . LEU A 1 324 ? 9.068 13.031 5.317 1.00 93.12 324 LEU A N 1
ATOM 2617 C CA . LEU A 1 324 ? 7.752 12.833 4.703 1.00 93.12 324 LEU A CA 1
ATOM 2618 C C . LEU A 1 324 ? 7.029 11.586 5.234 1.00 93.12 324 LEU A C 1
ATOM 2620 O O . LEU A 1 324 ? 5.807 11.618 5.410 1.00 93.12 324 LEU A O 1
ATOM 2624 N N . GLN A 1 325 ? 7.754 10.513 5.565 1.00 89.38 325 GLN A N 1
ATOM 2625 C CA . GLN A 1 325 ? 7.191 9.377 6.305 1.00 89.38 325 GLN A CA 1
ATOM 2626 C C . GLN A 1 325 ? 6.700 9.811 7.693 1.00 89.38 325 GLN A C 1
ATOM 2628 O O . GLN A 1 325 ? 5.598 9.436 8.083 1.00 89.38 325 GLN A O 1
ATOM 2633 N N . ILE A 1 326 ? 7.455 10.644 8.418 1.00 90.00 326 ILE A N 1
ATOM 2634 C CA . ILE A 1 326 ? 7.015 11.224 9.698 1.00 90.00 326 ILE A CA 1
ATOM 2635 C C . ILE A 1 326 ? 5.791 12.131 9.503 1.00 90.00 326 ILE A C 1
ATOM 2637 O O . ILE A 1 326 ? 4.807 11.985 10.221 1.00 90.00 326 ILE A O 1
ATOM 2641 N N . PHE A 1 327 ? 5.819 13.041 8.529 1.00 92.44 327 PHE A N 1
ATOM 2642 C CA . PHE A 1 327 ? 4.718 13.970 8.261 1.00 92.44 327 PHE A CA 1
ATOM 2643 C C . PHE A 1 327 ? 3.400 13.243 7.957 1.00 92.44 327 PHE A C 1
ATOM 2645 O O . PHE A 1 327 ? 2.380 13.512 8.589 1.00 92.44 327 PHE A O 1
ATOM 2652 N N . THR A 1 328 ? 3.421 12.280 7.036 1.00 91.12 328 THR A N 1
ATOM 2653 C CA . THR A 1 328 ? 2.216 11.527 6.645 1.00 91.12 328 THR A CA 1
ATOM 2654 C C . THR A 1 328 ? 1.681 10.633 7.766 1.00 91.12 328 THR A C 1
ATOM 2656 O O . THR A 1 328 ? 0.464 10.506 7.904 1.00 91.12 328 THR A O 1
ATOM 2659 N N . ARG A 1 329 ? 2.558 10.086 8.624 1.00 89.62 329 ARG A N 1
ATOM 2660 C CA . ARG A 1 329 ? 2.185 9.380 9.866 1.00 89.62 329 ARG A CA 1
ATOM 2661 C C . ARG A 1 329 ? 1.376 10.266 10.800 1.00 89.62 329 ARG A C 1
ATOM 2663 O O . ARG A 1 329 ? 0.362 9.846 11.357 1.00 89.62 329 ARG A O 1
ATOM 2670 N N . ASP A 1 330 ? 1.869 11.480 11.002 1.00 89.50 330 ASP A N 1
ATOM 2671 C CA . ASP A 1 330 ? 1.331 12.436 11.962 1.00 89.50 330 ASP A CA 1
ATOM 2672 C C . ASP A 1 330 ? -0.010 12.986 11.446 1.00 89.50 330 ASP A C 1
ATOM 2674 O O . ASP A 1 330 ? -0.986 13.062 12.197 1.00 89.50 330 ASP A O 1
ATOM 2678 N N . VAL A 1 331 ? -0.102 13.203 10.128 1.00 91.31 331 VAL A N 1
ATOM 2679 C CA . VAL A 1 331 ? -1.345 13.489 9.399 1.00 91.31 331 VAL A CA 1
ATOM 2680 C C . VAL A 1 331 ? -2.397 12.394 9.595 1.00 91.31 331 VAL A C 1
ATOM 2682 O O . VAL A 1 331 ? -3.497 12.707 10.062 1.00 91.31 331 VAL A O 1
ATOM 2685 N N . ILE A 1 332 ? -2.103 11.126 9.272 1.00 89.31 332 ILE A N 1
ATOM 2686 C CA . ILE A 1 332 ? -3.111 10.053 9.364 1.00 89.31 332 ILE A CA 1
ATOM 2687 C C . ILE A 1 332 ? -3.502 9.776 10.824 1.00 89.31 332 ILE A C 1
ATOM 2689 O O . ILE A 1 332 ? -4.680 9.595 11.118 1.00 89.31 332 ILE A O 1
ATOM 2693 N N . SER A 1 333 ? -2.554 9.849 11.764 1.00 88.88 333 SER A N 1
ATOM 2694 C CA . SER A 1 333 ? -2.828 9.658 13.198 1.00 88.88 333 SER A CA 1
ATOM 2695 C C . SER A 1 333 ? -3.781 10.724 13.754 1.00 88.88 333 SER A C 1
ATOM 2697 O O . SER A 1 333 ? -4.722 10.393 14.478 1.00 88.88 333 SER A O 1
ATOM 2699 N N . ARG A 1 334 ? -3.592 11.998 13.377 1.00 87.44 334 ARG A N 1
ATOM 2700 C CA . ARG A 1 334 ? -4.496 13.089 13.773 1.00 87.44 334 ARG A CA 1
ATOM 2701 C C . ARG A 1 334 ? -5.865 12.993 13.100 1.00 87.44 334 ARG A C 1
ATOM 2703 O O . ARG A 1 334 ? -6.875 13.109 13.782 1.00 87.44 334 ARG A O 1
ATOM 2710 N N . THR A 1 335 ? -5.906 12.800 11.782 1.00 88.06 335 THR A N 1
ATOM 2711 C CA . THR A 1 335 ? -7.147 12.953 10.993 1.00 88.0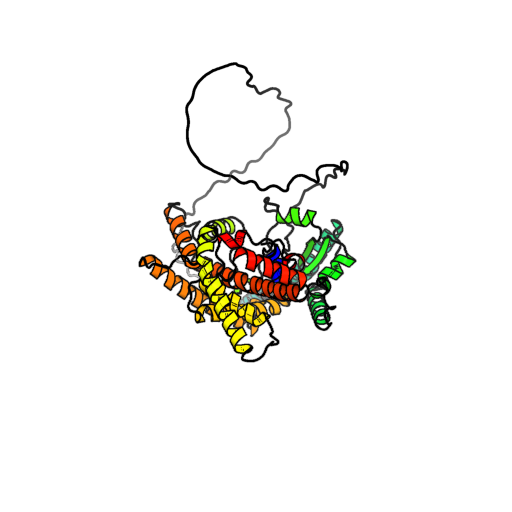6 335 THR A CA 1
ATOM 2712 C C . THR A 1 335 ? -8.022 11.713 10.945 1.00 88.06 335 THR A C 1
ATOM 2714 O O . THR A 1 335 ? -9.246 11.835 10.907 1.00 88.06 335 THR A O 1
ATOM 2717 N N . ALA A 1 336 ? -7.428 10.519 10.970 1.00 84.56 336 ALA A N 1
ATOM 2718 C CA . ALA A 1 336 ? -8.197 9.285 10.928 1.00 84.56 336 ALA A CA 1
ATOM 2719 C C . ALA A 1 336 ? -8.523 8.715 12.313 1.00 84.56 336 ALA A C 1
ATOM 2721 O O . ALA A 1 336 ? -9.518 8.009 12.449 1.00 84.56 336 ALA A O 1
ATOM 2722 N N . PHE A 1 337 ? -7.720 9.010 13.339 1.00 83.31 337 PHE A N 1
ATOM 2723 C CA . PHE A 1 337 ? -7.819 8.303 14.620 1.00 83.31 337 PHE A CA 1
ATOM 2724 C C . PHE A 1 337 ? -7.930 9.197 15.852 1.00 83.31 337 PHE A C 1
ATOM 2726 O O . PHE A 1 337 ? -8.181 8.663 16.936 1.00 83.31 337 PHE A O 1
ATOM 2733 N N . GLY A 1 338 ? -7.723 10.516 15.718 1.00 76.56 338 GLY A N 1
ATOM 2734 C CA . GLY A 1 338 ? -7.674 11.464 16.840 1.00 76.56 338 GLY A CA 1
ATOM 2735 C C . GLY A 1 338 ? -6.718 11.030 17.961 1.00 76.56 338 GLY A C 1
ATOM 2736 O O . GLY A 1 338 ? -6.933 11.360 19.124 1.00 76.56 338 GLY A O 1
ATOM 2737 N N . SER A 1 339 ? -5.724 10.199 17.631 1.00 65.44 339 SER A N 1
ATOM 2738 C CA . SER A 1 339 ? -4.989 9.383 18.599 1.00 65.44 339 SER A CA 1
ATOM 2739 C C . SER A 1 339 ? -3.892 10.172 19.302 1.00 65.44 339 SER A C 1
ATOM 2741 O O . SER A 1 339 ? -3.326 11.097 18.712 1.00 65.44 339 SER A O 1
ATOM 2743 N N . ASN A 1 340 ? -3.478 9.727 20.494 1.00 64.94 340 ASN A N 1
ATOM 2744 C CA . ASN A 1 340 ? -2.194 10.175 21.027 1.00 64.94 340 ASN A CA 1
ATOM 2745 C C . ASN A 1 340 ? -1.081 9.796 20.030 1.00 64.94 340 ASN A C 1
ATOM 2747 O O . ASN A 1 340 ? -1.070 8.700 19.460 1.00 64.94 340 ASN A O 1
ATOM 2751 N N . TYR A 1 341 ? -0.133 10.709 19.839 1.00 69.06 341 TYR A N 1
ATOM 2752 C CA . TYR A 1 341 ? 0.994 10.586 18.918 1.00 69.06 341 TYR A CA 1
ATOM 2753 C C . TYR A 1 341 ? 1.797 9.292 19.081 1.00 69.06 341 TYR A C 1
ATOM 2755 O O . TYR A 1 341 ? 2.380 8.796 18.118 1.00 69.06 341 TYR A O 1
ATOM 2763 N N . GLU A 1 342 ? 1.847 8.756 20.296 1.00 79.62 342 GLU A N 1
ATOM 2764 C CA . GLU A 1 342 ? 2.606 7.557 20.644 1.00 79.62 342 GLU A CA 1
ATOM 2765 C C . GLU A 1 342 ? 1.936 6.270 20.140 1.00 79.62 342 GLU A C 1
ATOM 2767 O O . GLU A 1 342 ? 2.623 5.405 19.595 1.00 79.62 342 GLU A O 1
ATOM 2772 N N . GLU A 1 343 ? 0.604 6.167 20.235 1.00 84.19 343 GLU A N 1
ATOM 2773 C CA . GLU A 1 343 ? -0.168 4.999 19.779 1.00 84.19 343 GLU A CA 1
ATOM 2774 C C . GLU A 1 343 ? -0.041 4.836 18.256 1.00 84.19 343 GLU A C 1
ATOM 2776 O O . GLU A 1 343 ? 0.402 3.791 17.771 1.00 84.19 343 GLU A O 1
ATOM 2781 N N . GLY A 1 344 ? -0.321 5.907 17.500 1.00 83.44 344 GLY A N 1
ATOM 2782 C CA . GLY A 1 344 ? -0.172 5.924 16.040 1.00 83.44 344 GLY A CA 1
ATOM 2783 C C . GLY A 1 344 ? 1.275 5.703 15.584 1.00 83.44 344 GLY A C 1
ATOM 2784 O O . GLY A 1 344 ? 1.528 4.954 14.637 1.00 83.44 344 GLY A O 1
ATOM 2785 N N . ARG A 1 345 ? 2.258 6.270 16.302 1.00 84.25 345 ARG A N 1
ATOM 2786 C CA . ARG A 1 345 ? 3.686 6.042 16.022 1.00 84.25 345 ARG A CA 1
ATOM 2787 C C . ARG A 1 345 ? 4.090 4.586 16.220 1.00 84.25 345 ARG A C 1
ATOM 2789 O O . ARG A 1 345 ? 4.842 4.064 15.394 1.00 84.25 345 ARG A O 1
ATOM 2796 N N . ARG A 1 346 ? 3.594 3.932 17.273 1.00 90.62 346 ARG A N 1
ATOM 2797 C CA . ARG A 1 346 ? 3.890 2.523 17.543 1.00 90.62 346 ARG A CA 1
ATOM 2798 C C . ARG A 1 346 ? 3.245 1.604 16.509 1.00 90.62 346 ARG A C 1
ATOM 2800 O O . ARG A 1 346 ? 3.937 0.726 15.996 1.00 90.62 346 ARG A O 1
ATOM 2807 N N . ILE A 1 347 ? 1.978 1.839 16.151 1.00 90.62 347 ILE A N 1
ATOM 2808 C CA . ILE A 1 347 ? 1.291 1.101 15.076 1.00 90.62 347 ILE A CA 1
ATOM 2809 C C . ILE A 1 347 ? 2.089 1.195 13.771 1.00 90.62 347 ILE A C 1
ATOM 2811 O O . ILE A 1 347 ? 2.383 0.161 13.173 1.00 90.62 347 ILE A O 1
ATOM 2815 N N . PHE A 1 348 ? 2.502 2.401 13.366 1.00 85.94 348 PHE A N 1
ATOM 2816 C CA . PHE A 1 348 ? 3.264 2.586 12.131 1.00 85.94 348 PHE A CA 1
ATOM 2817 C C . PHE A 1 348 ? 4.593 1.819 12.129 1.00 85.94 348 PHE A C 1
ATOM 2819 O O . PHE A 1 348 ? 4.849 1.048 11.207 1.00 85.94 348 PHE A O 1
ATOM 2826 N N . GLN A 1 349 ? 5.423 1.984 13.168 1.00 89.62 349 GLN A N 1
ATOM 2827 C CA . GLN A 1 349 ? 6.717 1.291 13.269 1.00 89.62 349 GLN A CA 1
ATOM 2828 C C . GLN A 1 349 ? 6.560 -0.229 13.130 1.00 89.62 349 GLN A C 1
ATOM 2830 O O . GLN A 1 349 ? 7.308 -0.877 12.398 1.00 89.62 349 GLN A O 1
ATOM 2835 N N . LEU A 1 350 ? 5.548 -0.784 13.799 1.00 93.44 350 LEU A N 1
ATOM 2836 C CA . LEU A 1 350 ? 5.211 -2.200 13.730 1.00 93.44 350 LEU A CA 1
ATOM 2837 C C . LEU A 1 350 ? 4.713 -2.612 12.336 1.00 93.44 350 LEU A C 1
ATOM 2839 O O . LEU A 1 350 ? 5.083 -3.681 11.858 1.00 93.44 350 LEU A O 1
ATOM 2843 N N . GLN A 1 351 ? 3.907 -1.791 11.656 1.00 89.12 351 GLN A N 1
ATOM 2844 C CA . GLN A 1 351 ? 3.432 -2.089 10.300 1.00 89.12 351 GLN A CA 1
ATOM 2845 C C . GLN A 1 351 ? 4.546 -2.044 9.243 1.00 89.12 351 GLN A C 1
ATOM 2847 O O . GLN A 1 351 ? 4.517 -2.876 8.336 1.00 89.12 351 GLN A O 1
ATOM 2852 N N . VAL A 1 352 ? 5.545 -1.162 9.369 1.00 87.50 352 VAL A N 1
ATOM 2853 C CA . VAL A 1 352 ? 6.738 -1.164 8.494 1.00 87.50 352 VAL A CA 1
ATOM 2854 C C . VAL A 1 352 ? 7.551 -2.439 8.693 1.00 87.50 352 VAL A C 1
ATOM 2856 O O . VAL A 1 352 ? 7.812 -3.156 7.728 1.00 87.50 352 VAL A O 1
ATOM 2859 N N . GLU A 1 353 ? 7.875 -2.788 9.942 1.00 90.75 353 GLU A N 1
ATOM 2860 C CA . GLU A 1 353 ? 8.605 -4.026 10.252 1.00 90.75 353 GLU A CA 1
ATOM 2861 C C . GLU A 1 353 ? 7.835 -5.265 9.751 1.00 90.75 353 GLU A C 1
ATOM 2863 O O . GLU A 1 353 ? 8.394 -6.169 9.125 1.00 90.75 353 GLU A O 1
ATOM 2868 N N . GLN A 1 354 ? 6.517 -5.292 9.960 1.00 90.81 354 GLN A N 1
ATOM 2869 C CA . GLN A 1 354 ? 5.634 -6.343 9.461 1.00 90.81 354 GLN A CA 1
ATOM 2870 C C . GLN A 1 354 ? 5.639 -6.422 7.929 1.00 90.81 354 GLN A C 1
ATOM 2872 O O . GLN A 1 354 ? 5.612 -7.528 7.382 1.00 90.81 354 GLN A O 1
ATOM 2877 N N . LEU A 1 355 ? 5.670 -5.285 7.231 1.00 87.88 355 LEU A N 1
ATOM 2878 C CA . LEU A 1 355 ? 5.725 -5.225 5.774 1.00 87.88 355 LEU A CA 1
ATOM 2879 C C . LEU A 1 355 ? 7.046 -5.798 5.244 1.00 87.88 355 LEU A C 1
ATOM 2881 O O . LEU A 1 355 ? 7.019 -6.665 4.367 1.00 87.88 355 LEU A O 1
ATOM 2885 N N . GLU A 1 356 ? 8.183 -5.419 5.826 1.00 86.25 356 GLU A N 1
ATOM 2886 C CA . GLU A 1 356 ? 9.491 -5.996 5.491 1.00 86.25 356 GLU A CA 1
ATOM 2887 C C . GLU A 1 356 ? 9.523 -7.516 5.707 1.00 86.25 356 GLU A C 1
ATOM 2889 O O . GLU A 1 356 ? 9.976 -8.269 4.839 1.00 86.25 356 GLU A O 1
ATOM 2894 N N . LEU A 1 357 ? 8.979 -8.004 6.827 1.00 87.81 357 LEU A N 1
ATOM 2895 C CA . LEU A 1 357 ? 8.885 -9.439 7.110 1.00 87.81 357 LEU A CA 1
ATOM 2896 C C . LEU A 1 357 ? 7.976 -10.181 6.115 1.00 87.81 357 LEU A C 1
ATOM 2898 O O . LEU A 1 357 ? 8.276 -11.325 5.752 1.00 87.81 357 LEU A O 1
ATOM 2902 N N . VAL A 1 358 ? 6.898 -9.549 5.635 1.00 85.00 358 VAL A N 1
ATOM 2903 C CA . VAL A 1 358 ? 6.026 -10.091 4.576 1.00 85.00 358 VAL A CA 1
ATOM 2904 C C . VAL A 1 358 ? 6.772 -10.168 3.242 1.00 85.00 358 VAL A C 1
ATOM 2906 O O . VAL A 1 358 ? 6.738 -11.224 2.606 1.00 85.00 358 VAL A O 1
ATOM 2909 N N . ILE A 1 359 ? 7.500 -9.116 2.856 1.00 80.62 359 ILE A N 1
ATOM 2910 C CA . ILE A 1 359 ? 8.332 -9.072 1.639 1.00 80.62 359 ILE A CA 1
ATOM 2911 C C . ILE A 1 359 ? 9.384 -10.185 1.669 1.00 80.62 359 ILE A C 1
ATOM 2913 O O . ILE A 1 359 ? 9.462 -11.001 0.750 1.00 80.62 359 ILE A O 1
ATOM 2917 N N . GLN A 1 360 ? 10.135 -10.295 2.766 1.00 79.62 360 GLN A N 1
ATOM 2918 C CA . GLN A 1 360 ? 11.146 -11.342 2.951 1.00 79.62 360 GLN A CA 1
ATOM 2919 C C . GLN A 1 360 ? 10.558 -12.764 2.988 1.00 79.62 360 GLN A C 1
ATOM 2921 O O . GLN A 1 360 ? 11.280 -13.736 2.768 1.00 79.62 360 GLN A O 1
ATOM 2926 N N . SER A 1 361 ? 9.266 -12.910 3.295 1.00 79.19 361 SER A N 1
ATOM 2927 C CA . SER A 1 361 ? 8.566 -14.202 3.309 1.00 79.19 361 SER A CA 1
ATOM 2928 C C . SER A 1 361 ? 7.953 -14.569 1.953 1.00 79.19 361 SER A C 1
ATOM 2930 O O . SER A 1 361 ? 7.503 -15.704 1.775 1.00 79.19 361 SER A O 1
ATOM 2932 N N . PHE A 1 362 ? 7.940 -13.649 0.985 1.00 74.31 362 PHE A N 1
ATOM 2933 C CA . PHE A 1 362 ? 7.228 -13.812 -0.282 1.00 74.31 362 PHE A CA 1
ATOM 2934 C C . PHE A 1 362 ? 7.780 -14.959 -1.144 1.00 74.31 362 PHE A C 1
ATOM 2936 O O . PHE A 1 362 ? 7.004 -15.700 -1.744 1.00 74.31 362 PHE A O 1
ATOM 2943 N N . GLN A 1 363 ? 9.098 -15.196 -1.118 1.00 71.81 363 GLN A N 1
ATOM 2944 C CA . GLN A 1 363 ? 9.740 -16.335 -1.799 1.00 71.81 363 GLN A CA 1
ATOM 2945 C C . GLN A 1 363 ? 9.187 -17.706 -1.372 1.00 71.81 363 GLN A C 1
ATOM 2947 O O . GLN A 1 363 ? 9.248 -18.653 -2.150 1.00 71.81 363 GLN A O 1
ATOM 2952 N N . ASN A 1 364 ? 8.638 -17.807 -0.156 1.00 77.75 364 ASN A N 1
ATOM 2953 C CA . ASN A 1 364 ? 8.106 -19.043 0.419 1.00 77.75 364 ASN A CA 1
ATOM 2954 C C . ASN A 1 364 ? 6.572 -19.025 0.551 1.00 77.75 364 ASN A C 1
ATOM 2956 O O . ASN A 1 364 ? 5.998 -19.966 1.098 1.00 77.75 364 ASN A O 1
ATOM 2960 N N . TRP A 1 365 ? 5.885 -17.986 0.052 1.00 74.88 365 TRP A N 1
ATOM 2961 C CA . TRP A 1 365 ? 4.428 -17.840 0.179 1.00 74.88 365 TRP A CA 1
ATOM 2962 C C . TRP A 1 365 ? 3.680 -19.058 -0.375 1.00 74.88 365 TRP A C 1
ATOM 2964 O O . TRP A 1 365 ? 2.798 -19.602 0.293 1.00 74.88 365 TRP A O 1
ATOM 2974 N N . PHE A 1 366 ? 4.030 -19.512 -1.578 1.00 75.94 366 PHE A N 1
ATOM 2975 C CA . PHE A 1 366 ? 3.312 -20.602 -2.235 1.00 75.94 366 PHE A CA 1
ATOM 2976 C C . PHE A 1 366 ? 3.431 -21.950 -1.501 1.00 75.94 366 PHE A C 1
ATOM 2978 O O . PHE A 1 366 ? 2.623 -22.833 -1.778 1.00 75.94 366 PHE A O 1
ATOM 2985 N N . ILE A 1 367 ? 4.392 -22.115 -0.580 1.00 81.44 367 ILE A N 1
ATOM 2986 C CA . ILE A 1 367 ? 4.656 -23.367 0.143 1.00 81.44 367 ILE A CA 1
ATOM 2987 C C . ILE A 1 367 ? 3.573 -23.592 1.217 1.00 81.44 367 ILE A C 1
ATOM 2989 O O . ILE A 1 367 ? 3.511 -22.844 2.203 1.00 81.44 367 ILE A O 1
ATOM 2993 N N . PRO A 1 368 ? 2.722 -24.632 1.091 1.00 80.62 368 PRO A N 1
ATOM 2994 C CA . PRO A 1 368 ? 1.691 -24.917 2.080 1.00 80.62 368 PRO A CA 1
ATOM 2995 C C . PRO A 1 368 ? 2.301 -25.173 3.460 1.00 80.62 368 PRO A C 1
ATOM 2997 O O . PRO A 1 368 ? 3.283 -25.894 3.603 1.00 80.62 368 PRO A O 1
ATOM 3000 N N . GLY A 1 369 ? 1.711 -24.574 4.492 1.00 81.88 369 GLY A N 1
ATOM 3001 C CA . GLY A 1 369 ? 2.136 -24.767 5.878 1.00 81.88 369 GLY A CA 1
ATOM 3002 C C . GLY A 1 369 ? 3.344 -23.939 6.338 1.00 81.88 369 GLY A C 1
ATOM 3003 O O . GLY A 1 369 ? 3.549 -23.844 7.545 1.00 81.88 369 GLY A O 1
ATOM 3004 N N . TYR A 1 370 ? 4.078 -23.257 5.445 1.00 83.31 370 TYR A N 1
ATOM 3005 C CA . TYR A 1 370 ? 5.288 -22.490 5.803 1.00 83.31 370 TYR A CA 1
ATOM 3006 C C . TYR A 1 370 ? 5.072 -21.472 6.941 1.00 83.31 370 TYR A C 1
ATOM 3008 O O . TYR A 1 370 ? 5.940 -21.301 7.796 1.00 83.31 370 TYR A O 1
ATOM 3016 N N . ARG A 1 371 ? 3.888 -20.843 7.017 1.00 80.50 371 ARG A N 1
ATOM 3017 C CA . ARG A 1 371 ? 3.516 -19.905 8.098 1.00 80.50 371 ARG A CA 1
ATOM 3018 C C . ARG A 1 371 ? 3.511 -20.544 9.501 1.00 80.50 371 ARG A C 1
ATOM 3020 O O . ARG A 1 371 ? 3.699 -19.823 10.475 1.00 80.50 371 ARG A O 1
ATOM 3027 N N . TYR A 1 372 ? 3.288 -21.854 9.622 1.00 82.94 372 TYR A N 1
ATOM 3028 C CA . TYR A 1 372 ? 3.253 -22.551 10.917 1.00 82.94 372 TYR A CA 1
ATOM 3029 C C . TYR A 1 372 ? 4.636 -23.009 11.398 1.00 82.94 372 TYR A C 1
ATOM 3031 O O . TYR A 1 372 ? 4.773 -23.409 12.550 1.00 82.94 372 TYR A O 1
ATOM 3039 N N . ILE A 1 373 ? 5.666 -22.931 10.549 1.00 87.56 373 ILE A N 1
ATOM 3040 C CA . ILE A 1 373 ? 7.044 -23.230 10.952 1.00 87.56 373 ILE A CA 1
ATOM 3041 C C . ILE A 1 373 ? 7.495 -22.139 11.943 1.00 87.56 373 ILE A C 1
ATOM 3043 O O . ILE A 1 373 ? 7.381 -20.955 11.605 1.00 87.56 373 ILE A O 1
ATOM 3047 N N . PRO A 1 374 ? 8.029 -22.476 13.134 1.00 87.19 374 PRO A N 1
ATOM 3048 C CA . PRO A 1 374 ? 8.394 -21.511 14.176 1.00 87.19 374 PRO A CA 1
ATOM 3049 C C . PRO A 1 374 ? 9.717 -20.776 13.870 1.00 87.19 374 PRO A C 1
ATOM 3051 O O . PRO A 1 374 ? 10.651 -20.756 14.667 1.00 87.19 374 PRO A O 1
ATOM 3054 N N . THR A 1 375 ? 9.819 -20.162 12.689 1.00 90.69 375 THR A N 1
ATOM 3055 C CA . THR A 1 375 ? 10.953 -19.304 12.317 1.00 90.69 375 THR A CA 1
ATOM 3056 C C . THR A 1 375 ? 10.915 -17.997 13.113 1.00 90.69 375 THR A C 1
ATOM 3058 O O . THR A 1 375 ? 9.836 -17.512 13.465 1.00 90.69 375 THR A O 1
ATOM 3061 N N . LYS A 1 376 ? 12.080 -17.363 13.330 1.00 91.06 376 LYS A N 1
ATOM 3062 C CA . LYS A 1 376 ? 12.162 -16.028 13.959 1.00 91.06 376 LYS A CA 1
ATOM 3063 C C . LYS A 1 376 ? 11.223 -15.017 13.276 1.00 91.06 376 LYS A C 1
ATOM 3065 O O . LYS A 1 376 ? 10.501 -14.303 13.963 1.00 91.06 376 LYS A O 1
ATOM 3070 N N . LYS A 1 377 ? 11.160 -15.036 11.934 1.00 89.25 377 LYS A N 1
ATOM 3071 C CA . LYS A 1 377 ? 10.279 -14.173 11.125 1.00 89.25 377 LYS A CA 1
ATOM 3072 C C . LYS A 1 377 ? 8.794 -14.454 11.383 1.00 89.25 377 LYS A C 1
ATOM 3074 O O . LYS A 1 377 ? 8.049 -13.530 11.687 1.00 89.25 377 LYS A O 1
ATOM 3079 N N . ASN A 1 378 ? 8.363 -15.719 11.331 1.00 90.00 378 ASN A N 1
ATOM 3080 C CA . ASN A 1 378 ? 6.961 -16.086 11.577 1.00 90.00 378 ASN A CA 1
ATOM 3081 C C . ASN A 1 378 ? 6.524 -15.772 13.015 1.00 90.00 378 ASN A C 1
ATOM 3083 O O . ASN A 1 378 ? 5.402 -15.306 13.219 1.00 90.00 378 ASN A O 1
ATOM 3087 N N . LYS A 1 379 ? 7.406 -15.987 14.003 1.00 92.81 379 LYS A N 1
ATOM 3088 C CA . LYS A 1 379 ? 7.140 -15.627 15.401 1.00 92.81 379 LYS A CA 1
ATOM 3089 C C . LYS A 1 379 ? 6.978 -14.114 15.552 1.00 92.81 379 LYS A C 1
ATOM 3091 O O . LYS A 1 379 ? 5.949 -13.682 16.066 1.00 92.81 379 LYS A O 1
ATOM 3096 N N . ARG A 1 380 ? 7.925 -13.322 15.030 1.00 94.56 380 ARG A N 1
ATOM 3097 C CA . ARG A 1 380 ? 7.885 -11.854 15.102 1.00 94.56 380 ARG A CA 1
ATOM 3098 C C . ARG A 1 380 ? 6.652 -11.274 14.405 1.00 94.56 380 ARG A C 1
ATOM 3100 O O . ARG A 1 380 ? 5.971 -10.447 14.996 1.00 94.56 380 ARG A O 1
ATOM 3107 N N . MET A 1 381 ? 6.276 -11.791 13.231 1.00 91.88 381 MET A N 1
ATOM 3108 C CA . MET A 1 381 ? 5.020 -11.403 12.570 1.00 91.88 381 MET A CA 1
ATOM 3109 C C . MET A 1 381 ? 3.770 -11.709 13.419 1.00 91.88 381 MET A C 1
ATOM 3111 O O . MET A 1 381 ? 2.784 -10.976 13.386 1.00 91.88 381 MET A O 1
ATOM 3115 N N . GLY A 1 382 ? 3.786 -12.802 14.189 1.00 93.06 382 GLY A N 1
ATOM 3116 C CA . GLY A 1 382 ? 2.708 -13.139 15.122 1.00 93.06 382 GLY A CA 1
ATOM 3117 C C . GLY A 1 382 ? 2.678 -12.258 16.377 1.00 93.06 382 GLY A C 1
ATOM 3118 O O . GLY A 1 382 ? 1.600 -12.003 16.909 1.00 93.06 382 GLY A O 1
ATOM 3119 N N . GLU A 1 383 ? 3.837 -11.794 16.846 1.00 95.44 383 GLU A N 1
ATOM 3120 C CA . GLU A 1 383 ? 3.974 -10.838 17.954 1.00 95.44 383 GLU A CA 1
ATOM 3121 C C . GLU A 1 383 ? 3.465 -9.452 17.536 1.00 95.44 383 GLU A C 1
ATOM 3123 O O . GLU A 1 383 ? 2.567 -8.920 18.185 1.00 95.44 383 GLU A O 1
ATOM 3128 N N . ILE A 1 384 ? 3.941 -8.932 16.399 1.00 95.81 384 ILE A N 1
ATOM 3129 C CA . ILE A 1 384 ? 3.500 -7.653 15.824 1.00 95.81 384 ILE A CA 1
ATOM 3130 C C . ILE A 1 384 ? 1.981 -7.637 15.604 1.00 95.81 384 ILE A C 1
ATOM 3132 O O . ILE A 1 384 ? 1.308 -6.698 16.025 1.00 95.81 384 ILE A O 1
ATOM 3136 N N . TYR A 1 385 ? 1.418 -8.692 15.004 1.00 94.31 385 TYR A N 1
ATOM 3137 C CA . TYR A 1 385 ? -0.030 -8.798 14.792 1.00 94.31 385 TYR A CA 1
ATOM 3138 C C . TYR A 1 385 ? -0.833 -8.666 16.093 1.00 94.31 385 TYR A C 1
ATOM 3140 O O . TYR A 1 385 ? -1.866 -7.999 16.113 1.00 94.31 385 TYR A O 1
ATOM 3148 N N . LYS A 1 386 ? -0.367 -9.293 17.182 1.00 95.56 386 LYS A N 1
ATOM 3149 C CA . LYS A 1 386 ? -1.019 -9.203 18.497 1.00 95.56 386 LYS A CA 1
ATOM 3150 C C . LYS A 1 386 ? -0.903 -7.802 19.088 1.00 95.56 386 LYS A C 1
ATOM 3152 O O . LYS A 1 386 ? -1.891 -7.302 19.612 1.00 95.56 386 LYS A O 1
ATOM 3157 N N . GLU A 1 387 ? 0.272 -7.186 18.990 1.00 96.44 387 GLU A N 1
ATOM 3158 C CA . GLU A 1 387 ? 0.540 -5.854 19.536 1.00 96.44 387 GLU A CA 1
ATOM 3159 C C . GLU A 1 387 ? -0.301 -4.778 18.827 1.00 96.44 387 GLU A C 1
ATOM 3161 O O . GLU A 1 387 ? -1.047 -4.054 19.483 1.00 96.44 387 GLU A O 1
ATOM 3166 N N . VAL A 1 388 ? -0.295 -4.753 17.488 1.00 94.69 388 VAL A N 1
ATOM 3167 C CA . VAL A 1 388 ? -1.119 -3.830 16.684 1.00 94.69 388 VAL A CA 1
ATOM 3168 C C . VAL A 1 388 ? -2.616 -4.053 16.931 1.00 94.69 388 VAL A C 1
ATOM 3170 O O . VAL A 1 388 ? -3.360 -3.086 17.082 1.00 94.69 388 VAL A O 1
ATOM 3173 N N . ASN A 1 389 ? -3.073 -5.310 17.026 1.00 94.81 389 ASN A N 1
ATOM 3174 C CA . ASN A 1 389 ? -4.468 -5.611 17.372 1.00 94.81 389 ASN A CA 1
ATOM 3175 C C . ASN A 1 389 ? -4.852 -5.126 18.776 1.00 94.81 389 ASN A C 1
ATOM 3177 O O . ASN A 1 389 ? -6.001 -4.736 18.967 1.00 94.81 389 ASN A O 1
ATOM 3181 N N . GLY A 1 390 ? -3.934 -5.191 19.745 1.00 95.56 390 GLY A N 1
ATOM 3182 C CA . GLY A 1 390 ? -4.152 -4.703 21.107 1.00 95.56 390 GLY A CA 1
ATOM 3183 C C . GLY A 1 390 ? -4.375 -3.195 21.121 1.00 95.56 390 GLY A C 1
ATOM 3184 O O . GLY A 1 390 ? -5.453 -2.748 21.500 1.00 95.56 390 GLY A O 1
ATOM 3185 N N . ILE A 1 391 ? -3.413 -2.434 20.588 1.00 93.75 391 ILE A N 1
ATOM 3186 C CA . ILE A 1 391 ? -3.480 -0.963 20.537 1.00 93.75 391 ILE A CA 1
ATOM 3187 C C . ILE A 1 391 ? -4.755 -0.506 19.809 1.00 93.75 391 ILE A C 1
ATOM 3189 O O . ILE A 1 391 ? -5.511 0.306 20.336 1.00 93.75 391 ILE A O 1
ATOM 3193 N N . LEU A 1 392 ? -5.055 -1.073 18.632 1.00 92.94 392 LEU A N 1
ATOM 3194 C CA . LEU A 1 392 ? -6.260 -0.712 17.875 1.00 92.94 392 LEU A CA 1
ATOM 3195 C C . LEU A 1 392 ? -7.558 -1.077 18.609 1.00 92.94 392 LEU A C 1
ATOM 3197 O O . LEU A 1 392 ? -8.516 -0.307 18.555 1.00 92.94 392 LEU A O 1
ATOM 3201 N N . ARG A 1 393 ? -7.608 -2.216 19.314 1.00 94.75 393 ARG A N 1
ATOM 3202 C CA . ARG A 1 393 ? -8.772 -2.599 20.131 1.00 94.75 393 ARG A CA 1
ATOM 3203 C C . ARG A 1 393 ? -8.994 -1.615 21.276 1.00 94.75 393 ARG A C 1
ATOM 3205 O O . ARG A 1 393 ? -10.135 -1.222 21.503 1.00 94.75 393 ARG A O 1
ATOM 3212 N N . ASP A 1 394 ? -7.928 -1.188 21.946 1.00 92.00 394 ASP A N 1
ATOM 3213 C CA . ASP A 1 394 ? -8.010 -0.215 23.036 1.00 92.00 394 ASP A CA 1
ATOM 3214 C C . ASP A 1 394 ? -8.447 1.163 22.522 1.00 92.00 394 ASP A C 1
ATOM 3216 O O . ASP A 1 394 ? -9.310 1.798 23.127 1.00 92.00 394 ASP A O 1
ATOM 3220 N N . MET A 1 395 ? -7.933 1.607 21.369 1.00 89.31 395 MET A N 1
ATOM 3221 C CA . MET A 1 395 ? -8.370 2.843 20.706 1.00 89.31 395 MET A CA 1
ATOM 3222 C C . MET A 1 395 ? -9.859 2.807 20.327 1.00 89.31 395 MET A C 1
ATOM 3224 O O . MET A 1 395 ? -10.586 3.761 20.611 1.00 89.31 395 MET A O 1
ATOM 3228 N N . ILE A 1 396 ? -10.333 1.701 19.739 1.00 90.44 396 ILE A N 1
ATOM 3229 C CA . ILE A 1 396 ? -11.755 1.507 19.411 1.00 90.44 396 ILE A CA 1
ATOM 3230 C C . ILE A 1 396 ? -12.601 1.522 20.689 1.00 90.44 396 ILE A C 1
ATOM 3232 O O . ILE A 1 396 ? -13.570 2.271 20.759 1.00 90.44 396 ILE A O 1
ATOM 3236 N N . ALA A 1 397 ? -12.209 0.787 21.733 1.00 90.44 397 ALA A N 1
ATOM 3237 C CA . ALA A 1 397 ? -12.957 0.720 22.989 1.00 90.44 397 ALA A CA 1
ATOM 3238 C C . ALA A 1 397 ? -13.002 2.067 23.742 1.00 90.44 397 ALA A C 1
ATOM 3240 O O . ALA A 1 397 ? -14.024 2.402 24.345 1.00 90.44 397 ALA A O 1
ATOM 3241 N N . LYS A 1 398 ? -11.923 2.865 23.699 1.00 88.00 398 LYS A N 1
ATOM 3242 C CA . LYS A 1 398 ? -11.917 4.258 24.188 1.00 88.00 398 LYS A CA 1
ATOM 3243 C C . LYS A 1 398 ? -12.929 5.108 23.409 1.00 88.00 398 LYS A C 1
ATOM 3245 O O . LYS A 1 398 ? -13.690 5.858 24.018 1.00 88.00 398 LYS A O 1
ATOM 3250 N N . ARG A 1 399 ? -12.968 4.965 22.079 1.00 86.62 399 ARG A N 1
ATOM 3251 C CA . ARG A 1 399 ? -13.841 5.750 21.195 1.00 86.62 399 ARG A CA 1
ATOM 3252 C C . ARG A 1 399 ? -15.319 5.370 21.315 1.00 86.62 399 ARG A C 1
ATOM 3254 O O . ARG A 1 399 ? -16.155 6.259 21.423 1.00 86.62 399 ARG A O 1
ATOM 3261 N N . GLU A 1 400 ? -15.644 4.080 21.373 1.00 87.00 400 GLU A N 1
ATOM 3262 C CA . GLU A 1 400 ? -17.015 3.595 21.593 1.00 87.00 400 GLU A CA 1
ATOM 3263 C C . GLU A 1 400 ? -17.595 4.124 22.914 1.00 87.00 400 GLU A C 1
ATOM 3265 O O . GLU A 1 400 ? -18.746 4.558 22.946 1.00 87.00 400 GLU A O 1
ATOM 3270 N N . LYS A 1 401 ? -16.787 4.174 23.985 1.00 87.06 401 LYS A N 1
ATOM 3271 C CA . LYS A 1 401 ? -17.187 4.792 25.261 1.00 87.06 401 LYS A CA 1
ATOM 3272 C C . LYS A 1 401 ? -17.456 6.292 25.124 1.00 87.06 401 LYS A C 1
ATOM 3274 O O . LYS A 1 401 ? -18.476 6.749 25.624 1.00 87.06 401 LYS A O 1
ATOM 3279 N N . ALA A 1 402 ? -16.591 7.034 24.427 1.00 84.50 402 ALA A N 1
ATOM 3280 C CA . ALA A 1 402 ? -16.761 8.476 24.207 1.00 84.50 402 ALA A CA 1
ATOM 3281 C C . ALA A 1 402 ? -18.024 8.816 23.388 1.00 84.50 402 ALA A C 1
ATOM 3283 O O . ALA A 1 402 ? -18.695 9.812 23.661 1.00 84.50 402 ALA A O 1
ATOM 3284 N N . ILE A 1 403 ? -18.377 7.969 22.414 1.00 83.31 403 ILE A N 1
ATOM 3285 C CA . ILE A 1 403 ? -19.635 8.070 21.657 1.00 83.31 403 ILE A CA 1
ATOM 3286 C C . ILE A 1 403 ? -20.836 7.822 22.587 1.00 83.31 403 ILE A C 1
ATOM 3288 O O . ILE A 1 403 ? -21.786 8.601 22.584 1.00 83.31 403 ILE A O 1
ATOM 3292 N N . GLN A 1 404 ? -20.783 6.782 23.428 1.00 82.38 404 GLN A N 1
ATOM 3293 C CA . GLN A 1 404 ? -21.855 6.454 24.382 1.00 82.38 404 GLN A CA 1
ATOM 3294 C C . GLN A 1 404 ? -22.057 7.525 25.466 1.00 82.38 404 GLN A C 1
ATOM 3296 O O . GLN A 1 404 ? -23.189 7.747 25.888 1.00 82.38 404 GLN A O 1
ATOM 3301 N N . SER A 1 405 ? -20.996 8.212 25.899 1.00 83.56 405 SER A N 1
ATOM 3302 C CA . SER A 1 405 ? -21.075 9.326 26.856 1.00 83.56 405 SER A CA 1
ATOM 3303 C C . SER A 1 405 ? -21.472 10.669 26.230 1.00 83.56 405 SER A C 1
ATOM 3305 O O . SER A 1 405 ? -21.434 11.686 26.920 1.00 83.56 405 SER A O 1
ATOM 3307 N N . GLY A 1 406 ? -21.823 10.706 24.937 1.00 74.50 406 GLY A N 1
ATOM 3308 C CA . GLY A 1 406 ? -22.219 11.935 24.239 1.00 74.50 406 GLY A CA 1
ATOM 3309 C C . GLY A 1 406 ? -21.094 12.968 24.107 1.00 74.50 406 GLY A C 1
ATOM 3310 O O . GLY A 1 406 ? -21.360 14.157 23.945 1.00 74.50 406 GLY A O 1
ATOM 3311 N N . THR A 1 407 ? -19.832 12.546 24.211 1.00 68.12 407 THR A N 1
ATOM 3312 C CA . THR A 1 407 ? -18.684 13.457 24.220 1.00 68.12 407 THR A CA 1
ATOM 3313 C C . THR A 1 407 ? -18.393 13.977 22.810 1.00 68.12 407 THR A C 1
ATOM 3315 O O . THR A 1 407 ? -18.260 13.207 21.859 1.00 68.12 407 THR A O 1
ATOM 3318 N N . THR A 1 408 ? -18.278 15.299 22.670 1.00 57.06 408 THR A N 1
ATOM 3319 C CA . THR A 1 408 ? -17.974 15.980 21.402 1.00 57.06 408 THR A CA 1
ATOM 3320 C C . THR A 1 408 ? -16.550 15.678 20.925 1.00 57.06 408 THR A C 1
ATOM 3322 O O . THR A 1 408 ? -15.615 15.781 21.717 1.00 57.06 408 THR A O 1
ATOM 3325 N N . GLY A 1 409 ? -16.375 15.373 19.632 1.00 60.81 409 GLY A N 1
ATOM 3326 C CA . GLY A 1 409 ? -15.058 15.096 19.027 1.00 60.81 409 GLY A CA 1
ATOM 3327 C C . GLY A 1 409 ? -14.959 13.804 18.203 1.00 60.81 409 GLY A C 1
ATOM 3328 O O . GLY A 1 409 ? -13.889 13.208 18.139 1.00 60.81 409 GLY A O 1
ATOM 3329 N N . ASN A 1 410 ? -16.053 13.343 17.585 1.00 64.19 410 ASN A N 1
ATOM 3330 C CA . ASN A 1 410 ? -16.113 12.070 16.843 1.00 64.19 410 ASN A CA 1
ATOM 3331 C C . ASN A 1 410 ? -16.110 12.248 15.309 1.00 64.19 410 ASN A C 1
ATOM 3333 O O . ASN A 1 410 ? -16.641 11.403 14.591 1.00 64.19 410 ASN A O 1
ATOM 3337 N N . ASP A 1 411 ? -15.527 13.344 14.816 1.00 73.31 411 ASP A N 1
ATOM 3338 C CA . ASP A 1 411 ? -15.451 13.684 13.385 1.00 73.31 411 ASP A CA 1
ATOM 3339 C C . ASP A 1 411 ? -14.167 13.198 12.680 1.00 73.31 411 ASP A C 1
ATOM 3341 O O . ASP A 1 411 ? -13.987 13.451 11.490 1.00 73.31 411 ASP A O 1
ATOM 3345 N N . ASP A 1 412 ? -13.285 12.472 13.377 1.00 84.56 412 ASP A N 1
ATOM 3346 C CA . ASP A 1 412 ? -12.214 11.703 12.726 1.00 84.56 412 ASP A CA 1
ATOM 3347 C C . ASP A 1 412 ? -12.749 10.425 12.054 1.00 84.56 412 ASP A C 1
ATOM 3349 O O . ASP A 1 412 ? -13.855 9.961 12.341 1.00 84.56 412 ASP A O 1
ATOM 3353 N N . LEU A 1 413 ? -11.966 9.848 11.133 1.00 84.94 413 LEU A N 1
ATOM 3354 C CA . LEU A 1 413 ? -12.377 8.680 10.334 1.00 84.94 413 LEU A CA 1
ATOM 3355 C C . LEU A 1 413 ? -12.882 7.512 11.198 1.00 84.94 413 LEU A C 1
ATOM 3357 O O . LEU A 1 413 ? -13.856 6.864 10.820 1.00 84.94 413 LEU A O 1
ATOM 3361 N N . LEU A 1 414 ? -12.262 7.251 12.353 1.00 88.62 414 LEU A N 1
ATOM 3362 C CA . LEU A 1 414 ? -12.686 6.202 13.278 1.00 88.62 414 LEU A CA 1
ATOM 3363 C C . LEU A 1 414 ? -14.033 6.534 13.938 1.00 88.62 414 LEU A C 1
ATOM 3365 O O . LEU A 1 414 ? -14.912 5.672 13.971 1.00 88.62 414 LEU A O 1
ATOM 3369 N N . GLY A 1 415 ? -14.221 7.760 14.433 1.00 88.25 415 GLY A N 1
ATOM 3370 C CA . GLY A 1 415 ? -15.506 8.212 14.976 1.00 88.25 415 GLY A CA 1
ATOM 3371 C C . GLY A 1 415 ? -16.634 8.140 13.940 1.00 88.25 415 GLY A C 1
ATOM 3372 O O . GLY A 1 415 ? -17.690 7.563 14.209 1.00 88.25 415 GLY A O 1
ATOM 3373 N N . LEU A 1 416 ? -16.383 8.623 12.721 1.00 87.19 416 LEU A N 1
ATOM 3374 C CA . LEU A 1 416 ? -17.329 8.571 11.602 1.00 87.19 416 LEU A CA 1
ATOM 3375 C C . LEU A 1 416 ? -17.650 7.131 11.171 1.00 87.19 416 LEU A C 1
ATOM 3377 O O . LEU A 1 416 ? -18.812 6.820 10.896 1.00 87.19 416 LEU A O 1
ATOM 3381 N N . LEU A 1 417 ? -16.655 6.238 11.155 1.00 88.88 417 LEU A N 1
ATOM 3382 C CA . LEU A 1 417 ? -16.829 4.815 10.855 1.00 88.88 417 LEU A CA 1
ATOM 3383 C C . LEU A 1 417 ? -17.690 4.111 11.912 1.00 88.88 417 LEU A C 1
ATOM 3385 O O . LEU A 1 417 ? -18.607 3.366 11.562 1.00 88.88 417 LEU A O 1
ATOM 3389 N N . LEU A 1 418 ? -17.423 4.359 13.197 1.00 89.12 418 LEU A N 1
ATOM 3390 C CA . LEU A 1 418 ? -18.194 3.790 14.305 1.00 89.12 418 LEU A CA 1
ATOM 3391 C C . LEU A 1 418 ? -19.646 4.284 14.283 1.00 89.12 418 LEU A C 1
ATOM 3393 O O . LEU A 1 418 ? -20.561 3.465 14.347 1.00 89.12 418 LEU A O 1
ATOM 3397 N N . ASN A 1 419 ? -19.864 5.587 14.095 1.00 86.88 419 ASN A N 1
ATOM 3398 C CA . ASN A 1 419 ? -21.202 6.171 13.963 1.00 86.88 419 ASN A CA 1
ATOM 3399 C C . ASN A 1 419 ? -21.966 5.604 12.751 1.00 86.88 419 ASN A C 1
ATOM 3401 O O . ASN A 1 419 ? -23.141 5.251 12.866 1.00 86.88 419 ASN A O 1
ATOM 3405 N N . SER A 1 420 ? -21.298 5.432 11.606 1.00 84.69 420 SER A N 1
ATOM 3406 C CA . SER A 1 420 ? -21.899 4.816 10.411 1.00 84.69 420 SER A CA 1
ATOM 3407 C C . SER A 1 420 ? -22.268 3.343 10.655 1.00 84.69 420 SER A C 1
ATOM 3409 O O . SER A 1 420 ? -23.350 2.897 10.286 1.00 84.69 420 SER A O 1
ATOM 3411 N N . ASN A 1 421 ? -21.416 2.578 11.345 1.00 85.19 421 ASN A N 1
ATOM 3412 C CA . ASN A 1 421 ? -21.694 1.180 11.700 1.00 85.19 421 ASN A CA 1
ATOM 3413 C C . ASN A 1 421 ? -22.821 1.027 12.750 1.00 85.19 421 ASN A C 1
ATOM 3415 O O . ASN A 1 421 ? -23.418 -0.044 12.857 1.00 85.19 421 ASN A O 1
ATOM 3419 N N . LEU A 1 422 ? -23.111 2.077 13.531 1.00 80.94 422 LEU A N 1
ATOM 3420 C CA . LEU A 1 422 ? -24.223 2.123 14.490 1.00 80.94 422 LEU A CA 1
ATOM 3421 C C . LEU A 1 422 ? -25.551 2.542 13.839 1.00 80.94 422 LEU A C 1
ATOM 3423 O O . LEU A 1 422 ? -26.579 1.943 14.142 1.00 80.94 422 LEU A O 1
ATOM 3427 N N . THR A 1 423 ? -25.543 3.523 12.934 1.00 74.25 423 THR A N 1
ATOM 3428 C CA . THR A 1 423 ? -26.758 3.995 12.235 1.00 74.25 423 THR A CA 1
ATOM 3429 C C . THR A 1 423 ? -27.334 2.925 11.308 1.00 74.25 423 THR A C 1
ATOM 3431 O O . THR A 1 423 ? -28.508 2.582 11.433 1.00 74.25 423 THR A O 1
ATOM 3434 N N . TYR A 1 424 ? -26.498 2.272 10.491 1.00 66.44 424 TYR A N 1
ATOM 3435 C CA . TYR A 1 424 ? -26.939 1.157 9.639 1.00 66.44 424 TYR A CA 1
ATOM 3436 C C . TYR A 1 424 ? -27.492 -0.054 10.417 1.00 66.44 424 TYR A C 1
ATOM 3438 O O . TYR A 1 424 ? -28.212 -0.866 9.843 1.00 66.44 424 TYR A O 1
ATOM 3446 N N . PHE A 1 425 ? -27.196 -0.181 11.715 1.00 61.19 425 PHE A N 1
ATOM 3447 C CA . PHE A 1 425 ? -27.786 -1.209 12.580 1.00 61.19 425 PHE A CA 1
ATOM 3448 C C . PHE A 1 425 ? -29.206 -0.850 13.063 1.00 61.19 425 PHE A C 1
ATOM 3450 O O . PHE A 1 425 ? -29.965 -1.747 13.420 1.00 61.19 425 PHE A O 1
ATOM 3457 N N . GLN A 1 426 ? -29.569 0.436 13.094 1.00 59.50 426 GLN A N 1
ATOM 3458 C CA . GLN A 1 426 ? -30.884 0.904 13.552 1.00 59.50 426 GLN A CA 1
ATOM 3459 C C . GLN A 1 426 ? -31.920 0.973 12.419 1.00 59.50 426 GLN A C 1
ATOM 3461 O O . GLN A 1 426 ? -33.104 0.769 12.674 1.00 59.50 426 GLN A O 1
ATOM 3466 N N . GLU A 1 427 ? -31.487 1.227 11.181 1.00 59.16 427 GLU A N 1
ATOM 3467 C CA . GLU A 1 427 ? -32.377 1.350 10.014 1.00 59.16 427 GLU A CA 1
ATOM 3468 C C . GLU A 1 427 ? -32.865 -0.004 9.462 1.00 59.16 427 GLU A C 1
ATOM 3470 O O . GLU A 1 427 ? -33.982 -0.095 8.955 1.00 59.16 427 GLU A O 1
ATOM 3475 N N . ASP A 1 428 ? -32.052 -1.062 9.558 1.00 57.44 428 ASP A N 1
ATOM 3476 C CA . ASP A 1 428 ? -32.290 -2.353 8.890 1.00 57.44 428 ASP A CA 1
ATOM 3477 C C . ASP A 1 428 ? -32.659 -3.453 9.909 1.00 57.44 428 ASP A C 1
ATOM 3479 O O . ASP A 1 428 ? -31.878 -4.356 10.223 1.00 57.44 428 ASP A O 1
ATOM 3483 N N . GLY A 1 429 ? -33.868 -3.325 10.472 1.00 49.81 429 GLY A N 1
ATOM 3484 C CA . GLY A 1 429 ? -34.339 -3.912 11.742 1.00 49.81 429 GLY A CA 1
ATOM 3485 C C . GLY A 1 429 ? -34.379 -5.442 11.930 1.00 49.81 429 GLY A C 1
ATOM 3486 O O . GLY A 1 429 ? -35.050 -5.900 12.851 1.00 49.81 429 GLY A O 1
ATOM 3487 N N . ASP A 1 430 ? -33.680 -6.237 11.116 1.00 47.94 430 ASP A N 1
ATOM 3488 C CA . ASP A 1 430 ? -33.474 -7.684 11.341 1.00 47.94 430 ASP A CA 1
ATOM 3489 C C . ASP A 1 430 ? -32.082 -8.197 10.878 1.00 47.94 430 ASP A C 1
ATOM 3491 O O . ASP A 1 430 ? -31.785 -9.396 10.901 1.00 47.94 430 ASP A O 1
ATOM 3495 N N . SER A 1 431 ? -31.167 -7.314 10.446 1.00 52.22 431 SER A N 1
ATOM 3496 C CA . SER A 1 431 ? -29.957 -7.724 9.716 1.00 52.22 431 SER A CA 1
ATOM 3497 C C . SER A 1 431 ? -28.642 -7.644 10.522 1.00 52.22 431 SER A C 1
ATOM 3499 O O . SER A 1 431 ? -27.688 -6.927 10.214 1.00 52.22 431 SER A O 1
ATOM 3501 N N . LYS A 1 432 ? -28.450 -8.595 11.454 1.00 54.25 432 LYS A N 1
ATOM 3502 C CA . LYS A 1 432 ? -27.091 -8.937 11.972 1.00 54.25 432 LYS A CA 1
ATOM 3503 C C . LYS A 1 432 ? -26.062 -9.242 10.862 1.00 54.25 432 LYS A C 1
ATOM 3505 O O . LYS A 1 432 ? -24.867 -9.302 11.134 1.00 54.25 432 LYS A O 1
ATOM 3510 N N . LYS A 1 433 ? -26.529 -9.455 9.627 1.00 57.12 433 LYS A N 1
ATOM 3511 C CA . LYS A 1 433 ? -25.752 -9.743 8.419 1.00 57.12 433 LYS A CA 1
ATOM 3512 C C . LYS A 1 433 ? -24.985 -8.530 7.854 1.00 57.12 433 LYS A C 1
ATOM 3514 O O . LYS A 1 433 ? -24.050 -8.764 7.095 1.00 57.12 433 LYS A O 1
ATOM 3519 N N . PHE A 1 434 ? -25.347 -7.286 8.202 1.00 64.44 434 PHE A N 1
ATOM 3520 C CA . PHE A 1 434 ? -24.774 -6.069 7.593 1.00 64.44 434 PHE A CA 1
ATOM 3521 C C . PHE A 1 434 ? -23.928 -5.177 8.525 1.00 64.44 434 PHE A C 1
ATOM 3523 O O . PHE A 1 434 ? -23.510 -4.096 8.119 1.00 64.44 434 PHE A O 1
ATOM 3530 N N . ARG A 1 435 ? -23.610 -5.628 9.746 1.00 79.38 435 ARG A N 1
ATOM 3531 C CA . ARG A 1 435 ? -22.758 -4.888 10.696 1.00 79.38 435 ARG A CA 1
ATOM 3532 C C . ARG A 1 435 ? -21.294 -5.338 10.619 1.00 79.38 435 ARG A C 1
ATOM 3534 O O . ARG A 1 435 ? -21.017 -6.536 10.630 1.00 79.38 435 ARG A O 1
ATOM 3541 N N . MET A 1 436 ? -20.349 -4.394 10.625 1.00 88.38 436 MET A N 1
ATOM 3542 C CA . MET A 1 436 ? -18.923 -4.701 10.808 1.00 88.38 436 MET A CA 1
ATOM 3543 C C . MET A 1 436 ? -18.642 -5.114 12.257 1.00 88.38 436 MET A C 1
ATOM 3545 O O . MET A 1 436 ? -19.047 -4.422 13.198 1.00 88.38 436 MET A O 1
ATOM 3549 N N . THR A 1 437 ? -17.924 -6.224 12.439 1.00 90.75 437 THR A N 1
ATOM 3550 C CA . THR A 1 437 ? -17.422 -6.656 13.755 1.00 90.75 437 THR A CA 1
ATOM 3551 C C . THR A 1 437 ? -16.276 -5.761 14.243 1.00 90.75 437 THR A C 1
ATOM 3553 O O . THR A 1 437 ? -15.670 -5.030 13.460 1.00 90.75 437 THR A O 1
ATOM 3556 N N . THR A 1 438 ? -15.927 -5.823 15.530 1.00 90.00 438 THR A N 1
ATOM 3557 C CA . THR A 1 438 ? -14.747 -5.114 16.059 1.00 90.00 438 THR A CA 1
ATOM 3558 C C . THR A 1 438 ? -13.467 -5.568 15.350 1.00 90.00 438 THR A C 1
ATOM 3560 O O . THR A 1 438 ? -12.618 -4.744 15.020 1.00 90.00 438 THR A O 1
ATOM 3563 N N . GLU A 1 439 ? -13.343 -6.860 15.040 1.00 91.88 439 GLU A N 1
ATOM 3564 C CA . GLU A 1 439 ? -12.258 -7.414 14.228 1.00 91.88 439 GLU A CA 1
ATOM 3565 C C . GLU A 1 439 ? -12.239 -6.842 12.801 1.00 91.88 439 GLU A C 1
ATOM 3567 O O . GLU A 1 439 ? -11.165 -6.514 12.301 1.00 91.88 439 GLU A O 1
ATOM 3572 N N . ASP A 1 440 ? -13.399 -6.662 12.160 1.00 92.50 440 ASP A N 1
ATOM 3573 C CA . ASP A 1 440 ? -13.486 -6.004 10.850 1.00 92.50 440 ASP A CA 1
ATOM 3574 C C . ASP A 1 440 ? -13.002 -4.553 10.907 1.00 92.50 440 ASP A C 1
ATOM 3576 O O . ASP A 1 440 ? -12.243 -4.131 10.036 1.00 92.50 440 ASP A O 1
ATOM 3580 N N . ILE A 1 441 ? -13.397 -3.805 11.942 1.00 93.00 441 ILE A N 1
ATOM 3581 C CA . ILE A 1 441 ? -12.970 -2.415 12.147 1.00 93.00 441 ILE A CA 1
ATOM 3582 C C . ILE A 1 441 ? -11.452 -2.353 12.360 1.00 93.00 441 ILE A C 1
ATOM 3584 O O . ILE A 1 441 ? -10.793 -1.566 11.690 1.00 93.00 441 ILE A O 1
ATOM 3588 N N . ILE A 1 442 ? -10.872 -3.218 13.205 1.00 93.25 442 ILE A N 1
ATOM 3589 C CA . ILE A 1 442 ? -9.410 -3.308 13.406 1.00 93.25 442 ILE A CA 1
ATOM 3590 C C . ILE A 1 442 ? -8.678 -3.513 12.070 1.00 93.25 442 ILE A C 1
ATOM 3592 O O . ILE A 1 442 ? -7.647 -2.885 11.824 1.00 93.25 442 ILE A O 1
ATOM 3596 N N . GLU A 1 443 ? -9.195 -4.376 11.196 1.00 92.69 443 GLU A N 1
ATOM 3597 C CA . GLU A 1 443 ? -8.573 -4.665 9.901 1.00 92.69 443 GLU A CA 1
ATOM 3598 C C . GLU A 1 443 ? -8.690 -3.508 8.890 1.00 92.69 443 GLU A C 1
ATOM 3600 O O . GLU A 1 443 ? -7.749 -3.293 8.123 1.00 92.69 443 GLU A O 1
ATOM 3605 N N . GLU A 1 444 ? -9.769 -2.717 8.914 1.00 92.81 444 GLU A N 1
ATOM 3606 C CA . GLU A 1 444 ? -9.846 -1.463 8.140 1.00 92.81 444 GLU A CA 1
ATOM 3607 C C . GLU A 1 444 ? -8.953 -0.363 8.740 1.00 92.81 444 GLU A C 1
ATOM 3609 O O . GLU A 1 444 ? -8.283 0.351 7.999 1.00 92.81 444 GLU A O 1
ATOM 3614 N N . CYS A 1 445 ? -8.840 -0.259 10.070 1.00 92.06 445 CYS A N 1
ATOM 3615 C CA . CYS A 1 445 ? -7.926 0.686 10.720 1.00 92.06 445 CYS A CA 1
ATOM 3616 C C . CYS A 1 445 ? -6.465 0.436 10.307 1.00 92.06 445 CYS A C 1
ATOM 3618 O O . CYS A 1 445 ? -5.756 1.376 9.943 1.00 92.06 445 CYS A O 1
ATOM 3620 N N . LYS A 1 446 ? -6.025 -0.832 10.282 1.00 91.56 446 LYS A N 1
ATOM 3621 C CA . LYS A 1 446 ? -4.709 -1.220 9.735 1.00 91.56 446 LYS A CA 1
ATOM 3622 C C . LYS A 1 446 ? -4.532 -0.791 8.285 1.00 91.56 446 LYS A C 1
ATOM 3624 O O . LYS A 1 446 ? -3.434 -0.378 7.911 1.00 91.56 446 LYS A O 1
ATOM 3629 N N . LEU A 1 447 ? -5.584 -0.930 7.474 1.00 90.94 447 LEU A N 1
ATOM 3630 C CA . LEU A 1 447 ? -5.567 -0.542 6.069 1.00 90.94 447 LEU A CA 1
ATOM 3631 C C . LEU A 1 447 ? -5.420 0.972 5.919 1.00 90.94 447 LEU A C 1
ATOM 3633 O O . LEU A 1 447 ? -4.591 1.402 5.123 1.00 90.94 447 LEU A O 1
ATOM 3637 N N . PHE A 1 448 ? -6.150 1.773 6.696 1.00 90.00 448 PHE A N 1
ATOM 3638 C CA . PHE A 1 448 ? -6.056 3.232 6.627 1.00 90.00 448 PHE A CA 1
ATOM 3639 C C . PHE A 1 448 ? -4.697 3.764 7.094 1.00 90.00 448 PHE A C 1
ATOM 3641 O O . PHE A 1 448 ? -4.140 4.615 6.403 1.00 90.00 448 PHE A O 1
ATOM 3648 N N . TYR A 1 449 ? -4.122 3.228 8.180 1.00 88.06 449 TYR A N 1
ATOM 3649 C CA . TYR A 1 449 ? -2.754 3.575 8.594 1.00 88.06 449 TYR A CA 1
ATOM 3650 C C . TYR A 1 449 ? -1.730 3.260 7.492 1.00 88.06 449 TYR A C 1
ATOM 3652 O O . TYR A 1 449 ? -1.003 4.149 7.052 1.00 88.06 449 TYR A O 1
ATOM 3660 N N . LEU A 1 450 ? -1.703 2.017 6.998 1.00 86.62 450 LEU A N 1
ATOM 3661 C CA . LEU A 1 450 ? -0.710 1.583 6.012 1.00 86.62 450 LEU A CA 1
ATOM 3662 C C . LEU A 1 450 ? -0.871 2.301 4.662 1.00 86.62 450 LEU A C 1
ATOM 3664 O O . LEU A 1 450 ? 0.101 2.817 4.110 1.00 86.62 450 LEU A O 1
ATOM 3668 N N . ALA A 1 451 ? -2.094 2.339 4.124 1.00 86.38 451 ALA A N 1
ATOM 3669 C CA . ALA A 1 451 ? -2.363 2.906 2.806 1.00 86.38 451 ALA A CA 1
ATOM 3670 C C . ALA A 1 451 ? -2.249 4.434 2.802 1.00 86.38 451 ALA A C 1
ATOM 3672 O O . ALA A 1 451 ? -1.663 4.990 1.874 1.00 86.38 451 ALA A O 1
ATOM 3673 N N . GLY A 1 452 ? -2.767 5.106 3.838 1.00 84.38 452 GLY A N 1
ATOM 3674 C CA . GLY A 1 452 ? -2.738 6.565 3.954 1.00 84.38 452 GLY A CA 1
ATOM 3675 C C . GLY A 1 452 ? -1.330 7.136 4.127 1.00 84.38 452 GLY A C 1
ATOM 3676 O O . GLY A 1 452 ? -1.105 8.296 3.786 1.00 84.38 452 GLY A O 1
ATOM 3677 N N . GLN A 1 453 ? -0.378 6.327 4.604 1.00 84.25 453 GLN A N 1
ATOM 3678 C CA . GLN A 1 453 ? 0.975 6.777 4.908 1.00 84.25 453 GLN A CA 1
ATOM 3679 C C . GLN A 1 453 ? 2.027 6.385 3.861 1.00 84.25 453 GLN A C 1
ATOM 3681 O O . GLN A 1 453 ? 2.675 7.267 3.299 1.00 84.25 453 GLN A O 1
ATOM 3686 N N . GLU A 1 454 ? 2.234 5.092 3.586 1.00 83.06 454 GLU A N 1
ATOM 3687 C CA . GLU A 1 454 ? 3.349 4.644 2.726 1.00 83.06 454 GLU A CA 1
ATOM 3688 C C . GLU A 1 454 ? 3.184 5.113 1.271 1.00 83.06 454 GLU A C 1
ATOM 3690 O O . GLU A 1 454 ? 4.153 5.536 0.636 1.00 83.06 454 GLU A O 1
ATOM 3695 N N . THR A 1 455 ? 1.948 5.126 0.756 1.00 83.31 455 THR A N 1
ATOM 3696 C CA . THR A 1 455 ? 1.681 5.630 -0.602 1.00 83.31 455 THR A CA 1
ATOM 3697 C C . THR A 1 455 ? 1.855 7.149 -0.681 1.00 83.31 455 THR A C 1
ATOM 3699 O O . THR A 1 455 ? 2.567 7.636 -1.557 1.00 83.31 455 THR A O 1
ATOM 3702 N N . THR A 1 456 ? 1.297 7.898 0.276 1.00 89.38 456 THR A N 1
ATOM 3703 C CA . THR A 1 456 ? 1.370 9.367 0.310 1.00 89.38 456 THR A CA 1
ATOM 3704 C C . THR A 1 456 ? 2.792 9.876 0.545 1.00 89.38 456 THR A C 1
ATOM 3706 O O . THR A 1 456 ? 3.217 10.820 -0.113 1.00 89.38 456 THR A O 1
ATOM 3709 N N . SER A 1 457 ? 3.563 9.254 1.444 1.00 90.56 457 SER A N 1
ATOM 3710 C CA . SER A 1 457 ? 4.962 9.646 1.690 1.00 90.56 457 SER A CA 1
ATOM 3711 C C . SER A 1 457 ? 5.841 9.408 0.469 1.00 90.56 457 SER A C 1
ATOM 3713 O O . SER A 1 457 ? 6.667 10.258 0.138 1.00 90.56 457 SER A O 1
ATOM 3715 N N . THR A 1 458 ? 5.628 8.298 -0.239 1.00 87.44 458 THR A N 1
ATOM 3716 C CA . THR A 1 458 ? 6.344 8.000 -1.483 1.00 87.44 458 THR A CA 1
ATOM 3717 C C . THR A 1 458 ? 5.963 8.969 -2.595 1.00 87.44 458 THR A C 1
ATOM 3719 O O . THR A 1 458 ? 6.852 9.516 -3.243 1.00 87.44 458 THR A O 1
ATOM 3722 N N . LEU A 1 459 ? 4.668 9.243 -2.771 1.00 88.75 459 LEU A N 1
ATOM 3723 C CA . LEU A 1 459 ? 4.178 10.231 -3.731 1.00 88.75 459 LEU A CA 1
ATOM 3724 C C . LEU A 1 459 ? 4.791 11.614 -3.474 1.00 88.75 459 LEU A C 1
ATOM 3726 O O . LEU A 1 459 ? 5.313 12.230 -4.396 1.00 88.75 459 LEU A O 1
ATOM 3730 N N . LEU A 1 460 ? 4.781 12.088 -2.223 1.00 91.12 460 LEU A N 1
ATOM 3731 C CA . LEU A 1 460 ? 5.389 13.370 -1.853 1.00 91.12 460 LEU A CA 1
ATOM 3732 C C . LEU A 1 460 ? 6.913 13.367 -2.055 1.00 91.12 460 LEU A C 1
ATOM 3734 O O . LEU A 1 460 ? 7.470 14.380 -2.468 1.00 91.12 460 LEU A O 1
ATOM 3738 N N . THR A 1 461 ? 7.584 12.235 -1.817 1.00 90.69 461 THR A N 1
ATOM 3739 C CA . THR A 1 461 ? 9.032 12.091 -2.048 1.00 90.69 461 THR A CA 1
ATOM 3740 C C . THR A 1 461 ? 9.352 12.242 -3.535 1.00 90.69 461 THR A C 1
ATOM 3742 O O . THR A 1 461 ? 10.175 13.079 -3.902 1.00 90.69 461 THR A O 1
ATOM 3745 N N . TRP A 1 462 ? 8.657 11.503 -4.407 1.00 87.06 462 TRP A N 1
ATOM 3746 C CA . TRP A 1 462 ? 8.822 11.636 -5.857 1.00 87.06 462 TRP A CA 1
ATOM 3747 C C . TRP A 1 462 ? 8.352 12.992 -6.383 1.00 87.06 462 TRP A C 1
ATOM 3749 O O . TRP A 1 462 ? 8.952 13.499 -7.323 1.00 87.06 462 TRP A O 1
ATOM 3759 N N . ALA A 1 463 ? 7.360 13.630 -5.757 1.00 88.50 463 ALA A N 1
ATOM 3760 C CA . ALA A 1 463 ? 6.959 14.991 -6.098 1.00 88.50 463 ALA A CA 1
ATOM 3761 C C . ALA A 1 463 ? 8.059 16.013 -5.798 1.00 88.50 463 ALA A C 1
ATOM 3763 O O . ALA A 1 463 ? 8.360 16.845 -6.650 1.00 88.50 463 ALA A O 1
ATOM 3764 N N . MET A 1 464 ? 8.711 15.930 -4.635 1.00 89.25 464 MET A N 1
ATOM 3765 C CA . MET A 1 464 ? 9.850 16.800 -4.321 1.00 89.25 464 MET A CA 1
ATOM 3766 C C . MET A 1 464 ? 11.037 16.563 -5.265 1.00 89.25 464 MET A C 1
ATOM 3768 O O . MET A 1 464 ? 11.663 17.533 -5.687 1.00 89.25 464 MET A O 1
ATOM 3772 N N . ILE A 1 465 ? 11.310 15.307 -5.639 1.00 86.75 465 ILE A N 1
ATOM 3773 C CA . ILE A 1 465 ? 12.355 14.956 -6.617 1.00 86.75 465 ILE A CA 1
ATOM 3774 C C . ILE A 1 465 ? 12.000 15.490 -8.015 1.00 86.75 465 ILE A C 1
ATOM 3776 O O . ILE A 1 465 ? 12.813 16.161 -8.639 1.00 86.75 465 ILE A O 1
ATOM 3780 N N . ALA A 1 466 ? 10.782 15.264 -8.509 1.00 85.56 466 ALA A N 1
ATOM 3781 C CA . ALA A 1 466 ? 10.365 15.744 -9.826 1.00 85.56 466 ALA A CA 1
ATOM 3782 C C . ALA A 1 466 ? 10.364 17.282 -9.907 1.00 85.56 466 ALA A C 1
ATOM 3784 O O . ALA A 1 466 ? 10.794 17.848 -10.909 1.00 85.56 466 ALA A O 1
ATOM 3785 N N . LEU A 1 467 ? 9.937 17.974 -8.845 1.00 87.56 467 LEU A N 1
ATOM 3786 C CA . LEU A 1 467 ? 9.973 19.438 -8.791 1.00 87.56 467 LEU A CA 1
ATOM 3787 C C . LEU A 1 467 ? 11.407 19.986 -8.726 1.00 87.56 467 LEU A C 1
ATOM 3789 O O . LEU A 1 467 ? 11.671 21.010 -9.351 1.00 87.56 467 LEU A O 1
ATOM 3793 N N . SER A 1 468 ? 12.346 19.318 -8.043 1.00 87.62 468 SER A N 1
ATOM 3794 C CA . SER A 1 468 ? 13.758 19.739 -8.048 1.00 87.62 468 SER A CA 1
ATOM 3795 C C . SER A 1 468 ? 14.459 19.460 -9.383 1.00 87.62 468 SER A C 1
ATOM 3797 O O . SER A 1 468 ? 15.349 20.214 -9.772 1.00 87.62 468 SER A O 1
ATOM 3799 N N . MET A 1 469 ? 14.017 18.442 -10.130 1.00 86.50 469 MET A N 1
ATOM 3800 C CA . MET A 1 469 ? 14.442 18.190 -11.514 1.00 86.50 469 MET A CA 1
ATOM 3801 C C . MET A 1 469 ? 13.864 19.196 -12.525 1.00 86.50 469 MET A C 1
ATOM 3803 O O . MET A 1 469 ? 14.409 19.344 -13.621 1.00 86.50 469 MET A O 1
ATOM 3807 N N . HIS A 1 470 ? 12.776 19.895 -12.183 1.00 87.38 470 HIS A N 1
ATOM 3808 C CA . HIS A 1 470 ? 12.061 20.794 -13.091 1.00 87.38 470 HIS A CA 1
ATOM 3809 C C . HIS A 1 470 ? 11.740 22.166 -12.455 1.00 87.38 470 HIS A C 1
ATOM 3811 O O . HIS A 1 470 ? 10.567 22.464 -12.202 1.00 87.38 470 HIS A O 1
ATOM 3817 N N . PRO A 1 471 ? 12.744 23.050 -12.261 1.00 90.62 471 PRO A N 1
ATOM 3818 C CA . PRO A 1 471 ? 12.564 24.344 -11.590 1.00 90.62 471 PRO A CA 1
ATOM 3819 C C . PRO A 1 471 ? 11.434 25.210 -12.166 1.00 90.62 471 PRO A C 1
ATOM 3821 O O . PRO A 1 471 ? 10.637 25.751 -11.409 1.00 90.62 471 PRO A O 1
ATOM 3824 N N . ASN A 1 472 ? 11.265 25.250 -13.493 1.00 91.62 472 ASN A N 1
ATOM 3825 C CA . ASN A 1 472 ? 10.183 26.006 -14.143 1.00 91.62 472 ASN A CA 1
ATOM 3826 C C . ASN A 1 472 ? 8.780 25.596 -13.644 1.00 91.62 472 ASN A C 1
ATOM 3828 O O . ASN A 1 472 ? 7.898 26.444 -13.494 1.00 91.62 472 ASN A O 1
ATOM 3832 N N . TRP A 1 473 ? 8.566 24.303 -13.370 1.00 89.81 473 TRP A N 1
ATOM 3833 C CA . TRP A 1 473 ? 7.314 23.796 -12.799 1.00 89.81 473 TRP A CA 1
ATOM 3834 C C . TRP A 1 473 ? 7.207 24.113 -11.305 1.00 89.81 473 TRP A C 1
ATOM 3836 O O . TRP A 1 473 ? 6.126 24.469 -10.841 1.00 89.81 473 TRP A O 1
ATOM 3846 N N . GLN A 1 474 ? 8.319 24.056 -10.564 1.00 91.44 474 GLN A N 1
ATOM 3847 C CA . GLN A 1 474 ? 8.373 24.459 -9.156 1.00 91.44 474 GLN A CA 1
ATOM 3848 C C . GLN A 1 474 ? 8.028 25.945 -8.966 1.00 91.44 474 GLN A C 1
ATOM 3850 O O . GLN A 1 474 ? 7.243 26.282 -8.077 1.00 91.44 474 GLN A O 1
ATOM 3855 N N . ASP A 1 475 ? 8.559 26.824 -9.813 1.00 93.75 475 ASP A N 1
ATOM 3856 C CA . ASP A 1 475 ? 8.285 28.261 -9.766 1.00 93.75 475 ASP A CA 1
ATOM 3857 C C . ASP A 1 475 ? 6.858 28.587 -10.218 1.00 93.75 475 ASP A C 1
ATOM 3859 O O . ASP A 1 475 ? 6.187 29.396 -9.577 1.00 93.75 475 ASP A O 1
ATOM 3863 N N . SER A 1 476 ? 6.344 27.899 -11.243 1.00 92.06 476 SER A N 1
ATOM 3864 C CA . SER A 1 476 ? 4.947 28.046 -11.681 1.00 92.06 476 SER A CA 1
ATOM 3865 C C . SER A 1 476 ? 3.957 27.601 -10.597 1.00 92.06 476 SER A C 1
ATOM 3867 O O . SER A 1 476 ? 2.999 28.314 -10.299 1.00 92.06 476 SER A O 1
ATOM 3869 N N . ALA A 1 477 ? 4.219 26.467 -9.938 1.00 90.94 477 ALA A N 1
ATOM 3870 C CA . ALA A 1 477 ? 3.441 25.986 -8.797 1.00 90.94 477 ALA A CA 1
ATOM 3871 C C . ALA A 1 477 ? 3.494 26.961 -7.605 1.00 90.94 477 ALA A C 1
ATOM 3873 O O . ALA A 1 477 ? 2.473 27.244 -6.976 1.00 90.94 477 ALA A O 1
ATOM 3874 N N . ARG A 1 478 ? 4.674 27.525 -7.310 1.00 92.44 478 ARG A N 1
ATOM 3875 C CA . ARG A 1 478 ? 4.847 28.551 -6.269 1.00 92.44 478 ARG A CA 1
ATOM 3876 C C . ARG A 1 478 ? 4.060 29.822 -6.600 1.00 92.44 478 ARG A C 1
ATOM 3878 O O . ARG A 1 478 ? 3.413 30.373 -5.711 1.00 92.44 478 ARG A O 1
ATOM 3885 N N . ALA A 1 479 ? 4.098 30.276 -7.852 1.00 94.06 479 ALA A N 1
ATOM 3886 C CA . ALA A 1 479 ? 3.365 31.451 -8.314 1.00 94.06 479 ALA A CA 1
ATOM 3887 C C . ALA A 1 479 ? 1.843 31.254 -8.212 1.00 94.06 479 ALA A C 1
ATOM 3889 O O . ALA A 1 479 ? 1.163 32.135 -7.691 1.00 94.06 479 ALA A O 1
ATOM 3890 N N . GLU A 1 480 ? 1.321 30.088 -8.607 1.00 93.69 480 GLU A N 1
ATOM 3891 C CA . GLU A 1 480 ? -0.101 29.735 -8.463 1.00 93.69 480 GLU A CA 1
ATOM 3892 C C . GLU A 1 480 ? -0.553 29.779 -6.991 1.00 93.69 480 GLU A C 1
ATOM 3894 O O . GLU A 1 480 ? -1.539 30.438 -6.656 1.00 93.69 480 GLU A O 1
ATOM 3899 N N . VAL A 1 481 ? 0.201 29.149 -6.082 1.00 93.38 481 VAL A N 1
ATOM 3900 C CA . VAL A 1 481 ? -0.111 29.155 -4.639 1.00 93.38 481 VAL A CA 1
ATOM 3901 C C . VAL A 1 481 ? -0.091 30.575 -4.063 1.00 93.38 481 VAL A C 1
ATOM 3903 O O . VAL A 1 481 ? -0.985 30.938 -3.295 1.00 93.38 481 VAL A O 1
ATOM 3906 N N . LEU A 1 482 ? 0.885 31.401 -4.452 1.00 94.25 482 LEU A N 1
ATOM 3907 C CA . LEU A 1 482 ? 0.962 32.805 -4.035 1.00 94.25 482 LEU A CA 1
ATOM 3908 C C . LEU A 1 482 ? -0.166 33.661 -4.631 1.00 94.25 482 LEU A C 1
ATOM 3910 O O . LEU A 1 482 ? -0.638 34.573 -3.957 1.00 94.25 482 LEU A O 1
ATOM 3914 N N . GLN A 1 483 ? -0.632 33.366 -5.845 1.00 94.44 483 GLN A N 1
ATOM 3915 C CA . GLN A 1 483 ? -1.766 34.056 -6.463 1.00 94.44 483 GLN A CA 1
ATOM 3916 C C . GLN A 1 483 ? -3.088 33.734 -5.751 1.00 94.44 483 GLN A C 1
ATOM 3918 O O . GLN A 1 483 ? -3.891 34.636 -5.522 1.00 94.44 483 GLN A O 1
ATOM 3923 N N . VAL A 1 484 ? -3.315 32.466 -5.388 1.00 94.62 484 VAL A N 1
ATOM 3924 C CA . VAL A 1 484 ? -4.573 32.011 -4.768 1.00 94.62 484 VAL A CA 1
ATOM 3925 C C . VAL A 1 484 ? -4.639 32.334 -3.270 1.00 94.62 484 VAL A C 1
ATOM 3927 O O . VAL A 1 484 ? -5.694 32.726 -2.773 1.00 94.62 484 VAL A O 1
ATOM 3930 N N . PHE A 1 485 ? -3.534 32.186 -2.531 1.00 93.06 485 PHE A N 1
ATOM 3931 C CA . PHE A 1 485 ? -3.527 32.321 -1.065 1.00 93.06 485 PHE A CA 1
ATOM 3932 C C . PHE A 1 485 ? -2.726 33.518 -0.535 1.00 93.06 485 PHE A C 1
ATOM 3934 O O . PHE A 1 485 ? -2.897 33.902 0.626 1.00 93.06 485 PHE A O 1
ATOM 3941 N N . GLY A 1 486 ? -1.852 34.127 -1.339 1.00 91.12 486 GLY A N 1
ATOM 3942 C CA . GLY A 1 486 ? -0.947 35.180 -0.879 1.00 91.12 486 GLY A CA 1
ATOM 3943 C C . GLY A 1 486 ? -0.039 34.686 0.249 1.00 91.12 486 GLY A C 1
ATOM 3944 O O . GLY A 1 486 ? 0.727 33.742 0.080 1.00 91.12 486 GLY A O 1
ATOM 3945 N N . LYS A 1 487 ? -0.136 35.327 1.420 1.00 87.06 487 LYS A N 1
ATOM 3946 C CA . LYS A 1 487 ? 0.554 34.913 2.660 1.00 87.06 487 LYS A CA 1
ATOM 3947 C C . LYS A 1 487 ? -0.361 34.174 3.650 1.00 87.06 487 LYS A C 1
ATOM 3949 O O . LYS A 1 487 ? 0.061 33.881 4.767 1.00 87.06 487 LYS A O 1
ATOM 3954 N N . ASN A 1 488 ? -1.613 33.907 3.277 1.00 87.44 488 ASN A N 1
ATOM 3955 C CA . ASN A 1 488 ? -2.586 33.257 4.150 1.00 87.44 488 ASN A CA 1
ATOM 3956 C C . ASN A 1 488 ? -2.405 31.733 4.147 1.00 87.44 488 ASN A C 1
ATOM 3958 O O . ASN A 1 488 ? -1.842 31.150 3.222 1.00 87.44 488 ASN A O 1
ATOM 3962 N N . LYS A 1 489 ? -2.922 31.065 5.184 1.00 84.38 489 LYS A N 1
ATOM 3963 C CA . LYS A 1 489 ? -2.963 29.597 5.215 1.00 84.38 489 LYS A CA 1
ATOM 3964 C C . LYS A 1 489 ? -3.939 29.070 4.145 1.00 84.38 489 LYS A C 1
ATOM 3966 O O . LYS A 1 489 ? -5.003 29.672 3.970 1.00 84.38 489 LYS A O 1
ATOM 3971 N N . PRO A 1 490 ? -3.635 27.941 3.477 1.00 87.12 490 PRO A N 1
ATOM 3972 C CA . PRO A 1 490 ? -4.575 27.303 2.565 1.00 87.12 490 PRO A CA 1
ATOM 3973 C C . PRO A 1 490 ? -5.905 26.961 3.246 1.00 87.12 490 PRO A C 1
ATOM 3975 O O . PRO A 1 490 ? -5.934 26.411 4.348 1.00 87.12 490 PRO A O 1
ATOM 3978 N N . HIS A 1 491 ? -7.002 27.276 2.564 1.00 86.38 491 HIS A N 1
ATOM 3979 C CA . HIS A 1 491 ? -8.377 26.965 2.952 1.00 86.38 491 HIS A CA 1
ATOM 3980 C C . HIS A 1 491 ? -9.042 26.167 1.823 1.00 86.38 491 HIS A C 1
ATOM 3982 O O . HIS A 1 491 ? -8.612 26.251 0.672 1.00 86.38 491 HIS A O 1
ATOM 3988 N N . PHE A 1 492 ? -10.069 25.374 2.147 1.00 85.50 492 PHE A N 1
ATOM 3989 C CA . PHE A 1 492 ? -10.564 24.333 1.240 1.00 85.50 492 PHE A CA 1
ATOM 3990 C C . PHE A 1 492 ? -11.015 24.871 -0.120 1.00 85.50 492 PHE A C 1
ATOM 3992 O O . PHE A 1 492 ? -10.656 24.308 -1.149 1.00 85.50 492 PHE A O 1
ATOM 3999 N N . ASP A 1 493 ? -11.771 25.966 -0.138 1.00 86.19 493 ASP A N 1
ATOM 4000 C CA . ASP A 1 493 ? -12.366 26.463 -1.380 1.00 86.19 493 ASP A CA 1
ATOM 4001 C C . ASP A 1 493 ? -11.279 27.007 -2.334 1.00 86.19 493 ASP A C 1
ATOM 4003 O O . ASP A 1 493 ? -11.313 26.743 -3.536 1.00 86.19 493 ASP A O 1
ATOM 4007 N N . GLY A 1 494 ? -10.213 27.617 -1.800 1.00 87.88 494 GLY A N 1
ATOM 4008 C CA . GLY A 1 494 ? -9.014 27.970 -2.564 1.00 87.88 494 GLY A CA 1
ATOM 4009 C C . GLY A 1 494 ? -8.254 26.766 -3.144 1.00 87.88 494 GLY A C 1
ATOM 4010 O O . GLY A 1 494 ? -7.685 26.888 -4.224 1.00 87.88 494 GLY A O 1
ATOM 4011 N N . LEU A 1 495 ? -8.282 25.580 -2.514 1.00 86.94 495 LEU A N 1
ATOM 4012 C CA . LEU A 1 495 ? -7.600 24.390 -3.062 1.00 86.94 495 LEU A CA 1
ATOM 4013 C C . LEU A 1 495 ? -8.175 23.966 -4.421 1.00 86.94 495 LEU A C 1
ATOM 4015 O O . LEU A 1 495 ? -7.428 23.486 -5.266 1.00 86.94 495 LEU A O 1
ATOM 4019 N N . SER A 1 496 ? -9.472 24.193 -4.658 1.00 85.19 496 SER A N 1
ATOM 4020 C CA . SER A 1 496 ? -10.117 23.904 -5.950 1.00 85.19 496 SER A CA 1
ATOM 4021 C C . SER A 1 496 ? -9.649 24.808 -7.102 1.00 85.19 496 SER A C 1
ATOM 4023 O O . SER A 1 496 ? -9.875 24.488 -8.267 1.00 85.19 496 SER A O 1
ATOM 4025 N N . HIS A 1 497 ? -8.967 25.914 -6.788 1.00 88.50 497 HIS A N 1
ATOM 4026 C CA . HIS A 1 497 ? -8.422 26.858 -7.765 1.00 88.50 497 HIS A CA 1
ATOM 4027 C C . HIS A 1 497 ? -6.972 26.538 -8.169 1.00 88.50 497 HIS A C 1
ATOM 4029 O O . HIS A 1 497 ? -6.474 27.128 -9.127 1.00 88.50 497 HIS A O 1
ATOM 4035 N N . LEU A 1 498 ? -6.306 25.607 -7.473 1.00 89.00 498 LEU A N 1
ATOM 4036 C CA . LEU A 1 498 ? -4.970 25.127 -7.824 1.00 89.00 498 LEU A CA 1
ATOM 4037 C C . LEU A 1 498 ? -5.059 24.138 -8.990 1.00 89.00 498 LEU A C 1
ATOM 4039 O O . LEU A 1 498 ? -5.542 23.019 -8.822 1.00 89.00 498 LEU A O 1
ATOM 4043 N N . LYS A 1 499 ? -4.581 24.529 -10.171 1.00 85.62 499 LYS A N 1
ATOM 4044 C CA . LYS A 1 499 ? -4.553 23.677 -11.365 1.00 85.62 499 LYS A CA 1
ATOM 4045 C C . LYS A 1 499 ? -3.219 22.947 -11.453 1.00 85.62 499 LYS A C 1
ATOM 4047 O O . LYS A 1 499 ? -3.210 21.721 -11.521 1.00 85.62 499 LYS A O 1
ATOM 4052 N N . ILE A 1 500 ? -2.108 23.676 -11.367 1.00 82.94 500 ILE A N 1
ATOM 4053 C CA . ILE A 1 500 ? -0.741 23.146 -11.484 1.00 82.94 500 ILE A CA 1
ATOM 4054 C C . ILE A 1 500 ? -0.401 22.220 -10.310 1.00 82.94 500 ILE A C 1
ATOM 4056 O O . ILE A 1 500 ? 0.206 21.171 -10.509 1.00 82.94 500 ILE A O 1
ATOM 4060 N N . VAL A 1 501 ? -0.802 22.583 -9.087 1.00 79.56 501 VAL A N 1
ATOM 4061 C CA . VAL A 1 501 ? -0.502 21.789 -7.875 1.00 79.56 501 VAL A CA 1
ATOM 4062 C C . VAL A 1 501 ? -1.444 20.584 -7.699 1.00 79.56 501 VAL A C 1
ATOM 4064 O O . VAL A 1 501 ? -1.206 19.729 -6.844 1.00 79.56 501 VAL A O 1
ATOM 4067 N N . SER A 1 502 ? -2.508 20.471 -8.499 1.00 76.00 502 SER A N 1
ATOM 4068 C CA . SER A 1 502 ? -3.421 19.327 -8.420 1.00 76.00 502 SER A CA 1
ATOM 4069 C C . SER A 1 502 ? -2.792 18.041 -8.980 1.00 76.00 502 SER A C 1
ATOM 4071 O O . SER A 1 502 ? -1.976 18.065 -9.904 1.00 76.00 502 SER A O 1
ATOM 4073 N N . LEU A 1 503 ? -3.172 16.891 -8.406 1.00 62.34 503 LEU A N 1
ATOM 4074 C CA . LEU A 1 503 ? -2.583 15.587 -8.742 1.00 62.34 503 LEU A CA 1
ATOM 4075 C C . LEU A 1 503 ? -2.717 15.211 -10.225 1.00 62.34 503 LEU A C 1
ATOM 4077 O O . LEU A 1 503 ? -1.859 14.499 -10.735 1.00 62.34 503 LEU A O 1
ATOM 4081 N N . ASP A 1 504 ? -3.753 15.706 -10.905 1.00 58.78 504 ASP A N 1
ATOM 4082 C CA . ASP A 1 504 ? -4.023 15.410 -12.316 1.00 58.78 504 ASP A CA 1
ATOM 4083 C C . ASP A 1 504 ? -3.005 16.064 -13.274 1.00 58.78 504 ASP A C 1
ATOM 4085 O O . ASP A 1 504 ? -2.864 15.622 -14.414 1.00 58.78 504 ASP A O 1
ATOM 4089 N N . TYR A 1 505 ? -2.287 17.099 -12.817 1.00 54.78 505 TYR A N 1
ATOM 4090 C CA . TYR A 1 505 ? -1.291 17.843 -13.603 1.00 54.78 505 TYR A CA 1
ATOM 4091 C C . TYR A 1 505 ? 0.142 17.671 -13.086 1.00 54.78 505 TYR A C 1
ATOM 4093 O O . TYR A 1 505 ? 1.090 17.970 -13.813 1.00 54.78 505 TYR A O 1
ATOM 4101 N N . LEU A 1 506 ? 0.326 17.159 -11.864 1.00 60.62 506 LEU A N 1
ATOM 4102 C CA . LEU A 1 506 ? 1.636 16.760 -11.356 1.00 60.62 506 LEU A CA 1
ATOM 4103 C C . LEU A 1 506 ? 2.160 15.557 -12.166 1.00 60.62 506 LEU A C 1
ATOM 4105 O O . LEU A 1 506 ? 1.606 14.463 -12.036 1.00 60.62 506 LEU A O 1
ATOM 4109 N N . PRO A 1 507 ? 3.277 15.683 -12.920 1.00 60.41 507 PRO A N 1
ATOM 4110 C CA . PRO A 1 507 ? 3.800 14.587 -13.749 1.00 60.41 507 PRO A CA 1
ATOM 4111 C C . PRO A 1 507 ? 4.201 13.341 -12.945 1.00 60.41 507 PRO A C 1
ATOM 4113 O O . PRO A 1 507 ? 4.417 12.272 -13.503 1.00 60.41 507 PRO A O 1
ATOM 4116 N N . VAL A 1 508 ? 4.284 13.482 -11.620 1.00 61.28 508 VAL A N 1
ATOM 4117 C CA . VAL A 1 508 ? 4.633 12.440 -10.657 1.00 61.28 508 VAL A CA 1
ATOM 4118 C C . VAL A 1 508 ? 3.783 11.190 -10.855 1.00 61.28 508 VAL A C 1
ATOM 4120 O O . VAL A 1 508 ? 4.364 10.147 -11.093 1.00 61.28 508 VAL A O 1
ATOM 4123 N N . LEU A 1 509 ? 2.446 11.295 -10.864 1.00 57.56 509 LEU A N 1
ATOM 4124 C CA . LEU A 1 509 ? 1.555 10.132 -11.040 1.00 57.56 509 LEU A CA 1
ATOM 4125 C C . LEU A 1 509 ? 1.624 9.499 -12.439 1.00 57.56 509 LEU A C 1
ATOM 4127 O O . LEU A 1 509 ? 1.140 8.387 -12.638 1.00 57.56 509 LEU A O 1
ATOM 4131 N N . HIS A 1 510 ? 2.169 10.216 -13.423 1.00 59.88 510 HIS A N 1
ATOM 4132 C CA . HIS A 1 510 ? 2.366 9.693 -14.771 1.00 59.88 510 HIS A CA 1
ATOM 4133 C C . HIS A 1 510 ? 3.672 8.890 -14.889 1.00 59.88 510 HIS A C 1
ATOM 4135 O O . HIS A 1 510 ? 3.752 7.969 -15.700 1.00 59.88 510 HIS A O 1
ATOM 4141 N N . TYR A 1 511 ? 4.679 9.225 -14.075 1.00 57.97 511 TYR A N 1
ATOM 4142 C CA . TYR A 1 511 ? 6.018 8.631 -14.115 1.00 57.97 511 TYR A CA 1
ATOM 4143 C C . TYR A 1 511 ? 6.335 7.675 -12.941 1.00 57.97 511 TYR A C 1
ATOM 4145 O O . TYR A 1 511 ? 7.237 6.847 -13.084 1.00 57.97 511 TYR A O 1
ATOM 4153 N N . TYR A 1 512 ? 5.627 7.771 -11.803 1.00 52.03 512 TYR A N 1
ATOM 4154 C CA . TYR A 1 512 ? 5.940 7.119 -10.515 1.00 52.03 512 TYR A CA 1
ATOM 4155 C C . TYR A 1 512 ? 4.689 6.688 -9.722 1.00 52.03 512 TYR A C 1
ATOM 4157 O O . TYR A 1 512 ? 4.785 5.644 -9.037 1.00 52.03 512 TYR A O 1
#

Nearest PDB structures (foldseek):
  5x23-assembly1_A  TM=7.669E-01  e=1.527E-08  Homo sapiens
  8vz7-assembly1_A  TM=7.792E-01  e=9.292E-08  Homo sapiens
  1og2-assembly1_A  TM=7.546E-01  e=9.292E-08  Homo sapiens
  3t3q-assembly2_B  TM=7.440E-01  e=1.019E-07  Homo sapiens
  7rl2-assembly1_A  TM=7.677E-01  e=1.346E-07  Homo sapiens

InterPro domains:
  IPR001128 Cytochrome P450 [PF00067] (210-501)
  IPR002401 Cytochrome P450, E-class, group I [PR00463] (212-231)
  IPR002401 Cytochrome P450, E-class, group I [PR00463] (327-345)
  IPR002401 Cytochrome P450, E-class, group I [PR00463] (440-457)
  IPR002401 Cytochrome P450, E-class, group I [PR00463] (460-486)
  IPR036396 Cytochrome P450 superfamily [G3DSA:1.10.630.10] (185-506)
  IPR036396 Cytochrome P450 superfamily [SSF48264] (207-500)
  IPR050665 Plant Cytochrome P450 Monooxygenases [PTHR24282] (143-502)

pLDDT: mean 72.11, std 26.46, range [19.91, 97.19]

Secondary structure (DSSP, 8-state):
--HHHHHHHHHT--S--S--------S-------------S--S---------------------------------------------------------------------------TTHHHHHHHHHHHHHHHHHHHHHHHHHHIIIIIHHHHHHHHHHHTT--BPPPPTTTBTHHHHHHHHHHHHHSPPPTT----HHHHSHHHHHHHHHH-SEEEEEETTEEEEEE--HHHHHHHHH--SS-SPPPPPPTTHHHH--HHHH--HHHHHHHHHHHGGGGSHHHHHHHHHHHHHHHHHHHHHHHHHHTT-S-----HHHHHHHHHHHHHHHHHH---HHHHHHHHHHHHHHHHHHHHHGGGTTSTTGGGS--HHHHHHHHHHHHHHHHHHHHHHHHHHHHHTT-S---SHHHHHHHHHHHHHHHSTT-TTSPPPHHHHHHHHHHHHHIIIIIHHHHHHHHHHHHHH-HHHHHHHHHHHHHHHTTSPP-HHHHTT-STTSTTT-THHHH-

Sequence (512 aa):
LVDTCTLFCLASNIPHICILFRLSANRNLPLQRQSQAQEGKLWTTMAAPIVTDYENSTRTAPGISPVSSYHRFPLDSIKNVTDRSLPHLICRRSCFRRRIIKPRLLHWCLGRRGLMGGSHGDGFVWVWWGLGLLLLGWVVMQVVRAVMWVWWTPRRLERALRQQGIPGNSYRLLFGDMRESTRLREEAKLKPMPSFSHDIAARVVPLENQAMETHGKVHFTWFGPYPAVNIMDPVLMREVLSNKFGHFQKQKSSPASRLLVTGLATYEGEKWAMHRRIINPAFHVEKLKLMLPAFSACCIELLSRWEKKLGSERSCELDVRPELQIFTRDVISRTAFGSNYEEGRRIFQLQVEQLELVIQSFQNWFIPGYRYIPTKKNKRMGEIYKEVNGILRDMIAKREKAIQSGTTGNDDLLGLLLNSNLTYFQEDGDSKKFRMTTEDIIEECKLFYLAGQETTSTLLTWAMIALSMHPNWQDSARAEVLQVFGKNKPHFDGLSHLKIVSLDYLPVLHYY